Protein AF-A0A7S3RJS0-F1 (afdb_monomer_lite)

Structure (mmCIF, N/CA/C/O backbone):
data_AF-A0A7S3RJS0-F1
#
_entry.id   AF-A0A7S3RJS0-F1
#
loop_
_atom_site.group_PDB
_atom_site.id
_atom_site.type_symbol
_atom_site.label_atom_id
_atom_site.label_alt_id
_atom_site.label_comp_id
_atom_site.label_asym_id
_atom_site.label_entity_id
_atom_site.label_seq_id
_atom_site.pdbx_PDB_ins_code
_atom_site.Cartn_x
_atom_site.Cartn_y
_atom_site.Cartn_z
_atom_site.occupancy
_atom_site.B_iso_or_equiv
_atom_site.auth_seq_id
_atom_site.auth_comp_id
_atom_site.auth_asym_id
_atom_site.auth_atom_id
_atom_site.pdbx_PDB_model_num
ATOM 1 N N . THR A 1 1 ? -15.006 -53.477 -14.156 1.00 39.78 1 THR A N 1
ATOM 2 C CA . THR A 1 1 ? -13.656 -53.862 -14.624 1.00 39.78 1 THR A CA 1
ATOM 3 C C . THR A 1 1 ? -13.003 -52.656 -15.272 1.00 39.78 1 THR A C 1
ATOM 5 O O . THR A 1 1 ? -13.344 -52.278 -16.381 1.00 39.78 1 THR A O 1
ATOM 8 N N . GLN A 1 2 ? -12.154 -51.979 -14.501 1.00 33.88 2 GLN A N 1
ATOM 9 C CA . GLN A 1 2 ? -11.344 -50.826 -14.899 1.00 33.88 2 GLN A CA 1
ATOM 10 C C . GLN A 1 2 ? -10.187 -51.274 -15.801 1.00 33.88 2 GLN A C 1
ATOM 12 O O . GLN A 1 2 ? -9.472 -52.206 -15.444 1.00 33.88 2 GLN A O 1
ATOM 17 N N . LYS A 1 3 ? -9.918 -50.540 -16.884 1.00 31.48 3 LYS A N 1
ATOM 18 C CA . LYS A 1 3 ? -8.564 -50.396 -17.439 1.00 31.48 3 LYS A CA 1
ATOM 19 C C . LYS A 1 3 ? -8.353 -48.934 -17.834 1.00 31.48 3 LYS A C 1
ATOM 21 O O . LYS A 1 3 ? -8.757 -48.491 -18.900 1.00 31.48 3 LYS A O 1
ATOM 26 N N . ARG A 1 4 ? -7.755 -48.182 -16.906 1.00 33.25 4 ARG A N 1
ATOM 27 C CA . ARG A 1 4 ? -7.141 -46.867 -17.134 1.00 33.25 4 ARG A CA 1
ATOM 28 C C . ARG A 1 4 ? -5.821 -47.091 -17.878 1.00 33.25 4 ARG A C 1
ATOM 30 O O . ARG A 1 4 ? -4.963 -47.785 -17.338 1.00 33.25 4 ARG A O 1
ATOM 37 N N . SER A 1 5 ? -5.625 -46.484 -19.049 1.00 30.59 5 SER A N 1
ATOM 38 C CA . SER A 1 5 ? -4.276 -46.222 -19.561 1.00 30.59 5 SER A CA 1
ATOM 39 C C . SER A 1 5 ? -3.837 -44.841 -19.061 1.00 30.59 5 SER A C 1
ATOM 41 O O . SER A 1 5 ? -4.515 -43.833 -19.245 1.00 30.59 5 SER A O 1
ATOM 43 N N . ARG A 1 6 ? -2.729 -44.816 -18.318 1.00 34.09 6 ARG A N 1
ATOM 44 C CA . ARG A 1 6 ? -2.015 -43.602 -17.915 1.00 34.09 6 ARG A CA 1
ATOM 45 C C . ARG A 1 6 ? -0.968 -43.341 -18.996 1.00 34.09 6 ARG A C 1
ATOM 47 O O . ARG A 1 6 ? 0.011 -44.075 -19.059 1.00 34.09 6 ARG A O 1
ATOM 54 N N . ALA A 1 7 ? -1.162 -42.314 -19.815 1.00 30.73 7 ALA A N 1
ATOM 55 C CA . ALA A 1 7 ? -0.067 -41.699 -20.555 1.00 30.73 7 ALA A CA 1
ATOM 56 C C . ALA A 1 7 ? 0.510 -40.584 -19.671 1.00 30.73 7 ALA A C 1
ATOM 58 O O . ALA A 1 7 ? -0.155 -39.588 -19.393 1.00 30.73 7 ALA A O 1
ATOM 59 N N . HIS A 1 8 ? 1.710 -40.809 -19.138 1.00 30.83 8 HIS A N 1
ATOM 60 C CA . HIS A 1 8 ? 2.540 -39.768 -18.538 1.00 30.83 8 HIS A CA 1
ATOM 61 C C . HIS A 1 8 ? 3.245 -39.041 -19.685 1.00 30.83 8 HIS A C 1
ATOM 63 O O . HIS A 1 8 ? 4.202 -39.567 -20.246 1.00 30.83 8 HIS A O 1
ATOM 69 N N . THR A 1 9 ? 2.760 -37.857 -20.049 1.00 31.58 9 THR A N 1
ATOM 70 C CA . THR A 1 9 ? 3.491 -36.956 -20.942 1.00 31.58 9 THR A CA 1
ATOM 71 C C . THR A 1 9 ? 4.435 -36.133 -20.077 1.00 31.58 9 THR A C 1
ATOM 73 O O . THR A 1 9 ? 4.002 -35.267 -19.317 1.00 31.58 9 THR A O 1
ATOM 76 N N . TYR A 1 10 ? 5.720 -36.469 -20.143 1.00 28.11 10 TYR A N 1
ATOM 77 C CA . TYR A 1 10 ? 6.812 -35.664 -19.609 1.00 28.11 10 TYR A CA 1
ATOM 78 C C . TYR A 1 10 ? 6.752 -34.298 -20.315 1.00 28.11 10 TYR A C 1
ATOM 80 O O . TYR A 1 10 ? 6.810 -34.235 -21.541 1.00 28.11 10 TYR A O 1
ATOM 88 N N . MET A 1 11 ? 6.532 -33.219 -19.564 1.00 30.88 11 MET A N 1
ATOM 89 C CA . MET A 1 11 ? 6.647 -31.857 -20.085 1.00 30.88 11 MET A CA 1
ATOM 90 C C . MET A 1 11 ? 8.137 -31.572 -20.262 1.00 30.88 11 MET A C 1
ATOM 92 O O . MET A 1 11 ? 8.842 -31.361 -19.276 1.00 30.88 11 MET A O 1
ATOM 96 N N . ASP A 1 12 ? 8.611 -31.616 -21.506 1.00 39.84 12 ASP A N 1
ATOM 97 C CA . ASP A 1 12 ? 9.942 -31.137 -21.867 1.00 39.84 12 ASP A CA 1
ATOM 98 C C . ASP A 1 12 ? 10.048 -29.654 -21.499 1.00 39.84 12 ASP A C 1
ATOM 100 O O . ASP A 1 12 ? 9.345 -28.798 -22.041 1.00 39.84 12 ASP A O 1
ATOM 104 N N . VAL A 1 13 ? 10.927 -29.353 -20.546 1.00 41.81 13 VAL A N 1
ATOM 105 C CA . VAL A 1 13 ? 11.363 -27.990 -20.251 1.00 41.81 13 VAL A CA 1
ATOM 106 C C . VAL A 1 13 ? 12.147 -27.513 -21.477 1.00 41.81 13 VAL A C 1
ATOM 108 O O . VAL A 1 13 ? 13.172 -28.122 -21.792 1.00 41.81 13 VAL A O 1
ATOM 111 N N . PRO A 1 14 ? 11.711 -26.465 -22.200 1.00 51.69 14 PRO A N 1
ATOM 112 C CA . PRO A 1 14 ? 12.440 -26.024 -23.375 1.00 51.69 14 PRO A CA 1
ATOM 113 C C . PRO A 1 14 ? 13.805 -25.489 -22.944 1.00 51.69 14 PRO A C 1
ATOM 115 O O . PRO A 1 14 ? 13.918 -24.639 -22.058 1.00 51.69 14 PRO A O 1
ATOM 118 N N . ASP A 1 15 ? 14.845 -26.020 -23.582 1.00 55.50 15 ASP A N 1
ATOM 119 C CA . ASP A 1 15 ? 16.235 -25.665 -23.344 1.00 55.50 15 ASP A CA 1
ATOM 120 C C . ASP A 1 15 ? 16.409 -24.138 -23.431 1.00 55.50 15 ASP A C 1
ATOM 122 O O . ASP A 1 15 ? 16.215 -23.512 -24.479 1.00 55.50 15 ASP A O 1
ATOM 126 N N . THR A 1 16 ? 16.751 -23.517 -22.301 1.00 54.09 16 THR A N 1
ATOM 127 C CA . THR A 1 16 ? 16.920 -22.060 -22.181 1.00 54.09 16 THR A CA 1
ATOM 128 C C . THR A 1 16 ? 17.936 -21.503 -23.182 1.00 54.09 16 THR A C 1
ATOM 130 O O . THR A 1 16 ? 17.849 -20.331 -23.560 1.00 54.09 16 THR A O 1
ATOM 133 N N . ALA A 1 17 ? 18.872 -22.331 -23.658 1.00 54.78 17 ALA A N 1
ATOM 134 C CA . ALA A 1 17 ? 19.804 -21.969 -24.718 1.00 54.78 17 ALA A CA 1
ATOM 135 C C . ALA A 1 17 ? 19.102 -21.818 -26.078 1.00 54.78 17 ALA A C 1
ATOM 137 O O . ALA A 1 17 ? 19.420 -20.898 -26.837 1.00 54.78 17 ALA A O 1
ATOM 138 N N . LEU A 1 18 ? 18.112 -22.665 -26.365 1.00 55.72 18 LEU A N 1
ATOM 139 C CA . LEU A 1 18 ? 17.318 -22.629 -27.592 1.00 55.72 18 LEU A CA 1
ATOM 140 C C . LEU A 1 18 ? 16.399 -21.401 -27.619 1.00 55.72 18 LEU A C 1
ATOM 142 O O . LEU A 1 18 ? 16.331 -20.707 -28.633 1.00 55.72 18 LEU A O 1
ATOM 146 N N . VAL A 1 19 ? 15.782 -21.071 -26.479 1.00 58.03 19 VAL A N 1
ATOM 147 C CA . VAL A 1 19 ? 14.963 -19.856 -26.315 1.00 58.03 19 VAL A CA 1
ATOM 148 C C . VAL A 1 19 ? 15.822 -18.601 -26.487 1.00 58.03 19 VAL A C 1
ATOM 150 O O . VAL A 1 19 ? 15.480 -17.723 -27.276 1.00 58.03 19 VAL A O 1
ATOM 153 N N . LYS A 1 20 ? 17.001 -18.539 -25.850 1.00 58.88 20 LYS A N 1
ATOM 154 C CA . LYS A 1 20 ? 17.959 -17.434 -26.041 1.00 58.88 20 LYS A CA 1
ATOM 155 C C . LYS A 1 20 ? 18.423 -17.312 -27.495 1.00 58.88 20 LYS A C 1
ATOM 157 O O . LYS A 1 20 ? 18.582 -16.197 -27.986 1.00 58.88 20 LYS A O 1
ATOM 162 N N . LYS A 1 21 ? 18.626 -18.433 -28.195 1.00 64.88 21 LYS A N 1
ATOM 163 C CA . LYS A 1 21 ? 19.051 -18.455 -29.603 1.00 64.88 21 LYS A CA 1
ATOM 164 C C . LYS A 1 21 ? 17.946 -17.981 -30.550 1.00 64.88 21 LYS A C 1
ATOM 166 O O . LYS A 1 21 ? 18.238 -17.207 -31.454 1.00 64.88 21 LYS A O 1
ATOM 171 N N . LEU A 1 22 ? 16.697 -18.382 -30.319 1.00 62.44 22 LEU A N 1
ATOM 172 C CA . LEU A 1 22 ? 15.538 -17.936 -31.102 1.00 62.44 22 LEU A CA 1
ATOM 173 C C . LEU A 1 22 ? 15.249 -16.446 -30.892 1.00 62.44 22 LEU A C 1
ATOM 175 O O . LEU A 1 22 ? 15.027 -15.725 -31.860 1.00 62.44 22 LEU A O 1
ATOM 179 N N . VAL A 1 23 ? 15.355 -15.966 -29.650 1.00 57.97 23 VAL A N 1
ATOM 180 C CA . VAL A 1 23 ? 15.270 -14.537 -29.311 1.00 57.97 23 VAL A CA 1
ATOM 181 C C . VAL A 1 23 ? 16.392 -13.752 -29.998 1.00 57.97 23 VAL A C 1
ATOM 183 O O . VAL A 1 23 ? 16.140 -12.715 -30.605 1.00 57.97 23 VAL A O 1
ATOM 186 N N . LYS A 1 24 ? 17.626 -14.274 -29.984 1.00 60.81 24 LYS A N 1
ATOM 187 C CA . LYS A 1 24 ? 18.772 -13.655 -30.665 1.00 60.81 24 LYS A CA 1
ATOM 188 C C . LYS A 1 24 ? 18.562 -13.576 -32.182 1.00 60.81 24 LYS A C 1
ATOM 190 O O . LYS A 1 24 ? 18.817 -12.536 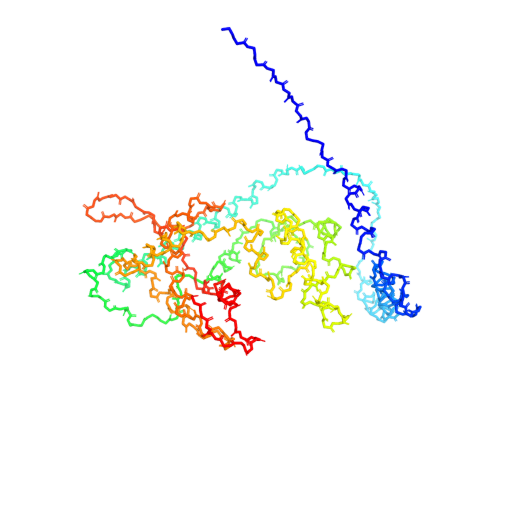-32.782 1.00 60.81 24 LYS A O 1
ATOM 195 N N . ASP A 1 25 ? 18.077 -14.650 -32.798 1.00 59.12 25 ASP A N 1
ATOM 196 C CA . ASP A 1 25 ? 17.892 -14.729 -34.249 1.00 59.12 25 ASP A CA 1
ATOM 197 C C . ASP A 1 25 ? 16.695 -13.910 -34.755 1.00 59.12 25 ASP A C 1
ATOM 199 O O . ASP A 1 25 ? 16.778 -13.354 -35.850 1.00 59.12 25 ASP A O 1
ATOM 203 N N . ALA A 1 26 ? 15.626 -13.783 -33.965 1.00 55.97 26 ALA A N 1
ATOM 204 C CA . ALA A 1 26 ? 14.448 -12.991 -34.320 1.00 55.97 26 ALA A CA 1
ATOM 205 C C . ALA A 1 26 ? 14.626 -11.482 -34.061 1.00 55.97 26 ALA A C 1
ATOM 207 O O . ALA A 1 26 ? 14.090 -10.675 -34.818 1.00 55.97 26 ALA A O 1
ATOM 208 N N . LEU A 1 27 ? 15.381 -11.093 -33.023 1.00 54.94 27 LEU A N 1
ATOM 209 C CA . LEU A 1 27 ? 15.520 -9.687 -32.614 1.00 54.94 27 LEU A CA 1
ATOM 210 C C . LEU A 1 27 ? 16.739 -8.976 -33.217 1.00 54.94 27 LEU A C 1
ATOM 212 O O . LEU A 1 27 ? 16.642 -7.798 -33.549 1.00 54.94 27 LEU A O 1
ATOM 216 N N . LEU A 1 28 ? 17.882 -9.656 -33.378 1.00 54.78 28 LEU A N 1
ATOM 217 C CA . LEU A 1 28 ? 19.138 -8.984 -33.760 1.00 54.78 28 LEU A CA 1
ATOM 218 C C . LEU A 1 28 ? 19.423 -9.034 -35.267 1.00 54.78 28 LEU A C 1
ATOM 220 O O . LEU A 1 28 ? 19.967 -8.086 -35.822 1.00 54.78 28 LEU A O 1
ATOM 224 N N . LYS A 1 29 ? 19.045 -10.108 -35.971 1.00 56.28 29 LYS A N 1
ATOM 225 C CA . LYS A 1 29 ? 19.376 -10.276 -37.403 1.00 56.28 29 LYS A CA 1
ATOM 226 C C . LYS A 1 29 ? 18.702 -9.278 -38.368 1.00 56.28 29 LYS A C 1
ATOM 228 O O . LYS A 1 29 ? 19.330 -8.976 -39.383 1.00 56.28 29 LYS A O 1
ATOM 233 N N . PRO A 1 30 ? 17.491 -8.742 -38.115 1.00 55.22 30 PRO A N 1
ATOM 234 C CA . PRO A 1 30 ? 16.897 -7.730 -38.994 1.00 55.22 30 PRO A CA 1
ATOM 235 C C . PRO A 1 30 ? 17.629 -6.375 -38.980 1.00 55.22 30 PRO A C 1
ATOM 237 O O . PRO A 1 30 ? 17.605 -5.684 -39.993 1.00 55.22 30 PRO A O 1
ATOM 240 N N . ARG A 1 31 ? 18.314 -6.016 -37.879 1.00 50.16 31 ARG A N 1
ATOM 241 C CA . ARG A 1 31 ? 19.010 -4.721 -37.702 1.00 50.16 31 ARG A CA 1
ATOM 242 C C . ARG A 1 31 ? 20.235 -4.531 -38.596 1.00 50.16 31 ARG A C 1
ATOM 244 O O . ARG A 1 31 ? 20.554 -3.414 -38.970 1.00 50.16 31 ARG A O 1
ATOM 251 N N . TYR A 1 32 ? 20.919 -5.612 -38.959 1.00 54.66 32 TYR A N 1
ATOM 252 C CA . TYR A 1 32 ? 22.192 -5.540 -39.692 1.00 54.66 32 TYR A CA 1
ATOM 253 C C . TYR A 1 32 ? 22.037 -5.673 -41.207 1.00 54.66 32 TYR A C 1
ATOM 255 O O . TYR A 1 32 ? 23.031 -5.829 -41.913 1.00 54.66 32 TYR A O 1
ATOM 263 N N . ARG A 1 33 ? 20.797 -5.709 -41.713 1.00 54.59 33 ARG A N 1
ATOM 264 C CA . ARG A 1 33 ? 20.548 -6.159 -43.083 1.00 54.59 33 ARG A CA 1
ATOM 265 C C . ARG A 1 33 ? 20.482 -5.044 -44.123 1.00 54.59 33 ARG A C 1
ATOM 267 O O . ARG A 1 33 ? 20.644 -5.404 -45.277 1.00 54.59 33 ARG A O 1
ATOM 274 N N . ASN A 1 34 ? 20.262 -3.769 -43.764 1.00 50.97 34 ASN A N 1
ATOM 275 C CA . ASN A 1 34 ? 20.024 -2.698 -44.755 1.00 50.97 34 ASN A CA 1
ATOM 276 C C . ASN A 1 34 ? 20.280 -1.236 -44.307 1.00 50.97 34 ASN A C 1
ATOM 278 O O . ASN A 1 34 ? 19.848 -0.327 -45.010 1.00 50.97 34 ASN A O 1
ATOM 282 N N . GLU A 1 35 ? 20.963 -0.963 -43.194 1.00 52.91 35 GLU A N 1
ATOM 283 C CA . GLU A 1 35 ? 21.233 0.428 -42.776 1.00 52.91 35 GLU A CA 1
ATOM 284 C C . GLU A 1 35 ? 22.714 0.793 -42.906 1.00 52.91 35 GLU A C 1
ATOM 286 O O . GLU A 1 35 ? 23.586 -0.072 -42.809 1.00 52.91 35 GLU A O 1
ATOM 291 N N . ASP A 1 36 ? 22.954 2.081 -43.182 1.00 61.09 36 ASP A N 1
ATOM 292 C CA . ASP A 1 36 ? 24.253 2.745 -43.329 1.00 61.09 36 ASP A CA 1
ATOM 293 C C . ASP A 1 36 ? 25.323 2.114 -42.410 1.00 61.09 36 ASP A C 1
ATOM 295 O O . ASP A 1 36 ? 25.079 1.974 -41.205 1.00 61.09 36 ASP A O 1
ATOM 299 N N . PRO A 1 37 ? 26.500 1.705 -42.929 1.00 60.28 37 PRO A N 1
ATOM 300 C CA . PRO A 1 37 ? 27.537 1.040 -42.140 1.00 60.28 37 PRO A CA 1
ATOM 301 C C . PRO A 1 37 ? 27.910 1.790 -40.854 1.00 60.28 37 PRO A C 1
ATOM 303 O O . PRO A 1 37 ? 28.270 1.141 -39.871 1.00 60.28 37 PRO A O 1
ATOM 306 N N . ALA A 1 38 ? 27.785 3.120 -40.810 1.00 58.44 38 ALA A N 1
ATOM 307 C CA . ALA A 1 38 ? 27.996 3.892 -39.585 1.00 58.44 38 ALA A CA 1
ATOM 308 C C . ALA A 1 38 ? 26.932 3.601 -38.505 1.00 58.44 38 ALA A C 1
ATOM 310 O O . ALA A 1 38 ? 27.284 3.294 -37.364 1.00 58.44 38 ALA A O 1
ATOM 311 N N . ALA A 1 39 ? 25.649 3.601 -38.877 1.00 56.28 39 ALA A N 1
ATOM 312 C CA . ALA A 1 39 ? 24.528 3.296 -37.984 1.00 56.28 39 ALA A CA 1
ATOM 313 C C . ALA A 1 39 ? 24.539 1.825 -37.534 1.00 56.28 39 ALA A C 1
ATOM 315 O O . ALA A 1 39 ? 24.304 1.520 -36.364 1.00 56.28 39 ALA A O 1
ATOM 316 N N . ALA A 1 40 ? 24.910 0.909 -38.434 1.00 59.62 40 ALA A N 1
ATOM 317 C CA . ALA A 1 40 ? 25.091 -0.499 -38.095 1.00 59.62 40 ALA A CA 1
ATOM 318 C C . ALA A 1 40 ? 26.242 -0.700 -37.092 1.00 59.62 40 ALA A C 1
ATOM 320 O O . ALA A 1 40 ? 26.108 -1.472 -36.144 1.00 59.62 40 ALA A O 1
ATOM 321 N N . THR A 1 41 ? 27.358 0.020 -37.257 1.00 62.09 41 THR A N 1
ATOM 322 C CA . THR A 1 41 ? 28.504 -0.042 -36.332 1.00 62.09 41 THR A CA 1
ATOM 323 C C . THR A 1 41 ? 28.132 0.503 -34.955 1.00 62.09 41 THR A C 1
ATOM 325 O O . THR A 1 41 ? 28.468 -0.105 -33.937 1.00 62.09 41 THR A O 1
ATOM 328 N N . GLU A 1 42 ? 27.388 1.608 -34.908 1.00 60.38 42 GLU A N 1
ATOM 329 C CA . GLU A 1 42 ? 26.864 2.160 -33.662 1.00 60.38 42 GLU A CA 1
ATOM 330 C C . GLU A 1 42 ? 25.908 1.178 -32.967 1.00 60.38 42 GLU A C 1
ATOM 332 O O . GLU A 1 42 ? 26.091 0.891 -31.782 1.00 60.38 42 GLU A O 1
ATOM 337 N N . ALA A 1 43 ? 24.974 0.567 -33.699 1.00 59.03 43 ALA A N 1
ATOM 338 C CA . ALA A 1 43 ? 24.070 -0.454 -33.169 1.00 59.03 43 ALA A CA 1
ATOM 339 C C . ALA A 1 43 ? 24.822 -1.688 -32.631 1.00 59.03 43 ALA A C 1
ATOM 341 O O . ALA A 1 43 ? 24.497 -2.187 -31.554 1.00 59.03 43 ALA A O 1
ATOM 342 N N . VAL A 1 44 ? 25.877 -2.154 -33.314 1.00 66.31 44 VAL A N 1
ATOM 343 C CA . VAL A 1 44 ? 26.747 -3.251 -32.835 1.00 66.31 44 VAL A CA 1
ATOM 344 C C . VAL A 1 44 ? 27.465 -2.865 -31.538 1.00 66.31 44 VAL A C 1
ATOM 346 O O . VAL A 1 44 ? 27.493 -3.646 -30.580 1.00 66.31 44 VAL A O 1
ATOM 349 N N . LEU A 1 45 ? 28.044 -1.662 -31.478 1.00 63.28 45 LEU A N 1
ATOM 350 C CA . LEU A 1 45 ? 28.744 -1.170 -30.287 1.00 63.28 45 LEU A CA 1
ATOM 351 C C . LEU A 1 45 ? 27.796 -1.020 -29.091 1.00 63.28 45 LEU A C 1
ATOM 353 O O . LEU A 1 45 ? 28.184 -1.276 -27.945 1.00 63.28 45 LEU A O 1
ATOM 357 N N . GLN A 1 46 ? 26.559 -0.625 -29.367 1.00 60.09 46 GLN A N 1
ATOM 358 C CA . GLN A 1 46 ? 25.495 -0.441 -28.398 1.00 60.09 46 GLN A CA 1
ATOM 359 C C . GLN A 1 46 ? 24.918 -1.772 -27.883 1.00 60.09 46 GLN A C 1
ATOM 361 O O . GLN A 1 46 ? 24.799 -1.936 -26.667 1.00 60.09 46 GLN A O 1
ATOM 366 N N . ASP A 1 47 ? 24.632 -2.733 -28.764 1.00 57.84 47 ASP A N 1
ATOM 367 C CA . ASP A 1 47 ? 24.021 -4.028 -28.415 1.00 57.84 47 ASP A CA 1
ATOM 368 C C . ASP A 1 47 ? 24.995 -4.963 -27.677 1.00 57.84 47 ASP A C 1
ATOM 370 O O . ASP A 1 47 ? 24.590 -5.762 -26.830 1.00 57.84 47 ASP A O 1
ATOM 374 N N . HIS A 1 48 ? 26.300 -4.836 -27.931 1.00 63.97 48 HIS A N 1
ATOM 375 C CA . HIS A 1 48 ? 27.330 -5.585 -27.203 1.00 63.97 48 HIS A CA 1
ATOM 376 C C . HIS A 1 48 ? 27.836 -4.878 -25.936 1.00 63.97 48 HIS A C 1
ATOM 378 O O . HIS A 1 48 ? 28.773 -5.361 -25.290 1.00 63.97 48 HIS A O 1
ATOM 384 N N . GLY A 1 49 ? 27.250 -3.730 -25.573 1.00 56.44 49 GLY A N 1
ATOM 385 C CA . GLY A 1 49 ? 27.681 -2.924 -24.427 1.00 56.44 49 GLY A CA 1
ATOM 386 C C . GLY A 1 49 ? 29.122 -2.407 -24.545 1.00 56.44 49 GLY A C 1
ATOM 387 O O . GLY A 1 49 ? 29.709 -1.979 -23.548 1.00 56.44 49 GLY A O 1
ATOM 388 N N . LEU A 1 50 ? 29.710 -2.455 -25.745 1.00 69.50 50 LEU A N 1
ATOM 389 C CA . LEU A 1 50 ? 31.077 -2.015 -26.025 1.00 69.50 50 LEU A CA 1
ATOM 390 C C . LEU A 1 50 ? 31.193 -0.496 -25.912 1.00 69.50 50 LEU A C 1
ATOM 392 O O . LEU A 1 50 ? 32.197 -0.013 -25.398 1.00 69.50 50 LEU A O 1
ATOM 396 N N . ALA A 1 51 ? 30.143 0.239 -26.286 1.00 63.72 51 ALA A N 1
ATOM 397 C CA . ALA A 1 51 ? 30.050 1.681 -26.069 1.00 63.72 51 ALA A CA 1
ATOM 398 C C . ALA A 1 51 ? 30.152 2.038 -24.572 1.00 63.72 51 ALA A C 1
ATOM 400 O O . ALA A 1 51 ? 30.954 2.888 -24.187 1.00 63.72 51 ALA A O 1
ATOM 401 N N . SER A 1 52 ? 29.425 1.324 -23.703 1.00 61.44 52 SER A N 1
ATOM 402 C CA . SER A 1 52 ? 29.515 1.508 -22.246 1.00 61.44 52 SER A CA 1
ATOM 403 C C . SER A 1 52 ? 30.884 1.101 -21.699 1.00 61.44 52 SER A C 1
ATOM 405 O O . SER A 1 52 ? 31.426 1.788 -20.838 1.00 61.44 52 SER A O 1
ATOM 407 N N . ARG A 1 53 ? 31.486 0.016 -22.207 1.00 64.75 53 ARG A N 1
ATOM 408 C CA . ARG A 1 53 ? 32.846 -0.392 -21.809 1.00 64.75 53 ARG A CA 1
ATOM 409 C C . ARG A 1 53 ? 33.895 0.641 -22.211 1.00 64.75 53 ARG A C 1
ATOM 411 O O . ARG A 1 53 ? 34.755 0.939 -21.393 1.00 64.75 53 ARG A O 1
ATOM 418 N N . LEU A 1 54 ? 33.808 1.209 -23.413 1.00 68.00 54 LEU A N 1
ATOM 419 C CA . LEU A 1 54 ? 34.692 2.281 -23.879 1.00 68.00 54 LEU A CA 1
ATOM 420 C C . LEU A 1 54 ? 34.508 3.553 -23.053 1.00 68.00 54 LEU A C 1
ATOM 422 O O . LEU A 1 54 ? 35.494 4.118 -22.595 1.00 68.00 54 LEU A O 1
ATOM 426 N N . SER A 1 55 ? 33.268 3.959 -22.779 1.00 65.62 55 SER A N 1
ATOM 427 C CA . SER A 1 55 ? 32.990 5.122 -21.929 1.00 65.62 55 SER A CA 1
ATOM 428 C C . SER A 1 55 ? 33.521 4.927 -20.505 1.00 65.62 55 SER A C 1
ATOM 430 O O . SER A 1 55 ? 34.150 5.826 -19.954 1.00 65.62 55 SER A O 1
ATOM 432 N N . ASN A 1 56 ? 33.331 3.741 -19.921 1.00 67.62 56 ASN A N 1
ATOM 433 C CA . ASN A 1 56 ? 33.862 3.410 -18.596 1.00 67.62 56 ASN A CA 1
ATOM 434 C C . ASN A 1 56 ? 35.394 3.334 -18.597 1.00 67.62 56 ASN A C 1
ATOM 436 O O . ASN A 1 56 ? 36.020 3.736 -17.623 1.00 67.62 56 ASN A O 1
ATOM 440 N N . MET A 1 57 ? 36.001 2.857 -19.686 1.00 73.75 57 MET A N 1
ATOM 441 C CA . MET A 1 57 ? 37.454 2.807 -19.856 1.00 73.75 57 MET A CA 1
ATOM 442 C C . MET A 1 57 ? 38.052 4.212 -19.982 1.00 73.75 57 MET A C 1
ATOM 444 O O . MET A 1 57 ? 39.052 4.496 -19.332 1.00 73.75 57 MET A O 1
ATOM 448 N N . LEU A 1 58 ? 37.405 5.107 -20.734 1.00 70.62 58 LEU A N 1
ATOM 449 C CA . LEU A 1 58 ? 37.790 6.517 -20.853 1.00 70.62 58 LEU A CA 1
ATOM 450 C C . LEU A 1 58 ? 37.596 7.279 -19.536 1.00 70.62 58 LEU A C 1
ATOM 452 O O . LEU A 1 58 ? 38.421 8.110 -19.159 1.00 70.62 58 LEU A O 1
ATOM 456 N N . TYR A 1 59 ? 36.525 6.976 -18.802 1.00 63.12 59 TYR A N 1
ATOM 457 C CA . TYR A 1 59 ? 36.299 7.536 -17.474 1.00 63.12 59 TYR A CA 1
ATOM 458 C C . TYR A 1 59 ? 37.352 7.039 -16.472 1.00 63.12 59 TYR A C 1
ATOM 460 O O . TYR A 1 59 ? 37.917 7.835 -15.726 1.00 63.12 59 TYR A O 1
ATOM 468 N N . ALA A 1 60 ? 37.686 5.745 -16.497 1.00 69.31 60 ALA A N 1
ATOM 469 C CA . ALA A 1 60 ? 38.746 5.170 -15.674 1.00 69.31 60 ALA A CA 1
ATOM 470 C C . ALA A 1 60 ? 40.133 5.731 -16.034 1.00 69.31 60 ALA A C 1
ATOM 472 O O . ALA A 1 60 ? 40.902 6.046 -15.130 1.00 69.31 60 ALA A O 1
ATOM 473 N N . SER A 1 61 ? 40.445 5.927 -17.321 1.00 71.38 61 SER A N 1
ATOM 474 C CA . SER A 1 61 ? 41.720 6.520 -17.753 1.00 71.38 61 SER A CA 1
ATOM 475 C C . SER A 1 61 ? 41.833 7.995 -17.366 1.00 71.38 61 SER A C 1
ATOM 477 O O . SER A 1 61 ? 42.910 8.461 -16.988 1.00 71.38 61 SER A O 1
ATOM 479 N N . ARG A 1 62 ? 40.716 8.731 -17.418 1.00 64.50 62 ARG A N 1
ATOM 480 C CA . ARG A 1 62 ? 40.637 10.118 -16.951 1.00 64.50 62 ARG A CA 1
ATOM 481 C C . ARG A 1 62 ? 40.808 10.202 -15.434 1.00 64.50 62 ARG A C 1
ATOM 483 O O . ARG A 1 62 ? 41.637 10.973 -14.966 1.00 64.50 62 ARG A O 1
ATOM 490 N N . ARG A 1 63 ? 40.131 9.334 -14.679 1.00 59.06 63 ARG A N 1
ATOM 491 C CA . ARG A 1 63 ? 40.275 9.233 -13.219 1.00 59.06 63 ARG A CA 1
ATOM 492 C C . ARG A 1 63 ? 41.699 8.850 -12.794 1.00 59.06 63 ARG A C 1
ATOM 494 O O . ARG A 1 63 ? 42.230 9.448 -11.866 1.00 59.06 63 ARG A O 1
ATOM 501 N N . ALA A 1 64 ? 42.343 7.924 -13.506 1.00 66.56 64 ALA A N 1
ATOM 502 C CA . ALA A 1 64 ? 43.739 7.546 -13.265 1.00 66.56 64 ALA A CA 1
ATOM 503 C C . ALA A 1 64 ? 44.727 8.694 -13.559 1.00 66.56 64 ALA A C 1
ATOM 505 O O . ALA A 1 64 ? 45.793 8.768 -12.954 1.00 66.56 64 ALA A O 1
ATOM 506 N N . SER A 1 65 ? 44.358 9.612 -14.459 1.00 63.28 65 SER A N 1
ATOM 507 C CA . SER A 1 65 ? 45.131 10.823 -14.765 1.00 63.28 65 SER A CA 1
ATOM 508 C C . SER A 1 65 ? 44.899 11.954 -13.744 1.00 63.28 65 SER A C 1
ATOM 510 O O . SER A 1 65 ? 45.759 12.817 -13.588 1.00 63.28 65 SER A O 1
ATOM 512 N N . GLU A 1 66 ? 43.777 11.934 -13.014 1.00 54.53 66 GLU A N 1
ATOM 513 C CA . GLU A 1 66 ? 43.423 12.874 -11.931 1.00 54.53 66 GLU A CA 1
ATOM 514 C C . GLU A 1 66 ? 43.906 12.397 -10.532 1.00 54.53 66 GLU A C 1
ATOM 516 O O . GLU A 1 66 ? 44.078 13.199 -9.610 1.00 54.53 66 GLU A O 1
ATOM 521 N N . GLU A 1 67 ? 44.219 11.103 -10.369 1.00 48.72 67 GLU A N 1
ATOM 522 C CA . GLU A 1 67 ? 44.738 10.494 -9.130 1.00 48.72 67 GLU A CA 1
ATOM 523 C C . GLU A 1 67 ? 46.138 10.934 -8.630 1.00 48.72 67 GLU A C 1
ATOM 525 O O . GLU A 1 67 ? 46.338 10.898 -7.409 1.00 48.72 67 GLU A O 1
ATOM 530 N N . PRO A 1 68 ? 47.128 11.378 -9.441 1.00 55.31 68 PRO A N 1
ATOM 531 C CA . PRO A 1 68 ? 48.460 11.668 -8.901 1.00 55.31 68 PRO A CA 1
ATOM 532 C C . PRO A 1 68 ? 48.490 12.875 -7.947 1.00 55.31 68 PRO A C 1
ATOM 534 O O . PRO A 1 68 ? 49.372 12.941 -7.092 1.00 55.31 68 PRO A O 1
ATOM 537 N N . GLN A 1 69 ? 47.521 13.797 -8.018 1.00 52.47 69 GLN A N 1
ATOM 538 C CA . GLN A 1 69 ? 47.464 14.971 -7.132 1.00 52.47 69 GLN A CA 1
ATOM 539 C C . GLN A 1 69 ? 46.743 14.688 -5.804 1.00 52.47 69 GLN A C 1
ATOM 541 O O . GLN A 1 69 ? 47.178 15.144 -4.745 1.00 52.47 69 GLN A O 1
ATOM 546 N N . THR A 1 70 ? 45.683 13.878 -5.824 1.00 51.56 70 THR A N 1
ATOM 547 C CA . THR A 1 70 ? 44.879 13.559 -4.630 1.00 51.56 70 THR A CA 1
ATOM 548 C C . THR A 1 70 ? 45.511 12.452 -3.784 1.00 51.56 70 THR A C 1
ATOM 550 O O . THR A 1 70 ? 45.503 12.526 -2.550 1.00 51.56 70 THR A O 1
ATOM 553 N N . VAL A 1 71 ? 46.152 11.464 -4.420 1.00 51.06 71 VAL A N 1
ATOM 554 C CA . VAL A 1 71 ? 46.849 10.372 -3.725 1.00 51.06 71 VAL A CA 1
ATOM 555 C C . VAL A 1 71 ? 48.150 10.855 -3.077 1.00 51.06 71 VAL A C 1
ATOM 557 O O . VAL A 1 71 ? 48.478 10.384 -1.990 1.00 51.06 71 VAL A O 1
ATOM 560 N N . ALA A 1 72 ? 48.859 11.829 -3.664 1.00 50.44 72 ALA A N 1
ATOM 561 C CA . ALA A 1 72 ? 50.048 12.436 -3.051 1.00 50.44 72 ALA A CA 1
ATOM 562 C C . ALA A 1 72 ? 49.705 13.210 -1.764 1.00 50.44 72 ALA A C 1
ATOM 564 O O . ALA A 1 72 ? 50.354 13.017 -0.732 1.00 50.44 72 ALA A O 1
ATOM 565 N N . MET A 1 73 ? 48.622 13.997 -1.787 1.00 47.94 73 MET A N 1
ATOM 566 C CA . MET A 1 73 ? 48.128 14.740 -0.622 1.00 47.94 73 MET A CA 1
ATOM 567 C C . MET A 1 73 ? 47.617 13.799 0.485 1.00 47.94 73 MET A C 1
ATOM 569 O O . MET A 1 73 ? 47.882 14.012 1.668 1.00 47.94 73 MET A O 1
ATOM 573 N N . ALA A 1 74 ? 46.973 12.687 0.110 1.00 46.66 74 ALA A N 1
ATOM 574 C CA . ALA A 1 74 ? 46.490 11.681 1.055 1.00 46.66 74 ALA A CA 1
ATOM 575 C C . ALA A 1 74 ? 47.576 10.705 1.566 1.00 46.66 74 ALA A C 1
ATOM 577 O O . ALA A 1 74 ? 47.361 10.049 2.590 1.00 46.66 74 ALA A O 1
ATOM 578 N N . ARG A 1 75 ? 48.729 10.585 0.883 1.00 47.00 75 ARG A N 1
ATOM 579 C CA . ARG A 1 75 ? 49.914 9.840 1.361 1.00 47.00 75 ARG A CA 1
ATOM 580 C C . ARG A 1 75 ? 50.709 10.639 2.389 1.00 47.00 75 ARG A C 1
ATOM 582 O O . ARG A 1 75 ? 51.154 10.049 3.369 1.00 47.00 75 ARG A O 1
ATOM 589 N N . ALA A 1 76 ? 50.822 11.957 2.209 1.00 48.06 76 ALA A N 1
ATOM 590 C CA . ALA A 1 76 ? 51.466 12.848 3.178 1.00 48.06 76 ALA A CA 1
ATOM 591 C C . ALA A 1 76 ? 50.775 12.802 4.557 1.00 48.06 76 ALA A C 1
ATOM 593 O O . ALA A 1 76 ? 51.446 12.818 5.583 1.00 48.06 76 ALA A O 1
ATOM 594 N N . LEU A 1 77 ? 49.447 12.637 4.581 1.00 48.00 77 LEU A N 1
ATOM 595 C CA . LEU A 1 77 ? 48.657 12.495 5.812 1.00 48.00 77 LEU A CA 1
ATOM 596 C C . LEU A 1 77 ? 48.682 11.079 6.425 1.00 48.00 77 LEU A C 1
ATOM 598 O O . LEU A 1 77 ? 48.382 10.923 7.605 1.00 48.00 77 LEU A O 1
ATOM 602 N N . ARG A 1 78 ? 49.047 10.039 5.658 1.00 44.38 78 ARG A N 1
ATOM 603 C CA . ARG A 1 78 ? 49.044 8.628 6.106 1.00 44.38 78 ARG A CA 1
ATOM 604 C C . ARG A 1 78 ? 50.419 8.067 6.493 1.00 44.38 78 ARG A C 1
ATOM 606 O O . ARG A 1 78 ? 50.486 6.986 7.067 1.00 44.38 78 ARG A O 1
ATOM 613 N N . GLY A 1 79 ? 51.509 8.795 6.244 1.00 38.09 79 GLY A N 1
ATOM 614 C CA . GLY A 1 79 ? 52.879 8.365 6.566 1.00 38.09 79 GLY A CA 1
ATOM 615 C C . GLY A 1 79 ? 53.236 8.284 8.060 1.00 38.09 79 GLY A C 1
ATOM 616 O O . GLY A 1 79 ? 54.310 7.792 8.387 1.00 38.09 79 GLY A O 1
ATOM 617 N N . ALA A 1 80 ? 52.364 8.724 8.973 1.00 41.56 80 ALA A N 1
ATOM 618 C CA . ALA A 1 80 ? 52.644 8.745 10.415 1.00 41.56 80 ALA A CA 1
ATOM 619 C C . ALA A 1 80 ? 52.165 7.495 11.191 1.00 41.56 80 ALA A C 1
ATOM 621 O O . ALA A 1 80 ? 52.298 7.452 12.412 1.00 41.56 80 ALA A O 1
ATOM 622 N N . GLY A 1 81 ? 51.618 6.465 10.532 1.00 37.88 81 GLY A N 1
ATOM 623 C CA . GLY A 1 81 ? 50.953 5.358 11.232 1.00 37.88 81 GLY A CA 1
ATOM 624 C C . GLY A 1 81 ? 51.129 3.976 10.603 1.00 37.88 81 GLY A C 1
ATOM 625 O O . GLY A 1 81 ? 50.243 3.512 9.903 1.00 37.88 81 GLY A O 1
ATOM 626 N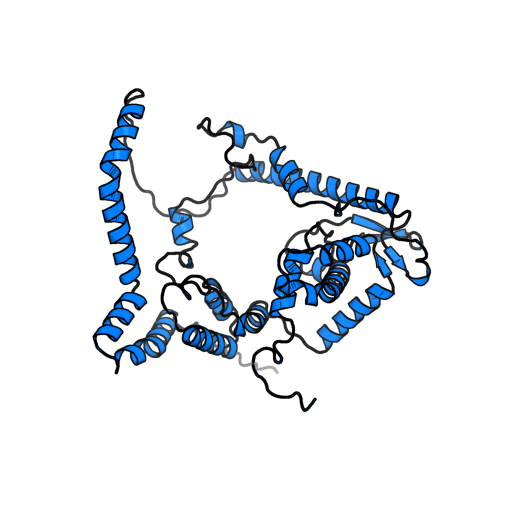 N . ARG A 1 82 ? 52.234 3.313 10.969 1.00 35.38 82 ARG A N 1
ATOM 627 C CA . ARG A 1 82 ? 52.446 1.849 11.100 1.00 35.38 82 ARG A CA 1
ATOM 628 C C . ARG A 1 82 ? 52.341 0.926 9.864 1.00 35.38 82 ARG A C 1
ATOM 630 O O . ARG A 1 82 ? 51.289 0.661 9.303 1.00 35.38 82 ARG A O 1
ATOM 637 N N . THR A 1 83 ? 53.507 0.344 9.566 1.00 31.11 83 THR A N 1
ATOM 638 C CA . THR A 1 83 ? 53.836 -1.083 9.340 1.00 31.11 83 THR A CA 1
ATOM 639 C C . THR A 1 83 ? 52.713 -2.105 9.082 1.00 31.11 83 THR A C 1
ATOM 641 O O . THR A 1 83 ? 52.001 -2.507 9.997 1.00 31.11 83 THR A O 1
ATOM 644 N N . ALA A 1 84 ? 52.709 -2.589 7.836 1.00 31.33 84 ALA A N 1
ATOM 645 C CA . ALA A 1 84 ? 52.657 -3.977 7.355 1.00 31.33 84 ALA A CA 1
ATOM 646 C C . ALA A 1 84 ? 51.961 -5.078 8.184 1.00 31.33 84 ALA A C 1
ATOM 648 O O . ALA A 1 84 ? 52.445 -5.480 9.239 1.00 31.33 84 ALA A O 1
ATOM 649 N N . ALA A 1 85 ? 50.974 -5.723 7.554 1.00 29.16 85 ALA A N 1
ATOM 650 C CA . ALA A 1 85 ? 50.810 -7.175 7.596 1.00 29.16 85 ALA A CA 1
ATOM 651 C C . ALA A 1 85 ? 50.168 -7.665 6.285 1.00 29.16 85 ALA A C 1
ATOM 653 O O . ALA A 1 85 ? 49.182 -7.120 5.795 1.00 29.16 85 ALA A O 1
ATOM 654 N N . THR A 1 86 ? 50.811 -8.665 5.701 1.00 27.92 86 THR A N 1
ATOM 655 C CA . THR A 1 86 ? 50.581 -9.295 4.400 1.00 27.92 86 THR A CA 1
ATOM 656 C C . THR A 1 86 ? 49.775 -10.591 4.528 1.00 27.92 86 THR A C 1
ATOM 658 O O . THR A 1 86 ? 50.081 -11.387 5.409 1.00 27.92 86 THR A O 1
ATOM 661 N N . GLY A 1 87 ? 48.917 -10.888 3.542 1.00 28.59 87 GLY A N 1
ATOM 662 C CA . GLY A 1 87 ? 48.893 -12.225 2.924 1.00 28.59 87 GLY A CA 1
ATOM 663 C C . GLY A 1 87 ? 47.599 -13.059 2.953 1.00 28.59 87 GLY A C 1
ATOM 664 O O . GLY A 1 87 ? 46.986 -13.228 3.997 1.00 28.59 87 GLY A O 1
ATOM 665 N N . ALA A 1 88 ? 47.349 -13.686 1.786 1.00 27.81 88 ALA A N 1
ATOM 666 C CA . ALA A 1 88 ? 46.486 -14.842 1.455 1.00 27.81 88 ALA A CA 1
ATOM 667 C C . ALA A 1 88 ? 44.963 -14.592 1.404 1.00 27.81 88 ALA A C 1
ATOM 669 O O . ALA A 1 88 ? 44.408 -13.966 2.289 1.00 27.81 88 ALA A O 1
ATOM 670 N N . GLY A 1 89 ? 44.175 -15.037 0.418 1.00 28.45 89 GLY A N 1
ATOM 671 C CA . GLY A 1 89 ? 44.285 -16.064 -0.634 1.00 28.45 89 GLY A CA 1
ATOM 672 C C . GLY A 1 89 ? 42.869 -16.679 -0.803 1.00 28.45 89 GLY A C 1
ATOM 673 O O . GLY A 1 89 ? 42.146 -16.729 0.189 1.00 28.45 89 GLY A O 1
ATOM 674 N N . PRO A 1 90 ? 42.400 -17.071 -2.005 1.00 35.69 90 PRO A N 1
ATOM 675 C CA . PRO A 1 90 ? 40.963 -17.193 -2.291 1.00 35.69 90 PRO A CA 1
ATOM 676 C C . PRO A 1 90 ? 40.375 -18.555 -1.885 1.00 35.69 90 PRO A C 1
ATOM 678 O O . PRO A 1 90 ? 41.005 -19.590 -2.095 1.00 35.69 90 PRO A O 1
ATOM 681 N N . ALA A 1 91 ? 39.140 -18.563 -1.370 1.00 28.72 91 ALA A N 1
ATOM 682 C CA . ALA A 1 91 ? 38.372 -19.777 -1.085 1.00 28.72 91 ALA A CA 1
ATOM 683 C C . ALA A 1 91 ? 37.069 -19.823 -1.903 1.00 28.72 91 ALA A C 1
ATOM 685 O O . ALA A 1 91 ? 36.423 -18.807 -2.144 1.00 28.72 91 ALA A O 1
ATOM 686 N N . ALA A 1 92 ? 36.748 -21.036 -2.350 1.00 31.41 92 ALA A N 1
ATOM 687 C CA . ALA A 1 92 ? 35.666 -21.426 -3.247 1.00 31.41 92 ALA A CA 1
ATOM 688 C C . ALA A 1 92 ? 34.268 -21.404 -2.559 1.00 31.41 92 ALA A C 1
ATOM 690 O O . ALA A 1 92 ? 34.171 -21.088 -1.370 1.00 31.41 92 ALA A O 1
ATOM 691 N N . PRO A 1 93 ? 33.167 -21.693 -3.288 1.00 41.31 93 PRO A N 1
ATOM 692 C CA . PRO A 1 93 ? 31.828 -21.226 -2.950 1.00 41.31 93 PRO A CA 1
ATOM 693 C C . PRO A 1 93 ? 31.260 -21.999 -1.763 1.00 41.31 93 PRO A C 1
ATOM 695 O O . PRO A 1 93 ? 31.320 -23.227 -1.729 1.00 41.31 93 PRO A O 1
ATOM 698 N N . THR A 1 94 ? 30.681 -21.288 -0.797 1.00 33.44 94 THR A N 1
ATOM 699 C CA . THR A 1 94 ? 30.052 -21.921 0.364 1.00 33.44 94 THR A CA 1
ATOM 700 C C . THR A 1 94 ? 28.627 -21.413 0.540 1.00 33.44 94 THR A C 1
ATOM 702 O O . THR A 1 94 ? 28.378 -20.224 0.702 1.00 33.44 94 THR A O 1
ATOM 705 N N . THR A 1 95 ? 27.714 -22.379 0.471 1.00 34.56 95 THR A N 1
ATOM 706 C CA . THR A 1 95 ? 26.419 -22.480 1.152 1.00 34.56 95 THR A CA 1
ATOM 707 C C . THR A 1 95 ? 26.175 -21.476 2.280 1.00 34.56 95 THR A C 1
ATOM 709 O O . THR A 1 95 ? 27.024 -21.304 3.153 1.00 34.56 95 THR A O 1
ATOM 712 N N . ILE A 1 96 ? 24.959 -20.916 2.300 1.00 36.38 96 ILE A N 1
ATOM 713 C CA . ILE A 1 96 ? 24.400 -20.081 3.373 1.00 36.38 96 ILE A CA 1
ATOM 714 C C . ILE A 1 96 ? 24.498 -20.854 4.697 1.00 36.38 96 ILE A C 1
ATOM 716 O O . ILE A 1 96 ? 23.681 -21.723 4.996 1.00 36.38 96 ILE A O 1
ATOM 720 N N . SER A 1 97 ? 25.553 -20.570 5.455 1.00 33.34 97 SER A N 1
ATOM 721 C CA . SER A 1 97 ? 25.773 -21.063 6.808 1.00 33.34 97 SER A CA 1
ATOM 722 C C . SER A 1 97 ? 25.108 -20.078 7.759 1.00 33.34 97 SER A C 1
ATOM 724 O O . SER A 1 97 ? 25.547 -18.934 7.858 1.00 33.34 97 SER A O 1
ATOM 726 N N . THR A 1 98 ? 24.026 -20.502 8.411 1.00 39.62 98 THR A N 1
ATOM 727 C CA . THR A 1 98 ? 23.374 -19.743 9.485 1.00 39.62 98 THR A CA 1
ATOM 728 C C . THR A 1 98 ? 24.341 -19.678 10.659 1.00 39.62 98 THR A C 1
ATOM 730 O O . THR A 1 98 ? 24.678 -20.700 11.266 1.00 39.62 98 THR A O 1
ATOM 733 N N . ARG A 1 99 ? 24.858 -18.483 10.947 1.00 45.44 99 ARG A N 1
ATOM 734 C CA . ARG A 1 99 ? 25.798 -18.280 12.053 1.00 45.44 99 ARG A CA 1
ATOM 735 C C . ARG A 1 99 ? 24.990 -18.165 13.341 1.00 45.44 99 ARG A C 1
ATOM 737 O O . ARG A 1 99 ? 23.933 -17.552 13.367 1.00 45.44 99 ARG A O 1
ATOM 744 N N . ALA A 1 100 ? 25.507 -18.701 14.445 1.00 42.75 100 ALA A N 1
ATOM 745 C CA . ALA A 1 100 ? 24.861 -18.621 15.761 1.00 42.75 100 ALA A CA 1
ATOM 746 C C . ALA A 1 100 ? 24.598 -17.174 16.256 1.00 42.75 100 ALA A C 1
ATOM 748 O O . ALA A 1 100 ? 23.821 -16.990 17.186 1.00 42.75 100 ALA A O 1
ATOM 749 N N . GLY A 1 101 ? 25.206 -16.158 15.624 1.00 52.72 101 GLY A N 1
ATOM 750 C CA . GLY A 1 101 ? 24.922 -14.735 15.854 1.00 52.72 101 GLY A CA 1
ATOM 751 C C . GLY A 1 101 ? 23.606 -14.231 15.240 1.00 52.72 101 GLY A C 1
ATOM 752 O O . GLY A 1 101 ? 23.018 -13.302 15.787 1.00 52.72 101 GLY A O 1
ATOM 753 N N . ASP A 1 102 ? 23.083 -14.887 14.196 1.00 53.28 102 ASP A N 1
ATOM 754 C CA . ASP A 1 102 ? 21.866 -14.455 13.484 1.00 53.28 102 ASP A CA 1
ATOM 755 C C . ASP A 1 102 ? 20.620 -14.505 14.392 1.00 53.28 102 ASP A C 1
ATOM 757 O O . ASP A 1 102 ? 19.660 -13.760 14.208 1.00 53.28 102 ASP A O 1
ATOM 761 N N . VAL A 1 103 ? 20.620 -15.386 15.400 1.00 56.94 103 VAL A N 1
ATOM 762 C CA . VAL A 1 103 ? 19.481 -15.568 16.313 1.00 56.94 103 VAL A CA 1
ATOM 763 C C . VAL A 1 103 ? 19.350 -14.389 17.284 1.00 56.94 103 VAL A C 1
ATOM 765 O O . VAL A 1 103 ? 18.242 -13.895 17.478 1.00 56.94 103 VAL A O 1
ATOM 768 N N . ALA A 1 104 ? 20.467 -13.897 17.833 1.00 59.78 104 ALA A N 1
ATOM 769 C CA . ALA A 1 104 ? 20.477 -12.770 18.771 1.00 59.78 104 ALA A CA 1
ATOM 770 C C . ALA A 1 104 ? 20.194 -11.424 18.073 1.00 59.78 104 ALA A C 1
ATOM 772 O O . ALA A 1 104 ? 19.498 -10.571 18.624 1.00 59.78 104 ALA A O 1
ATOM 773 N N . GLU A 1 105 ? 20.670 -11.254 16.835 1.00 63.66 105 GLU A N 1
ATOM 774 C CA . GLU A 1 105 ? 20.427 -10.065 16.000 1.00 63.66 105 GLU A CA 1
ATOM 775 C C . GLU A 1 105 ? 18.931 -9.899 15.664 1.00 63.66 105 GLU A C 1
ATOM 777 O O . GLU A 1 105 ? 18.371 -8.798 15.720 1.00 63.66 105 GLU A O 1
ATOM 782 N N . LEU A 1 106 ? 18.233 -11.011 15.407 1.00 73.06 106 LEU A N 1
ATOM 783 C CA . LEU A 1 106 ? 16.794 -11.009 15.130 1.00 73.06 106 LEU A CA 1
ATOM 784 C C . LEU A 1 106 ? 15.924 -10.794 16.380 1.00 73.06 106 LEU A C 1
ATOM 786 O O . LEU A 1 106 ? 14.789 -10.325 16.253 1.00 73.06 106 LEU A O 1
ATOM 790 N N . ASP A 1 107 ? 16.420 -11.091 17.582 1.00 80.25 107 ASP A N 1
ATOM 791 C CA . ASP A 1 107 ? 15.665 -10.879 18.825 1.00 80.25 107 ASP A CA 1
ATOM 792 C C . ASP A 1 107 ? 15.463 -9.391 19.133 1.00 80.25 107 ASP A C 1
ATOM 794 O O . ASP A 1 107 ? 14.386 -8.986 19.584 1.00 80.25 107 ASP A O 1
ATOM 798 N N . ILE A 1 108 ? 16.437 -8.548 18.790 1.00 79.69 108 ILE A N 1
ATOM 799 C CA . ILE A 1 108 ? 16.312 -7.094 18.940 1.00 79.69 108 ILE A CA 1
ATOM 800 C C . ILE A 1 108 ? 15.290 -6.533 17.949 1.00 79.69 108 ILE A C 1
ATOM 802 O O . ILE A 1 108 ? 14.460 -5.701 18.323 1.00 79.69 108 ILE A O 1
ATOM 806 N N . MET A 1 109 ? 15.265 -7.044 16.714 1.00 83.38 109 MET A N 1
ATOM 807 C CA . MET A 1 109 ? 14.230 -6.685 15.738 1.00 83.38 109 MET A CA 1
ATOM 808 C C . MET A 1 109 ? 12.828 -7.060 16.232 1.00 83.38 109 MET A C 1
ATOM 810 O O . MET A 1 109 ? 11.897 -6.260 16.114 1.00 83.38 109 MET A O 1
ATOM 814 N N . ARG A 1 110 ? 12.671 -8.232 16.862 1.00 85.12 110 ARG A N 1
ATOM 815 C CA . ARG A 1 110 ? 11.400 -8.642 17.488 1.00 85.12 110 ARG A CA 1
ATOM 816 C C . ARG A 1 110 ? 11.013 -7.731 18.654 1.00 85.12 110 ARG A C 1
ATOM 818 O O . ARG A 1 110 ? 9.850 -7.341 18.761 1.00 85.12 110 ARG A O 1
ATOM 825 N N . ALA A 1 111 ? 11.967 -7.350 19.504 1.00 86.31 111 ALA A N 1
ATOM 826 C CA . ALA A 1 111 ? 11.721 -6.430 20.613 1.00 86.31 111 ALA A CA 1
ATOM 827 C C . ALA A 1 111 ? 11.296 -5.035 20.120 1.00 86.31 111 ALA A C 1
ATOM 829 O O . ALA A 1 111 ? 10.343 -4.451 20.644 1.00 86.31 111 ALA A O 1
ATOM 830 N N . LEU A 1 112 ? 11.945 -4.516 19.073 1.00 87.88 112 LEU A N 1
ATOM 831 C CA . LEU A 1 112 ? 11.552 -3.259 18.432 1.00 87.88 112 LEU A CA 1
ATOM 832 C C . LEU A 1 112 ? 10.170 -3.346 17.799 1.00 87.88 112 LEU A C 1
ATOM 834 O O . LEU A 1 112 ? 9.372 -2.427 17.970 1.00 87.88 112 LEU A O 1
ATOM 838 N N . GLN A 1 113 ? 9.853 -4.458 17.137 1.00 87.94 113 GLN A N 1
ATOM 839 C CA . GLN A 1 113 ? 8.522 -4.692 16.589 1.00 87.94 113 GLN A CA 1
ATOM 840 C C . GLN A 1 113 ? 7.446 -4.666 17.688 1.00 87.94 113 GLN A C 1
ATOM 842 O O . GLN A 1 113 ? 6.407 -4.032 17.506 1.00 87.94 113 GLN A O 1
ATOM 847 N N . ALA A 1 114 ? 7.701 -5.282 18.848 1.00 88.56 114 ALA A N 1
ATOM 848 C CA . ALA A 1 114 ? 6.775 -5.265 19.984 1.00 88.56 114 ALA A CA 1
ATOM 849 C C . ALA A 1 114 ? 6.604 -3.856 20.592 1.00 88.56 114 ALA A C 1
ATOM 851 O O . ALA A 1 114 ? 5.483 -3.438 20.912 1.00 88.56 114 ALA A O 1
ATOM 852 N N . ARG A 1 115 ? 7.701 -3.091 20.711 1.00 90.56 115 ARG A N 1
ATOM 853 C CA . ARG A 1 115 ? 7.669 -1.680 21.145 1.00 90.56 115 ARG A CA 1
ATOM 854 C C . ARG A 1 115 ? 6.875 -0.818 20.166 1.00 90.56 115 ARG A C 1
ATOM 856 O O . ARG A 1 115 ? 6.022 -0.042 20.591 1.00 90.56 115 ARG A O 1
ATOM 863 N N . TRP A 1 116 ? 7.111 -0.995 18.867 1.00 90.62 116 TRP A N 1
ATOM 864 C CA . TRP A 1 116 ? 6.388 -0.300 17.808 1.00 90.62 116 TRP A CA 1
ATOM 865 C C . TRP A 1 116 ? 4.893 -0.616 17.843 1.00 90.62 116 TRP A C 1
ATOM 867 O O . TRP A 1 116 ? 4.065 0.292 17.821 1.00 90.62 116 TRP A O 1
ATOM 877 N N . GLN A 1 117 ? 4.534 -1.891 17.986 1.00 88.94 117 GLN A N 1
ATOM 878 C CA . GLN A 1 117 ? 3.140 -2.300 18.116 1.00 88.94 117 GLN A CA 1
ATOM 879 C C . GLN A 1 117 ? 2.468 -1.628 19.323 1.00 88.94 117 GLN A C 1
ATOM 881 O O . GLN A 1 117 ? 1.385 -1.062 19.182 1.00 88.94 117 GLN A O 1
ATOM 886 N N . SER A 1 118 ? 3.134 -1.606 20.480 1.00 90.25 118 SER A N 1
ATOM 887 C CA . SER A 1 118 ? 2.619 -0.944 21.689 1.00 90.25 118 SER A CA 1
ATOM 888 C C . SER A 1 118 ? 2.410 0.564 21.490 1.00 90.25 118 SER A C 1
ATOM 890 O O . SER A 1 118 ? 1.399 1.114 21.934 1.00 90.25 118 SER A O 1
ATOM 892 N N . HIS A 1 119 ? 3.337 1.230 20.791 1.00 90.44 119 HIS A N 1
ATOM 893 C CA . HIS A 1 119 ? 3.243 2.654 20.444 1.00 90.44 119 HIS A CA 1
ATOM 894 C C . HIS A 1 119 ? 2.034 2.945 19.548 1.00 90.44 119 HIS A C 1
ATOM 896 O O . HIS A 1 119 ? 1.230 3.832 19.844 1.00 90.44 119 HIS A O 1
ATOM 902 N N . VAL A 1 120 ? 1.853 2.151 18.492 1.00 89.50 120 VAL A N 1
ATOM 903 C CA . VAL A 1 120 ? 0.734 2.308 17.556 1.00 89.50 120 VAL A CA 1
ATOM 904 C C . VAL A 1 120 ? -0.608 2.009 18.241 1.00 89.50 120 VAL A C 1
ATOM 906 O O . VAL A 1 120 ? -1.576 2.751 18.056 1.00 89.50 120 VAL A O 1
ATOM 909 N N . GLU A 1 121 ? -0.682 0.986 19.097 1.00 88.69 121 GLU A N 1
ATOM 910 C CA . GLU A 1 121 ? -1.881 0.710 19.900 1.00 88.69 121 GLU A CA 1
ATOM 911 C C . GLU A 1 121 ? -2.236 1.878 20.830 1.00 88.69 121 GLU A C 1
ATOM 913 O O . GLU A 1 121 ? -3.407 2.257 20.943 1.00 88.69 121 GLU A O 1
ATOM 918 N N . ALA A 1 122 ? -1.238 2.476 21.488 1.00 89.50 122 ALA A N 1
ATOM 919 C CA . ALA A 1 122 ? -1.438 3.651 22.330 1.00 89.50 122 ALA A CA 1
ATOM 920 C C . ALA A 1 122 ? -1.948 4.854 21.518 1.00 89.50 122 ALA A C 1
ATOM 922 O O . ALA A 1 122 ? -2.849 5.563 21.976 1.00 89.50 122 ALA A O 1
ATOM 923 N N . ALA A 1 123 ? -1.446 5.049 20.295 1.00 89.94 123 ALA A N 1
ATOM 924 C CA . ALA A 1 123 ? -1.918 6.099 19.396 1.00 89.94 123 ALA A CA 1
ATOM 925 C C . ALA A 1 123 ? -3.394 5.915 19.001 1.00 89.94 123 ALA A C 1
ATOM 927 O O . ALA A 1 123 ? -4.159 6.882 19.018 1.00 89.94 123 ALA A O 1
ATOM 928 N N . VAL A 1 124 ? -3.830 4.679 18.730 1.00 88.75 124 VAL A N 1
ATOM 929 C CA . VAL A 1 124 ? -5.246 4.377 18.453 1.00 88.75 124 VAL A CA 1
ATOM 930 C C . VAL A 1 124 ? -6.122 4.640 19.677 1.00 88.75 124 VAL A C 1
ATOM 932 O O . VAL A 1 124 ? -7.186 5.250 19.548 1.00 88.75 124 VAL A O 1
ATOM 935 N N . ARG A 1 125 ? -5.684 4.226 20.876 1.00 87.56 125 ARG A N 1
ATOM 936 C CA . ARG A 1 125 ? -6.418 4.496 22.127 1.00 87.56 125 ARG A CA 1
ATOM 937 C C . ARG A 1 125 ? -6.573 6.000 22.367 1.00 87.56 125 ARG A C 1
ATOM 939 O O . ARG A 1 125 ? -7.674 6.445 22.690 1.00 87.56 125 ARG A O 1
ATOM 946 N N . ARG A 1 126 ? -5.511 6.783 22.138 1.00 88.12 126 ARG A N 1
ATOM 947 C CA . ARG A 1 126 ? -5.542 8.254 22.209 1.00 88.12 126 ARG A CA 1
ATOM 948 C C . ARG A 1 126 ? -6.554 8.837 21.223 1.00 88.12 126 ARG A C 1
ATOM 950 O O . ARG A 1 126 ? -7.406 9.620 21.628 1.00 88.12 126 ARG A O 1
ATOM 957 N N . LEU A 1 127 ? -6.516 8.403 19.964 1.00 86.50 127 LEU A N 1
ATOM 958 C CA . LEU A 1 127 ? -7.448 8.864 18.934 1.00 86.50 127 LEU A CA 1
ATOM 959 C C . LEU A 1 127 ? -8.912 8.556 19.295 1.00 86.50 127 LEU A C 1
ATOM 961 O O . LEU A 1 127 ? -9.794 9.386 19.069 1.00 86.50 127 LEU A O 1
ATOM 965 N N . CYS A 1 128 ? -9.183 7.390 19.888 1.00 84.25 128 CYS A N 1
ATOM 966 C CA . CYS A 1 128 ? -10.523 7.037 20.364 1.00 84.25 128 CYS A CA 1
ATOM 967 C C . CYS A 1 128 ? -10.989 7.937 21.513 1.00 84.25 128 CYS A C 1
ATOM 969 O O . CYS A 1 128 ? -12.151 8.346 21.527 1.00 84.25 128 CYS A O 1
ATOM 971 N N . ALA A 1 129 ? -10.089 8.256 22.451 1.00 84.88 129 ALA A N 1
ATOM 972 C CA . ALA A 1 129 ? -10.371 9.165 23.558 1.00 84.88 129 ALA A CA 1
ATOM 973 C C . ALA A 1 129 ? -10.667 10.590 23.056 1.00 84.88 129 ALA A C 1
ATOM 975 O O . ALA A 1 129 ? -11.661 11.183 23.468 1.00 84.88 129 ALA A O 1
ATOM 976 N N . GLU A 1 130 ? -9.873 11.101 22.108 1.00 84.12 130 GLU A N 1
ATOM 977 C CA . GLU A 1 130 ? -10.084 12.413 21.472 1.00 84.12 130 GLU A CA 1
ATOM 978 C C . GLU A 1 130 ? -11.386 12.468 20.655 1.00 84.12 130 GLU A C 1
ATOM 980 O O . GLU A 1 130 ? -12.089 13.476 20.655 1.00 84.12 130 GLU A O 1
ATOM 985 N N . SER A 1 131 ? -11.735 11.370 19.978 1.00 78.75 131 SER A N 1
ATOM 986 C CA . SER A 1 131 ? -12.946 11.270 19.149 1.00 78.75 131 SER A CA 1
ATOM 987 C C . SER A 1 131 ? -14.214 10.935 19.950 1.00 78.75 131 SER A C 1
ATOM 989 O O . SER A 1 131 ? -15.297 10.812 19.365 1.00 78.75 131 SER A O 1
ATOM 991 N N . GLY A 1 132 ? -14.097 10.721 21.266 1.00 72.44 132 GLY A N 1
ATOM 992 C CA . GLY A 1 132 ? -15.221 10.500 22.180 1.00 72.44 132 GLY A CA 1
ATOM 993 C C . GLY A 1 132 ? -16.095 9.278 21.872 1.00 72.44 132 GLY A C 1
ATOM 994 O O . GLY A 1 132 ? -17.303 9.328 22.092 1.00 72.44 132 GLY A O 1
ATOM 995 N N . GLY A 1 133 ? -15.548 8.188 21.319 1.00 74.06 133 GLY A N 1
ATOM 996 C CA . GLY A 1 133 ? -16.356 6.985 21.061 1.00 74.06 133 GLY A CA 1
ATOM 997 C C . GLY A 1 133 ? -15.618 5.837 20.364 1.00 74.06 133 GLY A C 1
ATOM 998 O O . GLY A 1 133 ? -14.402 5.905 20.201 1.00 74.06 133 GLY A O 1
ATOM 999 N N . PRO A 1 134 ? -16.330 4.765 19.966 1.00 83.25 134 PRO A N 1
ATOM 1000 C CA . PRO A 1 134 ? -15.712 3.488 19.603 1.00 83.25 134 PRO A CA 1
ATOM 1001 C C . PRO A 1 134 ? -14.963 3.530 18.263 1.00 83.25 134 PRO A C 1
ATOM 1003 O O . PRO A 1 134 ? -15.209 4.409 17.434 1.00 83.25 134 PRO A O 1
ATOM 1006 N N . LEU A 1 135 ? -14.104 2.521 18.049 1.00 85.50 135 LEU A N 1
ATOM 1007 C CA . LEU A 1 135 ? -13.295 2.315 16.835 1.00 85.50 135 LEU A CA 1
ATOM 1008 C C . LEU A 1 135 ? -14.130 2.274 15.544 1.00 85.50 135 LEU A C 1
ATOM 1010 O O . LEU A 1 135 ? -13.667 2.716 14.494 1.00 85.50 135 LEU A O 1
ATOM 1014 N N . MET A 1 136 ? -15.351 1.736 15.631 1.00 85.44 136 MET A N 1
ATOM 1015 C CA . MET A 1 136 ? -16.315 1.631 14.535 1.00 85.44 136 MET A CA 1
ATOM 1016 C C . MET A 1 136 ? -17.692 2.105 15.004 1.00 85.44 136 MET A C 1
ATOM 1018 O O . MET A 1 136 ? -18.135 1.735 16.096 1.00 85.44 136 MET A O 1
ATOM 1022 N N . ARG A 1 137 ? -18.386 2.889 14.175 1.00 82.81 137 ARG A N 1
ATOM 1023 C CA . ARG A 1 137 ? -19.750 3.381 14.429 1.00 82.81 137 ARG A CA 1
ATOM 1024 C C . ARG A 1 137 ? -20.609 3.168 13.193 1.00 82.81 137 ARG A C 1
ATOM 1026 O O . ARG A 1 137 ? -20.183 3.476 12.087 1.00 82.81 137 ARG A O 1
ATOM 1033 N N . THR A 1 138 ? -21.835 2.687 13.364 1.00 80.69 138 THR A N 1
ATOM 1034 C CA . THR A 1 138 ? -22.827 2.737 12.283 1.00 80.69 138 THR A CA 1
ATOM 1035 C C . THR A 1 138 ? -23.252 4.185 12.066 1.00 80.69 138 THR A C 1
ATOM 1037 O O . THR A 1 138 ? -23.562 4.875 13.038 1.00 80.69 138 THR A O 1
ATOM 1040 N N . THR A 1 139 ? -23.294 4.650 10.821 1.00 66.31 139 THR A N 1
ATOM 1041 C CA . THR A 1 139 ? -23.571 6.058 10.481 1.00 66.31 139 THR A CA 1
ATOM 1042 C C . THR A 1 139 ? -24.958 6.538 10.905 1.00 66.31 139 THR A C 1
ATOM 1044 O O . THR A 1 139 ? -25.117 7.710 11.223 1.00 66.31 139 THR A O 1
ATOM 1047 N N . ALA A 1 140 ? -25.924 5.631 11.085 1.00 55.00 140 ALA A N 1
ATOM 1048 C CA . ALA A 1 140 ? -27.211 5.931 11.726 1.00 55.00 140 ALA A CA 1
ATOM 1049 C C . ALA A 1 140 ? -27.088 6.493 13.165 1.00 55.00 140 ALA A C 1
ATOM 1051 O O . ALA A 1 140 ? -28.019 7.117 13.662 1.00 55.00 140 ALA A O 1
ATOM 1052 N N . ALA A 1 141 ? -25.945 6.288 13.832 1.00 50.03 141 ALA A N 1
ATOM 1053 C CA . ALA A 1 141 ? -25.622 6.822 15.158 1.00 50.03 141 ALA A CA 1
ATOM 1054 C C . ALA A 1 141 ? -24.544 7.930 15.116 1.00 50.03 141 ALA A C 1
ATOM 1056 O O . ALA A 1 141 ? -24.087 8.396 16.161 1.00 50.03 141 ALA A O 1
ATOM 1057 N N . ALA A 1 142 ? -24.091 8.337 13.925 1.00 50.44 142 ALA A N 1
ATOM 1058 C CA . ALA A 1 142 ? -22.975 9.258 13.733 1.00 50.44 142 ALA A CA 1
ATOM 1059 C C . ALA A 1 142 ? -23.451 10.715 13.626 1.00 50.44 142 ALA A C 1
ATOM 1061 O O . ALA A 1 142 ? -23.405 11.330 12.568 1.00 50.44 142 ALA A O 1
ATOM 1062 N N . VAL A 1 143 ? -23.864 11.289 14.755 1.00 45.81 143 VAL A N 1
ATOM 1063 C CA . VAL A 1 143 ? -23.911 12.749 14.932 1.00 45.81 143 VAL A CA 1
ATOM 1064 C C . VAL A 1 143 ? -22.824 13.118 15.936 1.00 45.81 143 VAL A C 1
ATOM 1066 O O . VAL A 1 143 ? -23.093 13.417 17.093 1.00 45.81 143 VAL A O 1
ATOM 1069 N N . ALA A 1 144 ? -21.562 13.021 15.525 1.00 43.78 144 ALA A N 1
ATOM 1070 C CA . ALA A 1 144 ? -20.460 13.595 16.288 1.00 43.78 144 ALA A CA 1
ATOM 1071 C C . ALA A 1 144 ? -19.533 14.325 15.310 1.00 43.78 144 ALA A C 1
ATOM 1073 O O . ALA A 1 144 ? -19.010 13.688 14.394 1.00 43.78 144 ALA A O 1
ATOM 1074 N N . PRO A 1 145 ? -19.358 15.650 15.453 1.00 47.44 145 PRO A N 1
ATOM 1075 C CA . PRO A 1 145 ? -18.477 16.405 14.579 1.00 47.44 145 PRO A CA 1
ATOM 1076 C C . PRO A 1 145 ? -17.040 15.912 14.752 1.00 47.44 145 PRO A C 1
ATOM 1078 O O . PRO A 1 145 ? -16.608 15.606 15.865 1.00 47.44 145 PRO A O 1
ATOM 1081 N N . ALA A 1 146 ? -16.296 15.863 13.646 1.00 47.78 146 ALA A N 1
ATOM 1082 C CA . ALA A 1 146 ? -14.861 15.620 13.675 1.00 47.78 146 ALA A CA 1
ATOM 1083 C C . ALA A 1 146 ? -14.198 16.562 14.701 1.00 47.78 146 ALA A C 1
ATOM 1085 O O . ALA A 1 146 ? -14.557 17.747 14.743 1.00 47.78 146 ALA A O 1
ATOM 1086 N N . PRO A 1 147 ? -13.247 16.079 15.523 1.00 48.53 147 PRO A N 1
ATOM 1087 C CA . PRO A 1 147 ? -12.575 16.925 16.494 1.00 48.53 147 PRO A CA 1
ATOM 1088 C C . PRO A 1 147 ? -11.925 18.106 15.766 1.00 48.53 147 PRO A C 1
ATOM 1090 O O . PRO A 1 147 ? -11.040 17.950 14.915 1.00 48.53 147 PRO A O 1
ATOM 1093 N N . LYS A 1 148 ? -12.422 19.305 16.080 1.00 48.97 148 LYS A N 1
ATOM 1094 C CA . LYS A 1 148 ? -11.785 20.571 15.729 1.00 48.97 148 LYS A CA 1
ATOM 1095 C C . LYS A 1 148 ? -10.563 20.669 16.640 1.00 48.97 148 LYS A C 1
ATOM 1097 O O . LYS A 1 148 ? -10.736 20.649 17.846 1.00 48.97 148 LYS A O 1
ATOM 1102 N N . SER A 1 149 ? -9.367 20.777 16.061 1.00 48.28 149 SER A N 1
ATOM 1103 C CA . SER A 1 149 ? -8.079 21.009 16.747 1.00 48.28 149 SER A CA 1
ATOM 1104 C C . SER A 1 149 ? -7.229 19.804 17.200 1.00 48.28 149 SER A C 1
ATOM 1106 O O . SER A 1 149 ? -6.716 19.793 18.316 1.00 48.28 149 SER A O 1
ATOM 1108 N N . SER A 1 150 ? -6.891 18.878 16.304 1.00 45.75 150 SER A N 1
ATOM 1109 C CA . SER A 1 150 ? -5.546 18.283 16.372 1.00 45.75 150 SER A CA 1
ATOM 1110 C C . SER A 1 150 ? -4.773 18.680 15.118 1.00 45.75 150 SER A C 1
ATOM 1112 O O . SER A 1 150 ? -5.150 18.370 13.988 1.00 45.75 150 SER A O 1
ATOM 1114 N N . ARG A 1 151 ? -3.736 19.500 15.318 1.00 54.34 151 ARG A N 1
ATOM 1115 C CA . ARG A 1 151 ? -2.782 19.894 14.276 1.00 54.34 151 ARG A CA 1
ATOM 1116 C C . ARG A 1 151 ? -2.281 18.628 13.585 1.00 54.34 151 ARG A C 1
ATOM 1118 O O . ARG A 1 151 ? -1.712 17.809 14.289 1.00 54.34 151 ARG A O 1
ATOM 1125 N N . GLN A 1 152 ? -2.501 18.503 12.271 1.00 55.50 152 GLN A N 1
ATOM 1126 C CA . GLN A 1 152 ? -1.727 17.767 11.243 1.00 55.50 152 GLN A CA 1
ATOM 1127 C C . GLN A 1 152 ? -1.127 16.371 11.528 1.00 55.50 152 GLN A C 1
ATOM 1129 O O . GLN A 1 152 ? -0.469 15.827 10.647 1.00 55.50 152 GLN A O 1
ATOM 1134 N N . ARG A 1 153 ? -1.314 15.772 12.700 1.00 67.75 153 ARG A N 1
ATOM 1135 C CA . ARG A 1 153 ? -0.636 14.541 13.088 1.00 67.75 153 ARG A CA 1
ATOM 1136 C C . ARG A 1 153 ? -1.459 13.368 12.579 1.00 67.75 153 ARG A C 1
ATOM 1138 O O . ARG A 1 153 ? -2.649 13.280 12.894 1.00 67.75 153 ARG A O 1
ATOM 1145 N N . GLY A 1 154 ? -0.845 12.498 11.779 1.00 77.56 154 GLY A N 1
ATOM 1146 C CA . GLY A 1 154 ? -1.467 11.223 11.442 1.00 77.56 154 GLY A CA 1
ATOM 1147 C C . GLY A 1 154 ? -1.610 10.336 12.677 1.00 77.56 154 GLY A C 1
ATOM 1148 O O . GLY A 1 154 ? -1.304 10.738 13.803 1.00 77.56 154 GLY A O 1
ATOM 1149 N N . LEU A 1 155 ? -2.066 9.099 12.474 1.00 86.38 155 LEU A N 1
ATOM 1150 C CA . LEU A 1 155 ? -2.120 8.126 13.567 1.00 86.38 155 LEU A CA 1
ATOM 1151 C C . LEU A 1 155 ? -0.720 7.914 14.166 1.00 86.38 155 LEU A C 1
ATOM 1153 O O . LEU A 1 155 ? -0.543 7.957 15.382 1.00 86.38 155 LEU A O 1
ATOM 1157 N N . TYR A 1 156 ? 0.256 7.744 13.281 1.00 89.75 156 TYR A N 1
ATOM 1158 C CA . TYR A 1 156 ? 1.683 7.751 13.554 1.00 89.75 156 TYR A CA 1
ATOM 1159 C C . TYR A 1 156 ? 2.417 8.242 12.299 1.00 89.75 156 TYR A C 1
ATOM 1161 O O . TYR A 1 156 ? 1.889 8.159 11.182 1.00 89.75 156 TYR A O 1
ATOM 1169 N N . GLU A 1 157 ? 3.638 8.733 12.481 1.00 88.69 157 GLU A N 1
ATOM 1170 C CA . GLU A 1 157 ? 4.514 9.152 11.384 1.00 88.69 157 GLU A CA 1
ATOM 1171 C C . GLU A 1 157 ? 5.598 8.094 11.133 1.00 88.69 157 GLU A C 1
ATOM 1173 O O . GLU A 1 157 ? 6.108 7.512 12.095 1.00 88.69 157 GLU A O 1
ATOM 1178 N N . PRO A 1 158 ? 6.039 7.878 9.881 1.00 86.12 158 PRO A N 1
ATOM 1179 C CA . PRO A 1 158 ? 7.202 7.032 9.601 1.00 86.12 158 PRO A CA 1
ATOM 1180 C C . PRO A 1 158 ? 8.476 7.472 10.344 1.00 86.12 158 PRO A C 1
ATOM 1182 O O . PRO A 1 158 ? 9.304 6.639 10.703 1.00 86.12 158 PRO A O 1
ATOM 1185 N N . SER A 1 159 ? 8.621 8.769 10.637 1.00 88.25 159 SER A N 1
ATOM 1186 C CA . SER A 1 159 ? 9.741 9.300 11.423 1.00 88.25 159 SER A CA 1
ATOM 1187 C C . SER A 1 159 ? 9.754 8.807 12.872 1.00 88.25 159 SER A C 1
ATOM 1189 O O . SER A 1 159 ? 10.831 8.641 13.433 1.00 88.25 159 SER A O 1
ATOM 1191 N N . GLU A 1 160 ? 8.597 8.511 13.473 1.00 89.69 160 GLU A N 1
ATOM 1192 C CA . GLU A 1 160 ? 8.524 7.942 14.827 1.00 89.69 160 GLU A CA 1
ATOM 1193 C C . GLU A 1 160 ? 9.085 6.513 14.855 1.00 89.69 160 GLU A C 1
ATOM 1195 O O . GLU A 1 160 ? 9.756 6.132 15.813 1.00 89.69 160 GLU A O 1
ATOM 1200 N N . MET A 1 161 ? 8.866 5.737 13.785 1.00 87.25 161 MET A N 1
ATOM 1201 C CA . MET A 1 161 ? 9.475 4.413 13.629 1.00 87.25 161 MET A CA 1
ATOM 1202 C C . MET A 1 161 ? 10.995 4.529 13.484 1.00 87.25 161 MET A C 1
ATOM 1204 O O . MET A 1 161 ? 11.728 3.795 14.141 1.00 87.25 161 MET A O 1
ATOM 1208 N N . LEU A 1 162 ? 11.473 5.463 12.655 1.00 87.31 162 LEU A N 1
ATOM 1209 C CA . LEU A 1 162 ? 12.909 5.699 12.485 1.00 87.31 162 LEU A CA 1
ATOM 1210 C C . LEU A 1 162 ? 13.566 6.157 13.789 1.00 87.31 162 LEU A C 1
ATOM 1212 O O . LEU A 1 162 ? 14.652 5.686 14.104 1.00 87.31 162 LEU A O 1
ATOM 1216 N N . GLN A 1 163 ? 12.898 7.007 14.573 1.00 87.19 163 GLN A N 1
ATOM 1217 C CA . GLN A 1 163 ? 13.394 7.433 15.880 1.00 87.19 163 GLN A CA 1
ATOM 1218 C C . GLN A 1 163 ? 13.463 6.262 16.866 1.00 87.19 163 GLN A C 1
ATOM 1220 O O . GLN A 1 163 ? 14.469 6.094 17.543 1.00 87.19 163 GLN A O 1
ATOM 1225 N N . LEU A 1 164 ? 12.440 5.399 16.902 1.00 88.19 164 LEU A N 1
ATOM 1226 C CA . LEU A 1 164 ? 12.446 4.201 17.749 1.00 88.19 164 LEU A CA 1
ATOM 1227 C C . LEU A 1 164 ? 13.625 3.269 17.424 1.00 88.19 164 LEU A C 1
ATOM 1229 O O . LEU A 1 164 ? 14.205 2.668 18.327 1.00 88.19 164 LEU A O 1
ATOM 1233 N N . VAL A 1 165 ? 13.947 3.142 16.135 1.00 85.12 165 VAL A N 1
ATOM 1234 C CA . VAL A 1 165 ? 15.101 2.385 15.630 1.00 85.12 165 VAL A CA 1
ATOM 1235 C C . VAL A 1 165 ? 16.409 3.098 15.994 1.00 85.12 165 VAL A C 1
ATOM 1237 O O . VAL A 1 165 ? 17.351 2.436 16.415 1.00 85.12 165 VAL A O 1
ATOM 1240 N N . ALA A 1 166 ? 16.468 4.426 15.884 1.00 81.31 166 ALA A N 1
ATOM 1241 C CA . ALA A 1 166 ? 17.639 5.228 16.238 1.00 81.31 166 ALA A CA 1
ATOM 1242 C C . ALA A 1 166 ? 17.981 5.175 17.738 1.00 81.31 166 ALA A C 1
ATOM 1244 O O . ALA A 1 166 ? 19.153 5.117 18.101 1.00 81.31 166 ALA A O 1
ATOM 1245 N N . ASP A 1 167 ? 16.962 5.147 18.598 1.00 81.75 167 ASP A N 1
ATOM 1246 C CA . ASP A 1 167 ? 17.097 5.111 20.061 1.00 81.75 167 ASP A CA 1
ATOM 1247 C C . ASP A 1 167 ? 17.388 3.702 20.609 1.00 81.75 167 ASP A C 1
ATOM 1249 O O . ASP A 1 167 ? 17.484 3.496 21.820 1.00 81.75 167 ASP A O 1
ATOM 1253 N N . ALA A 1 168 ? 17.447 2.693 19.743 1.00 80.44 168 ALA A N 1
ATOM 1254 C CA . ALA A 1 168 ? 17.674 1.321 20.149 1.00 80.44 168 ALA A CA 1
ATOM 1255 C C . ALA A 1 168 ? 19.164 1.066 20.414 1.00 80.44 168 ALA A C 1
ATOM 1257 O O . ALA A 1 168 ? 19.999 1.179 19.519 1.00 80.44 168 ALA A O 1
ATOM 1258 N N . GLU A 1 169 ? 19.496 0.670 21.639 1.00 71.88 169 GLU A N 1
ATOM 1259 C CA . GLU A 1 169 ? 20.844 0.217 21.981 1.00 71.88 169 GLU A CA 1
ATOM 1260 C C . GLU A 1 169 ? 21.072 -1.219 21.479 1.00 71.88 169 GLU A C 1
ATOM 1262 O O . GLU A 1 169 ? 20.205 -2.082 21.631 1.00 71.88 169 GLU A O 1
ATOM 1267 N N . HIS A 1 170 ? 22.239 -1.485 20.879 1.00 68.94 170 HIS A N 1
ATOM 1268 C CA . HIS A 1 170 ? 22.630 -2.826 20.442 1.00 68.94 170 HIS A CA 1
ATOM 1269 C C . HIS A 1 170 ? 24.145 -3.044 20.554 1.00 68.94 170 HIS A C 1
ATOM 1271 O O . HIS A 1 170 ? 24.950 -2.227 20.107 1.00 68.94 170 HIS A O 1
ATOM 1277 N N . ASP A 1 171 ? 24.519 -4.214 21.069 1.00 60.88 171 ASP A N 1
ATOM 1278 C CA . ASP A 1 171 ? 25.888 -4.737 21.146 1.00 60.88 171 ASP A CA 1
ATOM 1279 C C . ASP A 1 171 ? 26.673 -4.738 19.816 1.00 60.88 171 ASP A C 1
ATOM 1281 O O . ASP A 1 171 ? 27.877 -4.483 19.828 1.00 60.88 171 ASP A O 1
ATOM 1285 N N . ASN A 1 172 ? 26.028 -4.930 18.655 1.00 57.91 172 ASN A N 1
ATOM 1286 C CA . ASN A 1 172 ? 26.705 -4.907 17.351 1.00 57.91 172 ASN A CA 1
ATOM 1287 C C . ASN A 1 172 ? 27.346 -3.532 17.077 1.00 57.91 172 ASN A C 1
ATOM 1289 O O . ASN A 1 172 ? 28.456 -3.469 16.549 1.00 57.91 172 ASN A O 1
ATOM 1293 N N . ALA A 1 173 ? 26.731 -2.442 17.560 1.00 53.84 173 ALA A N 1
ATOM 1294 C CA . ALA A 1 173 ? 27.246 -1.072 17.450 1.00 53.84 173 ALA A CA 1
ATOM 1295 C C . ALA A 1 173 ? 28.509 -0.809 18.298 1.00 53.84 173 ALA A C 1
ATOM 1297 O O . ALA A 1 173 ? 29.138 0.250 18.188 1.00 53.84 173 ALA A O 1
ATOM 1298 N N . MET A 1 174 ? 28.869 -1.726 19.201 1.00 49.81 174 MET A N 1
ATOM 1299 C CA . MET A 1 174 ? 30.054 -1.622 20.063 1.00 49.81 174 MET A CA 1
ATOM 1300 C C . MET A 1 174 ? 31.283 -2.317 19.463 1.00 49.81 174 MET A C 1
ATOM 1302 O O . MET A 1 174 ? 32.394 -2.090 19.937 1.00 49.81 174 MET A O 1
ATOM 1306 N N . SER A 1 175 ? 31.097 -3.148 18.432 1.00 50.91 175 SER A N 1
ATOM 1307 C CA . SER A 1 175 ? 32.154 -4.007 17.879 1.00 50.91 175 SER A CA 1
ATOM 1308 C C . SER A 1 175 ? 32.810 -3.483 16.593 1.00 50.91 175 SER A C 1
ATOM 1310 O O . SER A 1 175 ? 33.826 -4.024 16.156 1.00 50.91 175 SER A O 1
ATOM 1312 N N . SER A 1 176 ? 32.293 -2.399 16.004 1.00 48.25 176 SER A N 1
ATOM 1313 C CA . SER A 1 176 ? 32.863 -1.812 14.789 1.00 48.25 176 SER A CA 1
ATOM 1314 C C . SER A 1 176 ? 34.052 -0.898 15.095 1.00 48.25 176 SER A C 1
ATOM 1316 O O . SER A 1 176 ? 33.977 0.138 15.756 1.00 48.25 176 SER A O 1
ATOM 1318 N N . HIS A 1 177 ? 35.212 -1.353 14.621 1.00 49.16 177 HIS A N 1
ATOM 1319 C CA . HIS A 1 177 ? 36.557 -0.840 14.883 1.00 49.16 177 HIS A CA 1
ATOM 1320 C C . HIS A 1 177 ? 36.919 0.454 14.134 1.00 49.16 177 HIS A C 1
ATOM 1322 O O . HIS A 1 177 ? 38.098 0.768 13.960 1.00 49.16 177 HIS A O 1
ATOM 1328 N N . THR A 1 178 ? 35.940 1.247 13.707 1.00 48.66 178 THR A N 1
ATOM 1329 C CA . THR A 1 178 ? 36.207 2.579 13.159 1.00 48.66 178 THR A CA 1
ATOM 1330 C C . THR A 1 178 ? 35.418 3.587 13.968 1.00 48.66 178 THR A C 1
ATOM 1332 O O . THR A 1 178 ? 34.210 3.453 14.089 1.00 48.66 178 THR A O 1
ATOM 1335 N N . GLY A 1 179 ? 36.073 4.619 14.507 1.00 50.00 179 GLY A N 1
ATOM 1336 C CA . GLY A 1 179 ? 35.430 5.721 15.243 1.00 50.00 179 GLY A CA 1
ATOM 1337 C C . GLY A 1 179 ? 34.419 6.547 14.427 1.00 50.00 179 GLY A C 1
ATOM 1338 O O . GLY A 1 179 ? 34.084 7.658 14.816 1.00 50.00 179 GLY A O 1
ATOM 1339 N N . LEU A 1 180 ? 33.940 6.018 13.301 1.00 52.09 180 LEU A N 1
ATOM 1340 C CA . LEU A 1 180 ? 32.839 6.500 12.488 1.00 52.09 180 LEU A CA 1
ATOM 1341 C C . LEU A 1 180 ? 31.521 5.891 12.987 1.00 52.09 180 LEU A C 1
ATOM 1343 O O . LEU A 1 180 ? 30.743 5.344 12.209 1.00 52.09 180 LEU A O 1
ATOM 1347 N N . ARG A 1 181 ? 31.224 6.023 14.285 1.00 51.03 181 ARG A N 1
ATOM 1348 C CA . ARG A 1 181 ? 29.811 6.031 14.672 1.00 51.03 181 ARG A CA 1
ATOM 1349 C C . ARG A 1 181 ? 29.168 7.216 13.951 1.00 51.03 181 ARG A C 1
ATOM 1351 O O . ARG A 1 181 ? 29.623 8.343 14.120 1.00 51.03 181 ARG A O 1
ATOM 1358 N N . GLY A 1 182 ? 28.111 6.982 13.180 1.00 53.56 182 GLY A N 1
ATOM 1359 C CA . GLY A 1 182 ? 27.140 8.050 12.924 1.00 53.56 182 GLY A CA 1
ATOM 1360 C C . GLY A 1 182 ? 27.150 8.737 11.560 1.00 53.56 182 GLY A C 1
ATOM 1361 O O . GLY A 1 182 ? 26.912 9.937 11.504 1.00 53.56 182 GLY A O 1
ATOM 1362 N N . TRP A 1 183 ? 27.332 8.007 10.456 1.00 59.03 183 TRP A N 1
ATOM 1363 C CA . TRP A 1 183 ? 26.837 8.500 9.154 1.00 59.03 183 TRP A CA 1
ATOM 1364 C C . TRP A 1 183 ? 25.399 8.039 8.849 1.00 59.03 183 TRP A C 1
ATOM 1366 O O . TRP A 1 183 ? 24.754 8.595 7.965 1.00 59.03 183 TRP A O 1
ATOM 1376 N N . GLY A 1 184 ? 24.881 7.041 9.577 1.00 62.97 184 GLY A N 1
ATOM 1377 C CA . GLY A 1 184 ? 23.530 6.500 9.409 1.00 62.97 184 GLY A CA 1
ATOM 1378 C C . GLY A 1 184 ? 22.606 6.822 10.586 1.00 62.97 184 GLY A C 1
ATOM 1379 O O . GLY A 1 184 ? 23.043 6.853 11.731 1.00 62.97 184 GLY A O 1
ATOM 1380 N N . LEU A 1 185 ? 21.314 7.016 10.295 1.00 66.69 185 LEU A N 1
ATOM 1381 C CA . LEU A 1 185 ? 20.240 7.184 11.293 1.00 66.69 185 LEU A CA 1
ATOM 1382 C C . LEU A 1 185 ? 19.908 5.886 12.053 1.00 66.69 185 LEU A C 1
ATOM 1384 O O . LEU A 1 185 ? 19.171 5.908 13.030 1.00 66.69 185 LEU A O 1
ATOM 1388 N N . VAL A 1 186 ? 20.414 4.753 11.570 1.00 71.81 186 VAL A N 1
ATOM 1389 C CA . VAL A 1 186 ? 20.081 3.406 12.030 1.00 71.81 186 VAL A CA 1
ATOM 1390 C C . VAL A 1 186 ? 21.338 2.823 12.691 1.00 71.81 186 VAL A C 1
ATOM 1392 O O . VAL A 1 186 ? 22.316 2.595 11.982 1.00 71.81 186 VAL A O 1
ATOM 1395 N N . PRO A 1 187 ? 21.354 2.591 14.018 1.00 68.19 187 PRO A N 1
ATOM 1396 C CA . PRO A 1 187 ? 22.545 2.164 14.765 1.00 68.19 187 PRO A CA 1
ATOM 1397 C C . PRO A 1 187 ? 22.870 0.668 14.600 1.00 68.19 187 PRO A C 1
ATOM 1399 O O . PRO A 1 187 ? 23.748 0.144 15.280 1.00 68.19 187 PRO A O 1
ATOM 1402 N N . PHE A 1 188 ? 22.158 -0.031 13.714 1.00 68.75 188 PHE A N 1
ATOM 1403 C CA . PHE A 1 188 ? 22.301 -1.459 13.469 1.00 68.75 188 PHE A CA 1
ATOM 1404 C C . PHE A 1 188 ? 23.353 -1.723 12.397 1.00 68.75 188 PHE A C 1
ATOM 1406 O O . PHE A 1 188 ? 23.183 -1.338 11.241 1.00 68.75 188 PHE A O 1
ATOM 1413 N N . GLU A 1 189 ? 24.407 -2.442 12.763 1.00 70.44 189 GLU A N 1
ATOM 1414 C CA . GLU A 1 189 ? 25.323 -3.045 11.800 1.00 70.44 189 GLU A CA 1
ATOM 1415 C C . GLU A 1 189 ? 24.880 -4.487 11.561 1.00 70.44 189 GLU A C 1
ATOM 1417 O O . GLU A 1 189 ? 25.221 -5.392 12.323 1.00 70.44 189 GLU A O 1
ATOM 1422 N N . LEU A 1 190 ? 24.050 -4.672 10.532 1.00 71.81 190 LEU A N 1
ATOM 1423 C CA . LEU A 1 190 ? 23.658 -5.998 10.060 1.00 71.81 190 LEU A CA 1
ATOM 1424 C C . LEU A 1 190 ? 24.730 -6.522 9.101 1.00 71.81 190 LEU A C 1
ATOM 1426 O O . LEU A 1 190 ? 25.351 -5.745 8.364 1.00 71.81 190 LEU A O 1
ATOM 1430 N N . ALA A 1 191 ? 24.926 -7.839 9.061 1.00 73.19 191 ALA A N 1
ATOM 1431 C CA . ALA A 1 191 ? 25.795 -8.444 8.058 1.00 73.19 191 ALA A CA 1
ATOM 1432 C C . ALA A 1 191 ? 25.276 -8.105 6.648 1.00 73.19 191 ALA A C 1
ATOM 1434 O O . ALA A 1 191 ? 24.172 -8.489 6.262 1.00 73.19 191 ALA A O 1
ATOM 1435 N N . THR A 1 192 ? 26.071 -7.369 5.870 1.00 74.81 192 THR A N 1
ATOM 1436 C CA . THR A 1 192 ? 25.724 -6.996 4.494 1.00 74.81 192 THR A CA 1
ATOM 1437 C C . THR A 1 192 ? 26.488 -7.866 3.498 1.00 74.81 192 THR A C 1
ATOM 1439 O O . THR A 1 192 ? 27.653 -8.193 3.746 1.00 74.81 192 THR A O 1
ATOM 1442 N N . PRO A 1 193 ? 25.868 -8.256 2.367 1.00 85.00 193 PRO A N 1
ATOM 1443 C CA . PRO A 1 193 ? 26.594 -8.919 1.293 1.00 85.00 193 PRO A CA 1
ATOM 1444 C C . PRO A 1 193 ? 27.740 -8.036 0.794 1.00 85.00 193 PRO A C 1
ATOM 1446 O O . PRO A 1 193 ? 27.628 -6.808 0.736 1.00 85.00 193 PRO A O 1
ATOM 1449 N N . SER A 1 194 ? 28.842 -8.663 0.402 1.00 88.44 194 SER A N 1
ATOM 1450 C CA . SER A 1 194 ? 29.973 -7.981 -0.218 1.00 88.44 194 SER A CA 1
ATOM 1451 C C . SER A 1 194 ? 29.570 -7.311 -1.536 1.00 88.44 194 SER A C 1
ATOM 1453 O O . SER A 1 194 ? 28.611 -7.705 -2.200 1.00 88.44 194 SER A O 1
ATOM 1455 N N . LEU A 1 195 ? 30.351 -6.320 -1.979 1.00 87.25 195 LEU A N 1
ATOM 1456 C CA . LEU A 1 195 ? 30.103 -5.651 -3.260 1.00 87.25 195 LEU A CA 1
ATOM 1457 C C . LEU A 1 195 ? 30.081 -6.635 -4.444 1.00 87.25 195 LEU A C 1
ATOM 1459 O O . LEU A 1 195 ? 29.311 -6.432 -5.377 1.00 87.25 195 LEU A O 1
ATOM 1463 N N . GLY A 1 196 ? 30.901 -7.692 -4.407 1.00 90.75 196 GLY A N 1
ATOM 1464 C CA . GLY A 1 196 ? 30.898 -8.739 -5.432 1.00 90.75 196 GLY A CA 1
ATOM 1465 C C . GLY A 1 196 ? 29.578 -9.509 -5.459 1.00 90.75 196 GLY A C 1
ATOM 1466 O O . GLY A 1 196 ? 28.963 -9.631 -6.513 1.00 90.75 196 GLY A O 1
ATOM 1467 N N . GLU A 1 197 ? 29.091 -9.928 -4.289 1.00 90.81 197 GLU A N 1
ATOM 1468 C CA . GLU A 1 197 ? 27.800 -10.615 -4.154 1.00 90.81 197 GLU A CA 1
ATOM 1469 C C . GLU A 1 197 ? 26.629 -9.721 -4.581 1.00 90.81 197 GLU A C 1
ATOM 1471 O O . GLU A 1 197 ? 25.723 -10.184 -5.273 1.00 90.81 197 GLU A O 1
ATOM 1476 N N . LEU A 1 198 ? 26.665 -8.425 -4.248 1.00 88.94 198 LEU A N 1
ATOM 1477 C CA . LEU A 1 198 ? 25.677 -7.455 -4.728 1.00 88.94 198 LEU A CA 1
ATOM 1478 C C . LEU A 1 198 ? 25.762 -7.265 -6.250 1.00 88.94 198 LEU A C 1
ATOM 1480 O O . LEU A 1 198 ? 24.735 -7.225 -6.920 1.00 88.94 198 LEU A O 1
ATOM 1484 N N . ALA A 1 199 ? 26.963 -7.173 -6.822 1.00 87.62 199 ALA A N 1
ATOM 1485 C CA . ALA A 1 199 ? 27.152 -6.993 -8.264 1.00 87.62 199 ALA A CA 1
ATOM 1486 C C . ALA A 1 199 ? 26.723 -8.217 -9.092 1.00 87.62 199 ALA A C 1
ATOM 1488 O O . ALA A 1 199 ? 26.380 -8.071 -10.274 1.00 87.62 199 ALA A O 1
ATOM 1489 N N . ASP A 1 200 ? 26.764 -9.408 -8.497 1.00 88.56 200 ASP A N 1
ATOM 1490 C CA . ASP A 1 200 ? 26.257 -10.641 -9.094 1.00 88.56 200 ASP A CA 1
ATOM 1491 C C . ASP A 1 200 ? 24.743 -10.786 -8.888 1.00 88.56 200 ASP A C 1
ATOM 1493 O O . ASP A 1 200 ? 24.033 -11.136 -9.832 1.00 88.56 200 ASP A O 1
ATOM 1497 N N . GLY A 1 201 ? 24.231 -10.437 -7.703 1.00 88.38 201 GLY A N 1
ATOM 1498 C CA . GLY A 1 201 ? 22.799 -10.463 -7.390 1.00 88.38 201 GLY A CA 1
ATOM 1499 C C . GLY A 1 201 ? 21.972 -9.414 -8.143 1.00 88.38 201 GLY A C 1
ATOM 1500 O O . GLY A 1 201 ? 20.837 -9.691 -8.519 1.00 88.38 201 GLY A O 1
ATOM 1501 N N . PHE A 1 202 ? 22.547 -8.237 -8.408 1.00 87.06 202 PHE A N 1
ATOM 1502 C CA . PHE A 1 202 ? 21.916 -7.117 -9.121 1.00 87.06 202 PHE A CA 1
ATOM 1503 C C . PHE A 1 202 ? 22.538 -6.895 -10.505 1.00 87.06 202 PHE A C 1
ATOM 1505 O O . PHE A 1 202 ? 22.783 -5.761 -10.932 1.00 87.06 202 PHE A O 1
ATOM 1512 N N . GLY A 1 203 ? 22.810 -7.985 -11.227 1.00 86.69 203 GLY A N 1
ATOM 1513 C CA . GLY A 1 203 ? 23.395 -7.936 -12.567 1.00 86.69 203 GLY A CA 1
ATOM 1514 C C . GLY A 1 203 ? 22.600 -7.080 -13.564 1.00 86.69 203 GLY A C 1
ATOM 1515 O O . GLY A 1 203 ? 23.194 -6.505 -14.480 1.00 86.69 203 GLY A O 1
ATOM 1516 N N . GLU A 1 204 ? 21.284 -6.937 -13.374 1.00 84.25 204 GLU A N 1
ATOM 1517 C CA . GLU A 1 204 ? 20.420 -6.091 -14.207 1.00 84.25 204 GLU A CA 1
ATOM 1518 C C . GLU A 1 204 ? 20.632 -4.589 -13.999 1.00 84.25 204 GLU A C 1
ATOM 1520 O O . GLU A 1 204 ? 20.302 -3.813 -14.889 1.00 84.25 204 GLU A O 1
ATOM 1525 N N . LEU A 1 205 ? 21.199 -4.165 -12.867 1.00 85.06 205 LEU A N 1
ATOM 1526 C CA . LEU A 1 205 ? 21.491 -2.753 -12.586 1.00 85.06 205 LEU A CA 1
ATOM 1527 C C . LEU A 1 205 ? 22.871 -2.320 -13.102 1.00 85.06 205 LEU A C 1
ATOM 1529 O O . LEU A 1 205 ? 23.292 -1.182 -12.892 1.00 85.06 205 LEU A O 1
ATOM 1533 N N . ARG A 1 206 ? 23.612 -3.219 -13.763 1.00 83.75 206 ARG A N 1
ATOM 1534 C CA . ARG A 1 206 ? 24.931 -2.891 -14.313 1.00 83.75 206 ARG A CA 1
ATOM 1535 C C . ARG A 1 206 ? 24.804 -1.772 -15.355 1.00 83.75 206 ARG A C 1
ATOM 1537 O O . ARG A 1 206 ? 23.904 -1.842 -16.183 1.00 83.75 206 ARG A O 1
ATOM 1544 N N . PRO A 1 207 ? 25.773 -0.842 -15.459 1.00 80.81 207 PRO A N 1
ATOM 1545 C CA . PRO A 1 207 ? 25.753 0.228 -16.472 1.00 80.81 207 PRO A CA 1
ATOM 1546 C C . PRO A 1 207 ? 25.745 -0.251 -17.938 1.00 80.81 207 PRO A C 1
ATOM 1548 O O . PRO A 1 207 ? 25.571 0.538 -18.867 1.00 80.81 207 PRO A O 1
ATOM 1551 N N . SER A 1 208 ? 26.014 -1.539 -18.170 1.00 80.62 208 SER A N 1
ATOM 1552 C CA . SER A 1 208 ? 25.888 -2.184 -19.480 1.00 80.62 208 SER A CA 1
ATOM 1553 C C . SER A 1 208 ? 24.451 -2.575 -19.837 1.00 80.62 208 SER A C 1
ATOM 1555 O O . SER A 1 208 ? 24.191 -2.883 -20.996 1.00 80.62 208 SER A O 1
ATOM 1557 N N . VAL A 1 209 ? 23.546 -2.620 -18.860 1.00 81.44 209 VAL A N 1
ATOM 1558 C CA . VAL A 1 209 ? 22.128 -2.945 -19.033 1.00 81.44 209 VAL A CA 1
ATOM 1559 C C . VAL A 1 209 ? 21.348 -1.638 -19.072 1.00 81.44 209 VAL A C 1
ATOM 1561 O O . VAL A 1 209 ? 21.517 -0.784 -18.208 1.00 81.44 209 VAL A O 1
ATOM 1564 N N . ARG A 1 210 ? 20.512 -1.476 -20.096 1.00 79.06 210 ARG A N 1
ATOM 1565 C CA . ARG A 1 210 ? 19.726 -0.256 -20.299 1.00 79.06 210 ARG A CA 1
ATOM 1566 C C . ARG A 1 210 ? 18.472 -0.241 -19.431 1.00 79.06 210 ARG A C 1
ATOM 1568 O O . ARG A 1 210 ? 17.828 -1.278 -19.271 1.00 79.06 210 ARG A O 1
ATOM 1575 N N . GLN A 1 211 ? 18.105 0.939 -18.945 1.00 84.56 211 GLN A N 1
ATOM 1576 C CA . GLN A 1 211 ? 16.978 1.180 -18.047 1.00 84.56 211 GLN A CA 1
ATOM 1577 C C . GLN A 1 211 ? 15.981 2.164 -18.670 1.00 84.56 211 GLN A C 1
ATOM 1579 O O . GLN A 1 211 ? 16.341 3.273 -19.071 1.00 84.56 211 GLN A O 1
ATOM 1584 N N . SER A 1 212 ? 14.708 1.767 -18.737 1.00 81.75 212 SER A N 1
ATOM 1585 C CA . SER A 1 212 ? 13.628 2.635 -19.229 1.00 81.75 212 SER A CA 1
ATOM 1586 C C . SER A 1 212 ? 13.346 3.745 -18.216 1.00 81.75 212 SER A C 1
ATOM 1588 O O . SER A 1 212 ? 13.260 3.479 -17.017 1.00 81.75 212 SER A O 1
ATOM 1590 N N . GLY A 1 213 ? 13.213 4.979 -18.698 1.00 75.81 213 GLY A N 1
ATOM 1591 C CA . GLY A 1 213 ? 13.091 6.200 -17.899 1.00 75.81 213 GLY A CA 1
ATOM 1592 C C . GLY A 1 213 ? 14.421 6.860 -17.519 1.00 75.81 213 GLY A C 1
ATOM 1593 O O . GLY A 1 213 ? 14.395 7.958 -16.981 1.00 75.81 213 GLY A O 1
ATOM 1594 N N . VAL A 1 214 ? 15.569 6.222 -17.794 1.00 78.44 214 VAL A N 1
ATOM 1595 C CA . VAL A 1 214 ? 16.908 6.785 -17.517 1.00 78.44 214 VAL A CA 1
ATOM 1596 C C . VAL A 1 214 ? 17.713 6.930 -18.805 1.00 78.44 214 VAL A C 1
ATOM 1598 O O . VAL A 1 214 ? 18.185 8.014 -19.131 1.00 78.44 214 VAL A O 1
ATOM 1601 N N . ASP A 1 215 ? 17.850 5.844 -19.572 1.00 77.19 215 ASP A N 1
ATOM 1602 C CA . ASP A 1 215 ? 18.608 5.855 -20.830 1.00 77.19 215 ASP A CA 1
ATOM 1603 C C . ASP A 1 215 ? 17.812 6.446 -22.010 1.00 77.19 215 ASP A C 1
ATOM 1605 O O . ASP A 1 215 ? 18.391 6.687 -23.073 1.00 77.19 215 ASP A O 1
ATOM 1609 N N . ASP A 1 216 ? 16.506 6.676 -21.831 1.00 73.19 216 ASP A N 1
ATOM 1610 C CA . ASP A 1 216 ? 15.596 7.175 -22.871 1.00 73.19 216 ASP A CA 1
ATOM 1611 C C . ASP A 1 216 ? 16.056 8.547 -23.399 1.00 73.19 216 ASP A C 1
ATOM 1613 O O . ASP A 1 216 ? 16.144 8.747 -24.611 1.00 73.19 216 ASP A O 1
ATOM 1617 N N . GLU A 1 217 ? 16.427 9.460 -22.494 1.00 66.44 217 GLU A N 1
ATOM 1618 C CA . GLU A 1 217 ? 16.861 10.827 -22.822 1.00 66.44 217 GLU A CA 1
ATOM 1619 C C . GLU A 1 217 ? 18.322 10.894 -23.289 1.00 66.44 217 GLU A C 1
ATOM 1621 O O . GLU A 1 217 ? 18.674 11.684 -24.162 1.00 66.44 217 GLU A O 1
ATOM 1626 N N . LEU A 1 218 ? 19.188 10.051 -22.718 1.00 65.12 218 LEU A N 1
ATOM 1627 C CA . LEU A 1 218 ? 20.639 10.118 -22.916 1.00 65.12 218 LEU A CA 1
ATOM 1628 C C . LEU A 1 218 ? 21.118 9.459 -24.212 1.00 65.12 218 LEU A C 1
ATOM 1630 O O . LEU A 1 218 ? 22.195 9.796 -24.705 1.00 65.12 218 LEU A O 1
ATOM 1634 N N . ARG A 1 219 ? 20.387 8.464 -24.727 1.00 61.91 219 ARG A N 1
ATOM 1635 C CA . ARG A 1 219 ? 20.891 7.579 -25.794 1.00 61.91 219 ARG A CA 1
ATOM 1636 C C . ARG A 1 219 ? 19.938 7.408 -26.973 1.00 61.91 219 ARG A C 1
ATOM 1638 O O . ARG A 1 219 ? 20.135 6.487 -27.763 1.00 61.91 219 ARG A O 1
ATOM 1645 N N . GLY A 1 220 ? 18.919 8.266 -27.089 1.00 56.97 220 GLY A N 1
ATOM 1646 C CA . GLY A 1 220 ? 17.975 8.249 -28.212 1.00 56.97 220 GLY A CA 1
ATOM 1647 C C . GLY A 1 220 ? 17.295 6.893 -28.385 1.00 56.97 220 GLY A C 1
ATOM 1648 O O . GLY A 1 220 ? 17.077 6.442 -29.509 1.00 56.97 220 GLY A O 1
ATOM 1649 N N . TRP A 1 221 ? 17.025 6.192 -27.278 1.00 62.09 221 TRP A N 1
ATOM 1650 C CA . TRP A 1 221 ? 16.367 4.897 -27.347 1.00 62.09 221 TRP A CA 1
ATOM 1651 C C . TRP A 1 221 ? 15.036 5.071 -28.077 1.00 62.09 221 TRP A C 1
ATOM 1653 O O . TRP A 1 221 ? 14.223 5.914 -27.702 1.00 62.09 221 TRP A O 1
ATOM 1663 N N . SER A 1 222 ? 14.793 4.262 -29.114 1.00 62.28 222 SER A N 1
ATOM 1664 C CA . SER A 1 222 ? 13.445 4.138 -29.655 1.00 62.28 222 SER A CA 1
ATOM 1665 C C . SER A 1 222 ? 12.547 3.553 -28.558 1.00 62.28 222 SER A C 1
ATOM 1667 O O . SER A 1 222 ? 12.420 2.338 -28.398 1.00 62.28 222 SER A O 1
ATOM 1669 N N . GLY A 1 223 ? 11.909 4.422 -27.769 1.00 71.81 223 GLY A N 1
ATOM 1670 C CA . GLY A 1 223 ? 10.843 4.030 -26.845 1.00 71.81 223 GLY A CA 1
ATOM 1671 C C . GLY A 1 223 ? 9.797 3.161 -27.554 1.00 71.81 223 GLY A C 1
ATOM 1672 O O . GLY A 1 223 ? 9.200 2.281 -26.943 1.00 71.81 223 GLY A O 1
ATOM 1673 N N . GLU A 1 224 ? 9.675 3.311 -28.875 1.00 77.06 224 GLU A N 1
ATOM 1674 C CA . GLU A 1 224 ? 8.936 2.445 -29.793 1.00 77.06 224 GLU A CA 1
ATOM 1675 C C . GLU A 1 224 ? 9.362 0.968 -29.779 1.00 77.06 224 GLU A C 1
ATOM 1677 O O . GLU A 1 224 ? 8.507 0.085 -29.821 1.00 77.06 224 GLU A O 1
ATOM 1682 N N . GLU A 1 225 ? 10.655 0.641 -29.726 1.00 80.00 225 GLU A N 1
ATOM 1683 C CA . GLU A 1 225 ? 11.108 -0.748 -29.606 1.00 80.00 225 GLU A CA 1
ATOM 1684 C C . GLU A 1 225 ? 10.729 -1.331 -28.248 1.00 80.00 225 GLU A C 1
ATOM 1686 O O . GLU A 1 225 ? 10.164 -2.426 -28.183 1.00 80.00 225 GLU A O 1
ATOM 1691 N N . ARG A 1 226 ? 10.960 -0.587 -27.163 1.00 85.19 226 ARG A N 1
ATOM 1692 C CA . ARG A 1 226 ? 10.565 -1.036 -25.823 1.00 85.19 226 ARG A CA 1
ATOM 1693 C C . ARG A 1 226 ? 9.052 -1.201 -25.715 1.00 85.19 226 ARG A C 1
ATOM 1695 O O . ARG A 1 226 ? 8.586 -2.154 -25.093 1.00 85.19 226 ARG A O 1
ATOM 1702 N N . GLN A 1 227 ? 8.298 -0.325 -26.372 1.00 86.50 227 GLN A N 1
ATOM 1703 C CA . GLN A 1 227 ? 6.848 -0.400 -26.502 1.00 86.50 227 GLN A CA 1
ATOM 1704 C C . GLN A 1 227 ? 6.409 -1.646 -27.291 1.00 86.50 227 GLN A C 1
ATOM 1706 O O . GLN A 1 227 ? 5.491 -2.348 -26.862 1.00 86.50 227 GLN A O 1
ATOM 1711 N N . ARG A 1 228 ? 7.080 -1.977 -28.404 1.00 87.50 228 ARG A N 1
ATOM 1712 C CA . ARG A 1 228 ? 6.824 -3.213 -29.171 1.00 87.50 228 ARG A CA 1
ATOM 1713 C C . ARG A 1 228 ? 7.122 -4.465 -28.347 1.00 87.50 228 ARG A C 1
ATOM 1715 O O . ARG A 1 228 ? 6.318 -5.395 -28.338 1.00 87.50 228 ARG A O 1
ATOM 1722 N N . MET A 1 229 ? 8.233 -4.477 -27.613 1.00 88.75 229 MET A N 1
ATOM 1723 C CA . MET A 1 229 ? 8.566 -5.576 -26.703 1.00 88.75 229 MET A CA 1
ATOM 1724 C C . MET A 1 229 ? 7.523 -5.720 -25.589 1.00 88.75 229 MET A C 1
ATOM 1726 O O . MET A 1 229 ? 7.087 -6.834 -25.315 1.00 88.75 229 MET A O 1
ATOM 1730 N N . ALA A 1 230 ? 7.078 -4.610 -24.991 1.00 91.25 230 ALA A N 1
ATOM 1731 C CA . ALA A 1 230 ? 6.020 -4.618 -23.982 1.00 91.25 230 ALA A CA 1
ATOM 1732 C C . ALA A 1 230 ? 4.730 -5.253 -24.522 1.00 91.25 230 ALA A C 1
ATOM 1734 O O . ALA A 1 230 ? 4.142 -6.100 -23.853 1.00 91.25 230 ALA A O 1
ATOM 1735 N N . ALA A 1 231 ? 4.322 -4.898 -25.745 1.00 91.62 231 ALA A N 1
ATOM 1736 C CA . ALA A 1 231 ? 3.156 -5.494 -26.394 1.00 91.62 231 ALA A CA 1
ATOM 1737 C C . ALA A 1 231 ? 3.328 -7.005 -26.631 1.00 91.62 231 ALA A C 1
ATOM 1739 O O . ALA A 1 231 ? 2.403 -7.771 -26.373 1.00 91.62 231 ALA A O 1
ATOM 1740 N N . SER A 1 232 ? 4.516 -7.443 -27.061 1.00 92.81 232 SER A N 1
ATOM 1741 C CA . SER A 1 232 ? 4.809 -8.866 -27.273 1.00 92.81 232 SER A CA 1
ATOM 1742 C C . SER A 1 232 ? 4.760 -9.672 -25.974 1.00 92.81 232 SER A C 1
ATOM 1744 O O . SER A 1 232 ? 4.175 -10.750 -25.955 1.00 92.81 232 SER A O 1
ATOM 1746 N N . VAL A 1 233 ? 5.357 -9.165 -24.891 1.00 93.88 233 VAL A N 1
ATOM 1747 C CA . VAL A 1 233 ? 5.373 -9.864 -23.595 1.00 93.88 233 VAL A CA 1
ATOM 1748 C C . VAL A 1 233 ? 3.975 -9.883 -22.964 1.00 93.88 233 VAL A C 1
ATOM 1750 O O . VAL A 1 233 ? 3.584 -10.874 -22.354 1.00 93.88 233 VAL A O 1
ATOM 1753 N N . LEU A 1 234 ? 3.187 -8.819 -23.150 1.00 92.69 234 LEU A N 1
ATOM 1754 C CA . LEU A 1 234 ? 1.778 -8.799 -22.748 1.00 92.69 234 LEU A CA 1
ATOM 1755 C C . LEU A 1 234 ? 0.935 -9.832 -23.501 1.00 92.69 234 LEU A C 1
ATOM 1757 O O . LEU A 1 234 ? 0.079 -10.460 -22.887 1.00 92.69 234 LEU A O 1
ATOM 1761 N N . ALA A 1 235 ? 1.158 -9.993 -24.809 1.00 93.31 235 ALA A N 1
ATOM 1762 C CA . ALA A 1 235 ? 0.425 -10.956 -25.629 1.00 93.31 235 ALA A CA 1
ATOM 1763 C C . ALA A 1 235 ? 0.745 -12.412 -25.256 1.00 93.31 235 ALA A C 1
ATOM 1765 O O . ALA A 1 235 ? -0.136 -13.265 -25.313 1.00 93.31 235 ALA A O 1
ATOM 1766 N N . ASP A 1 236 ? 1.990 -12.679 -24.863 1.00 92.81 236 ASP A N 1
ATOM 1767 C CA . ASP A 1 236 ? 2.443 -13.987 -24.388 1.00 92.81 236 ASP A CA 1
ATOM 1768 C C . ASP A 1 236 ? 1.820 -14.356 -23.028 1.00 92.81 236 ASP A C 1
ATOM 1770 O O . ASP A 1 236 ? 1.420 -15.496 -22.798 1.00 92.81 236 ASP A O 1
ATOM 1774 N N . GLY A 1 237 ? 1.670 -13.375 -22.130 1.00 87.00 237 GLY A N 1
ATOM 1775 C CA . GLY A 1 237 ? 0.954 -13.546 -20.862 1.00 87.00 237 GLY A CA 1
ATOM 1776 C C . GLY A 1 237 ? 1.682 -14.407 -19.821 1.00 87.00 237 GLY A C 1
ATOM 1777 O O . GLY A 1 237 ? 1.141 -14.641 -18.737 1.00 87.00 237 GLY A O 1
ATOM 1778 N N . HIS A 1 238 ? 2.910 -14.867 -20.086 1.00 92.62 238 HIS A N 1
ATOM 1779 C CA . HIS A 1 238 ? 3.695 -15.613 -19.108 1.00 92.62 238 HIS A CA 1
ATOM 1780 C C . HIS A 1 238 ? 4.288 -14.685 -18.035 1.00 92.62 238 HIS A C 1
ATOM 1782 O O . HIS A 1 238 ? 5.214 -13.908 -18.276 1.00 92.62 238 HIS A O 1
ATOM 1788 N N . VAL A 1 239 ? 3.785 -14.808 -16.801 1.00 92.75 239 VAL A N 1
ATOM 1789 C CA . VAL A 1 239 ? 4.178 -13.979 -15.642 1.00 92.75 239 VAL A CA 1
ATOM 1790 C C . VAL A 1 239 ? 5.698 -13.905 -15.414 1.00 92.75 239 VAL A C 1
ATOM 1792 O O . VAL A 1 239 ? 6.197 -12.796 -15.219 1.00 92.75 239 VAL A O 1
ATOM 1795 N N . PRO A 1 240 ? 6.487 -14.997 -15.490 1.00 93.12 240 PRO A N 1
ATOM 1796 C CA . PRO A 1 240 ? 7.940 -14.896 -15.322 1.00 93.12 240 PRO A CA 1
ATOM 1797 C C . PRO A 1 240 ? 8.611 -14.006 -16.376 1.00 93.12 240 PRO A C 1
ATOM 1799 O O . PRO A 1 240 ? 9.551 -13.278 -16.058 1.00 93.12 240 PRO A O 1
ATOM 1802 N N . LEU A 1 241 ? 8.108 -14.024 -17.615 1.00 92.31 241 LEU A N 1
ATOM 1803 C CA . LEU A 1 241 ? 8.615 -13.183 -18.697 1.00 92.31 241 LEU A CA 1
ATOM 1804 C C . LEU A 1 241 ? 8.253 -11.710 -18.465 1.00 92.31 241 LEU A C 1
ATOM 1806 O O . LEU A 1 241 ? 9.103 -10.836 -18.638 1.00 92.31 241 LEU A O 1
ATOM 1810 N N . LEU A 1 242 ? 7.027 -11.441 -18.001 1.00 93.44 242 LEU A N 1
ATOM 1811 C CA . LEU A 1 242 ? 6.578 -10.106 -17.589 1.00 93.44 242 LEU A CA 1
ATOM 1812 C C . LEU A 1 242 ? 7.458 -9.536 -16.468 1.00 93.44 242 LEU A C 1
ATOM 1814 O O . LEU A 1 242 ? 7.943 -8.410 -16.576 1.00 93.44 242 LEU A O 1
ATOM 1818 N N . LEU A 1 243 ? 7.715 -10.321 -15.419 1.00 92.31 243 LEU A N 1
ATOM 1819 C CA . LEU A 1 243 ? 8.569 -9.909 -14.302 1.00 92.31 243 LEU A CA 1
ATOM 1820 C C . LEU A 1 243 ? 10.009 -9.656 -14.754 1.00 92.31 243 LEU A C 1
ATOM 1822 O O . LEU A 1 243 ? 10.596 -8.648 -14.365 1.00 92.31 243 LEU A O 1
ATOM 1826 N N . GLN A 1 244 ? 10.562 -10.518 -15.614 1.00 90.19 244 GLN A N 1
ATOM 1827 C CA . GLN A 1 244 ? 11.899 -10.319 -16.175 1.00 90.19 244 GLN A CA 1
ATOM 1828 C C . GLN A 1 244 ? 11.977 -9.034 -17.006 1.00 90.19 244 GLN A C 1
ATOM 1830 O O . GLN A 1 244 ? 12.955 -8.295 -16.908 1.00 90.19 244 GLN A O 1
ATOM 1835 N N . PHE A 1 245 ? 10.945 -8.742 -17.801 1.00 90.88 245 PHE A N 1
ATOM 1836 C CA . PHE A 1 245 ? 10.867 -7.509 -18.577 1.00 90.88 245 PHE A CA 1
ATOM 1837 C C . PHE A 1 245 ? 10.843 -6.272 -17.668 1.00 90.88 245 PHE A C 1
ATOM 1839 O O . PHE A 1 245 ? 11.592 -5.323 -17.915 1.00 90.88 245 PHE A O 1
ATOM 1846 N N . LEU A 1 246 ? 10.040 -6.299 -16.599 1.00 91.25 246 LEU A N 1
ATOM 1847 C CA . LEU A 1 246 ? 9.861 -5.183 -15.662 1.00 91.25 246 LEU A CA 1
ATOM 1848 C C . LEU A 1 246 ? 11.123 -4.816 -14.865 1.00 91.25 246 LEU A C 1
ATOM 1850 O O . LEU A 1 246 ? 11.218 -3.680 -14.403 1.00 91.25 246 LEU A O 1
ATOM 1854 N N . ARG A 1 247 ? 12.114 -5.716 -14.753 1.00 89.69 247 ARG A N 1
ATOM 1855 C CA . ARG A 1 247 ? 13.397 -5.437 -14.071 1.00 89.69 247 ARG A CA 1
ATOM 1856 C C . ARG A 1 247 ? 14.172 -4.258 -14.662 1.00 89.69 247 ARG A C 1
ATOM 1858 O O . ARG A 1 247 ? 14.954 -3.649 -13.948 1.00 89.69 247 ARG A O 1
ATOM 1865 N N . CYS A 1 248 ? 13.966 -3.948 -15.943 1.00 86.31 248 CYS A N 1
ATOM 1866 C CA . CYS A 1 248 ? 14.641 -2.842 -16.639 1.00 86.31 248 CYS A CA 1
ATOM 1867 C C . CYS A 1 248 ? 13.714 -1.631 -16.868 1.00 86.31 248 CYS A C 1
ATOM 1869 O O . CYS A 1 248 ? 13.880 -0.875 -17.829 1.00 86.31 248 CYS A O 1
ATOM 1871 N N . GLY A 1 249 ? 12.663 -1.501 -16.053 1.00 86.56 249 GLY A N 1
ATOM 1872 C CA . GLY A 1 249 ? 11.649 -0.458 -16.182 1.00 86.56 249 GLY A CA 1
ATOM 1873 C C . GLY A 1 249 ? 10.576 -0.754 -17.236 1.00 86.56 249 GLY A C 1
ATOM 1874 O O . GLY A 1 249 ? 10.645 -1.721 -18.006 1.00 86.56 249 GLY A O 1
ATOM 1875 N N . THR A 1 250 ? 9.551 0.100 -17.263 1.00 87.44 250 THR A N 1
ATOM 1876 C CA . THR A 1 250 ? 8.375 -0.032 -18.132 1.00 87.44 250 THR A CA 1
ATOM 1877 C C . THR A 1 250 ? 8.059 1.278 -18.851 1.00 87.44 250 THR A C 1
ATOM 1879 O O . THR A 1 250 ? 7.998 2.322 -18.189 1.00 87.44 250 THR A O 1
ATOM 1882 N N . PRO A 1 251 ? 7.726 1.224 -20.156 1.00 85.94 251 PRO A N 1
ATOM 1883 C CA . PRO A 1 251 ? 7.156 2.363 -20.863 1.00 85.94 251 PRO A CA 1
ATOM 1884 C C . PRO A 1 251 ? 5.923 2.906 -20.142 1.00 85.94 251 PRO A C 1
ATOM 1886 O O . PRO A 1 251 ? 5.130 2.137 -19.584 1.00 85.94 251 PRO A O 1
ATOM 1889 N N . ALA A 1 252 ? 5.740 4.227 -20.177 1.00 81.12 252 ALA A N 1
ATOM 1890 C CA . ALA A 1 252 ? 4.608 4.890 -19.530 1.00 81.12 252 ALA A CA 1
ATOM 1891 C C . ALA A 1 252 ? 3.254 4.410 -20.090 1.00 81.12 252 ALA A C 1
ATOM 1893 O O . ALA A 1 252 ? 2.322 4.161 -19.328 1.00 81.12 252 ALA A O 1
ATOM 1894 N N . GLY A 1 253 ? 3.163 4.203 -21.411 1.00 82.56 253 GLY A N 1
ATOM 1895 C CA . GLY A 1 253 ? 1.921 3.830 -22.095 1.00 82.56 253 GLY A CA 1
ATOM 1896 C C . GLY A 1 253 ? 1.374 2.444 -21.732 1.00 82.56 253 GLY A C 1
ATOM 1897 O O . GLY A 1 253 ? 0.161 2.269 -21.709 1.00 82.56 253 GLY A O 1
ATOM 1898 N N . THR A 1 254 ? 2.235 1.472 -21.415 1.00 88.12 254 THR A N 1
ATOM 1899 C CA . THR A 1 254 ? 1.847 0.079 -21.091 1.00 88.12 254 THR A CA 1
ATOM 1900 C C . THR A 1 254 ? 1.969 -0.270 -19.610 1.00 88.12 254 THR A C 1
ATOM 1902 O O . THR A 1 254 ? 1.704 -1.414 -19.237 1.00 88.12 254 THR A O 1
ATOM 1905 N N . ARG A 1 255 ? 2.372 0.681 -18.757 1.00 89.31 255 ARG A N 1
ATOM 1906 C CA . ARG A 1 255 ? 2.674 0.454 -17.333 1.00 89.31 255 ARG A CA 1
ATOM 1907 C C . ARG A 1 255 ? 1.532 -0.233 -16.587 1.00 89.31 255 ARG A C 1
ATOM 1909 O O . ARG A 1 255 ? 1.752 -1.246 -15.933 1.00 89.31 255 ARG A O 1
ATOM 1916 N N . SER A 1 256 ? 0.314 0.282 -16.734 1.00 89.62 256 SER A N 1
ATOM 1917 C CA . SER A 1 256 ? -0.886 -0.259 -16.084 1.00 89.62 256 SER A CA 1
ATOM 1918 C C . SER A 1 256 ? -1.192 -1.692 -16.525 1.00 89.62 256 SER A C 1
ATOM 1920 O O . SER A 1 256 ? -1.454 -2.555 -15.692 1.00 89.62 256 SER A O 1
ATOM 1922 N N . ALA A 1 257 ? -1.107 -1.973 -17.826 1.00 90.50 257 ALA A N 1
ATOM 1923 C CA . ALA A 1 257 ? -1.345 -3.305 -18.374 1.00 90.50 257 ALA A CA 1
ATOM 1924 C C . ALA A 1 257 ? -0.288 -4.318 -17.906 1.00 90.50 257 ALA A C 1
ATOM 1926 O O . ALA A 1 257 ? -0.645 -5.419 -17.490 1.00 90.50 257 ALA A O 1
ATOM 1927 N N . LEU A 1 258 ? 0.994 -3.937 -17.935 1.00 91.88 258 LEU A N 1
ATOM 1928 C CA . LEU A 1 258 ? 2.106 -4.796 -17.519 1.00 91.88 258 LEU A CA 1
ATOM 1929 C C . LEU A 1 258 ? 2.064 -5.110 -16.028 1.00 91.88 258 LEU A C 1
ATOM 1931 O O . LEU A 1 258 ? 2.203 -6.270 -15.656 1.00 91.88 258 LEU A O 1
ATOM 1935 N N . TRP A 1 259 ? 1.852 -4.106 -15.175 1.00 92.06 259 TRP A N 1
ATOM 1936 C CA . TRP A 1 259 ? 1.750 -4.321 -13.731 1.00 92.06 259 TRP A CA 1
ATOM 1937 C C . TRP A 1 259 ? 0.545 -5.184 -13.376 1.00 92.06 259 TRP A C 1
ATOM 1939 O O . TRP A 1 259 ? 0.681 -6.115 -12.588 1.00 92.06 259 TRP A O 1
ATOM 1949 N N . ARG A 1 260 ? -0.608 -4.943 -14.009 1.00 90.94 260 ARG A N 1
ATOM 1950 C CA . ARG A 1 260 ? -1.800 -5.776 -13.826 1.00 90.94 260 ARG A CA 1
ATOM 1951 C C . ARG A 1 260 ? -1.534 -7.240 -14.182 1.00 90.94 260 ARG A C 1
ATOM 1953 O O . ARG A 1 260 ? -1.838 -8.118 -13.379 1.00 90.94 260 ARG A O 1
ATOM 1960 N N . ALA A 1 261 ? -0.938 -7.487 -15.349 1.00 91.88 261 ALA A N 1
ATOM 1961 C CA . ALA A 1 261 ? -0.623 -8.836 -15.813 1.00 91.88 261 ALA A CA 1
ATOM 1962 C C . ALA A 1 261 ? 0.440 -9.517 -14.931 1.00 91.88 261 ALA A C 1
ATOM 1964 O O . ALA A 1 261 ? 0.290 -10.679 -14.567 1.00 91.88 261 ALA A O 1
ATOM 1965 N N . ALA A 1 262 ? 1.487 -8.788 -14.532 1.00 92.88 262 ALA A N 1
ATOM 1966 C CA . ALA A 1 262 ? 2.554 -9.312 -13.681 1.00 92.88 262 ALA A CA 1
ATOM 1967 C C . ALA A 1 262 ? 2.076 -9.653 -12.261 1.00 92.88 262 ALA A C 1
ATOM 1969 O O . ALA A 1 262 ? 2.547 -10.623 -11.673 1.00 92.88 262 ALA A O 1
ATOM 1970 N N . LEU A 1 263 ? 1.134 -8.874 -11.719 1.00 89.38 263 LEU A N 1
ATOM 1971 C CA . LEU A 1 263 ? 0.514 -9.130 -10.417 1.00 89.38 263 LEU A CA 1
ATOM 1972 C C . LEU A 1 263 ? -0.602 -10.187 -10.482 1.00 89.38 263 LEU A C 1
ATOM 1974 O O . LEU A 1 263 ? -1.139 -10.553 -9.440 1.00 89.38 263 LEU A O 1
ATOM 1978 N N . GLY A 1 264 ? -0.972 -10.663 -11.677 1.00 89.12 264 GLY A N 1
ATOM 1979 C CA . GLY A 1 264 ? -2.067 -11.619 -11.858 1.00 89.12 264 GLY A CA 1
ATOM 1980 C C . GLY A 1 264 ? -3.430 -11.065 -11.430 1.00 89.12 264 GLY A C 1
ATOM 1981 O O . GLY A 1 264 ? -4.282 -11.819 -10.963 1.00 89.12 264 GLY A O 1
ATOM 1982 N N . VAL A 1 265 ? -3.626 -9.746 -11.533 1.00 86.75 265 VAL A N 1
ATOM 1983 C CA . VAL A 1 265 ? -4.860 -9.081 -11.094 1.00 86.75 265 VAL A CA 1
ATOM 1984 C C . VAL A 1 265 ? -5.859 -9.040 -12.245 1.00 86.75 265 VAL A C 1
ATOM 1986 O O . VAL A 1 265 ? -5.742 -8.233 -13.171 1.00 86.75 265 VAL A O 1
ATOM 1989 N N . GLU A 1 266 ? -6.894 -9.869 -12.158 1.00 84.88 266 GLU A N 1
ATOM 1990 C CA . GLU A 1 266 ? -8.033 -9.800 -13.069 1.00 84.88 266 GLU A CA 1
ATOM 1991 C C . GLU A 1 266 ? -9.163 -8.955 -12.482 1.00 84.88 266 GLU A C 1
ATOM 1993 O O . GLU A 1 266 ? -9.533 -9.087 -11.316 1.00 84.88 266 GLU A O 1
ATOM 1998 N N . ILE A 1 267 ? -9.702 -8.056 -13.306 1.00 85.56 267 ILE A N 1
ATOM 1999 C CA . ILE A 1 267 ? -10.824 -7.189 -12.938 1.00 85.56 267 ILE A CA 1
ATOM 2000 C C . ILE A 1 267 ? -12.071 -7.762 -13.604 1.00 85.56 267 ILE A C 1
ATOM 2002 O O . ILE A 1 267 ? -12.420 -7.389 -14.725 1.00 85.56 267 ILE A O 1
ATOM 2006 N N . ASP A 1 268 ? -12.714 -8.702 -12.920 1.00 91.06 268 ASP A N 1
ATOM 2007 C CA . ASP A 1 268 ? -13.975 -9.300 -13.342 1.00 91.06 268 ASP A CA 1
ATOM 2008 C C . ASP A 1 268 ? -15.188 -8.625 -12.670 1.00 91.06 268 ASP A C 1
ATOM 2010 O O . ASP A 1 268 ? -15.076 -7.721 -11.834 1.00 91.06 268 ASP A O 1
ATOM 2014 N N . GLN A 1 269 ? -16.392 -9.063 -13.044 1.00 92.19 269 GLN A N 1
ATOM 2015 C CA . GLN A 1 269 ? -17.625 -8.512 -12.480 1.00 92.19 269 GLN A CA 1
ATO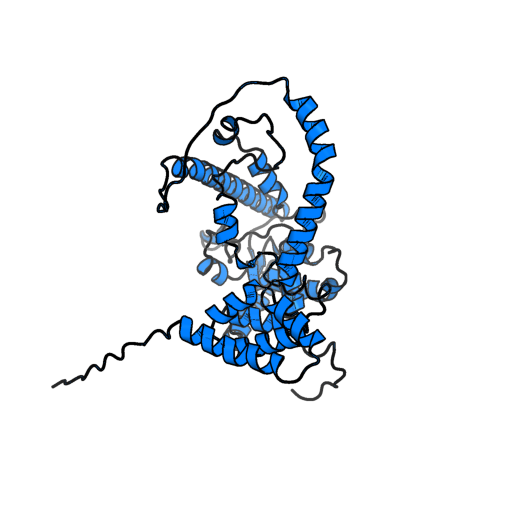M 2016 C C . GLN A 1 269 ? -17.750 -8.788 -10.973 1.00 92.19 269 GLN A C 1
ATOM 2018 O O . GLN A 1 269 ? -18.370 -8.002 -10.248 1.00 92.19 269 GLN A O 1
ATOM 2023 N N . ALA A 1 270 ? -17.163 -9.885 -10.487 1.00 92.44 270 ALA A N 1
ATOM 2024 C CA . ALA A 1 270 ? -17.168 -10.234 -9.075 1.00 92.44 270 ALA A CA 1
ATOM 2025 C C . ALA A 1 270 ? -16.300 -9.259 -8.267 1.00 92.44 270 ALA A C 1
ATOM 2027 O O . ALA A 1 270 ? -16.764 -8.754 -7.244 1.00 92.44 270 ALA A O 1
ATOM 2028 N N . ALA A 1 271 ? -15.106 -8.919 -8.758 1.00 89.56 271 ALA A N 1
ATOM 2029 C CA . ALA A 1 271 ? -14.212 -7.926 -8.174 1.00 89.56 271 ALA A CA 1
ATOM 2030 C C . ALA A 1 271 ? -14.851 -6.530 -8.153 1.00 89.56 271 ALA A C 1
ATOM 2032 O O . ALA A 1 271 ? -14.818 -5.854 -7.124 1.00 89.56 271 ALA A O 1
ATOM 2033 N N . LEU A 1 272 ? -15.512 -6.122 -9.243 1.00 91.12 272 LEU A N 1
ATOM 2034 C CA . LEU A 1 272 ? -16.238 -4.845 -9.295 1.00 91.12 272 LEU A CA 1
ATOM 2035 C C . LEU A 1 272 ? -17.392 -4.803 -8.287 1.00 91.12 272 LEU A C 1
ATOM 2037 O O . LEU A 1 272 ? -17.574 -3.808 -7.585 1.00 91.12 272 LEU A O 1
ATOM 2041 N N . SER A 1 273 ? -18.142 -5.899 -8.171 1.00 94.88 273 SER A N 1
ATOM 2042 C CA . SER A 1 273 ? -19.241 -6.020 -7.207 1.00 94.88 273 SER A CA 1
ATOM 2043 C C . SER A 1 273 ? -18.727 -6.056 -5.764 1.00 94.88 273 SER A C 1
ATOM 2045 O O . SER A 1 273 ? -19.344 -5.483 -4.867 1.00 94.88 273 SER A O 1
ATOM 2047 N N . TYR A 1 274 ? -17.584 -6.705 -5.522 1.00 94.94 274 TYR A N 1
ATOM 2048 C CA . TYR A 1 274 ? -16.908 -6.713 -4.226 1.00 94.94 274 TYR A CA 1
ATOM 2049 C C . TYR A 1 274 ? -16.473 -5.307 -3.815 1.00 94.94 274 TYR A C 1
ATOM 2051 O O . TYR A 1 274 ? -16.821 -4.858 -2.723 1.00 94.94 274 TYR A O 1
ATOM 2059 N N . TYR A 1 275 ? -15.802 -4.588 -4.716 1.00 94.00 275 TYR A N 1
ATOM 2060 C CA . TYR A 1 275 ? -15.405 -3.205 -4.487 1.00 94.00 275 TYR A CA 1
ATOM 2061 C C . TYR A 1 275 ? -16.618 -2.299 -4.236 1.00 94.00 275 TYR A C 1
ATOM 2063 O O . TYR A 1 275 ? -16.616 -1.532 -3.277 1.00 94.00 275 TYR A O 1
ATOM 2071 N N . GLY A 1 276 ? -17.697 -2.449 -5.012 1.00 95.00 276 GLY A N 1
ATOM 2072 C CA . GLY A 1 276 ? -18.945 -1.712 -4.788 1.00 95.00 276 GLY A CA 1
ATOM 2073 C C . GLY A 1 276 ? -19.541 -1.935 -3.392 1.00 95.00 276 GLY A C 1
ATOM 2074 O O . GLY A 1 276 ? -20.020 -0.988 -2.772 1.00 95.00 276 GLY A O 1
ATOM 2075 N N . ARG A 1 277 ? -19.449 -3.158 -2.845 1.00 95.94 277 ARG A N 1
ATOM 2076 C CA . ARG A 1 277 ? -19.861 -3.439 -1.457 1.00 95.94 277 ARG A CA 1
ATOM 2077 C C . ARG A 1 277 ? -18.970 -2.751 -0.425 1.00 95.94 277 ARG A C 1
ATOM 2079 O O . ARG A 1 277 ? -19.503 -2.240 0.555 1.00 95.94 277 ARG A O 1
ATOM 2086 N N . LEU A 1 278 ? -17.652 -2.729 -0.635 1.00 94.81 278 LEU A N 1
ATOM 2087 C CA . LEU A 1 278 ? -16.725 -2.007 0.247 1.00 94.81 278 LEU A CA 1
ATOM 2088 C C . LEU A 1 278 ? -17.017 -0.504 0.241 1.00 94.81 278 LEU A C 1
ATOM 2090 O O . LEU A 1 278 ? -17.033 0.114 1.301 1.00 94.81 278 LEU A O 1
ATOM 2094 N N . VAL A 1 279 ? -17.305 0.072 -0.930 1.0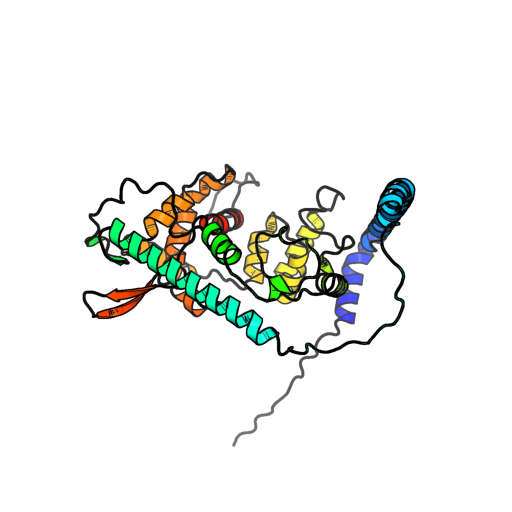0 94.88 279 VAL A N 1
ATOM 2095 C CA . VAL A 1 279 ? -17.674 1.490 -1.058 1.00 94.88 279 VAL A CA 1
ATOM 2096 C C . VAL A 1 279 ? -18.989 1.786 -0.335 1.00 94.88 279 VAL A C 1
ATOM 2098 O O . VAL A 1 279 ? -19.037 2.712 0.468 1.00 94.88 279 VAL A O 1
ATOM 2101 N N . ALA A 1 280 ? -20.025 0.962 -0.519 1.00 93.62 280 ALA A N 1
ATOM 2102 C CA . ALA A 1 280 ? -21.288 1.115 0.211 1.00 93.62 280 ALA A CA 1
ATOM 2103 C C . ALA A 1 280 ? -21.117 0.976 1.739 1.00 93.62 280 ALA A C 1
ATOM 2105 O O . ALA A 1 280 ? -21.869 1.556 2.522 1.00 93.62 280 ALA A O 1
ATOM 2106 N N . GLU A 1 281 ? -20.118 0.216 2.197 1.00 92.50 281 GLU A N 1
ATOM 2107 C CA . GLU A 1 281 ? -19.807 0.108 3.621 1.00 92.50 281 GLU A CA 1
ATOM 2108 C C . GLU A 1 281 ? -19.193 1.388 4.205 1.00 92.50 281 GLU A C 1
ATOM 2110 O O . GLU A 1 281 ? -19.411 1.655 5.388 1.00 92.50 281 GLU A O 1
ATOM 2115 N N . ILE A 1 282 ? -18.499 2.205 3.405 1.00 91.69 282 ILE A N 1
ATOM 2116 C CA . ILE A 1 282 ? -17.971 3.508 3.850 1.00 91.69 282 ILE A CA 1
ATOM 2117 C C . ILE A 1 282 ? -19.118 4.395 4.354 1.00 91.69 282 ILE A C 1
ATOM 2119 O O . ILE A 1 282 ? -19.013 4.989 5.424 1.00 91.69 282 ILE A O 1
ATOM 2123 N N . GLU A 1 283 ? -20.247 4.409 3.643 1.00 88.06 283 GLU A N 1
ATOM 2124 C CA . GLU A 1 283 ? -21.438 5.179 4.024 1.00 88.06 283 GLU A CA 1
ATOM 2125 C C . GLU A 1 283 ? -22.180 4.592 5.229 1.00 88.06 283 GLU A C 1
ATOM 2127 O O . GLU A 1 283 ? -22.906 5.303 5.921 1.00 88.06 283 GLU A O 1
ATOM 2132 N N . ARG A 1 284 ? -22.030 3.289 5.492 1.00 88.62 284 ARG A N 1
ATOM 2133 C CA . ARG A 1 284 ? -22.751 2.571 6.556 1.00 88.62 284 ARG A CA 1
ATOM 2134 C C . ARG A 1 284 ? -21.989 2.550 7.877 1.00 88.62 284 ARG A C 1
ATOM 2136 O O . ARG A 1 284 ? -22.605 2.544 8.947 1.00 88.62 284 ARG A O 1
ATOM 2143 N N . VAL A 1 285 ? -20.662 2.473 7.814 1.00 89.19 285 VAL A N 1
ATOM 2144 C CA . VAL A 1 285 ? -19.780 2.301 8.972 1.00 89.19 285 VAL A CA 1
ATOM 2145 C C . VAL A 1 285 ? -18.652 3.319 8.909 1.00 89.19 285 VAL A C 1
ATOM 2147 O O . VAL A 1 285 ? -17.754 3.215 8.075 1.00 89.19 285 VAL A O 1
ATOM 2150 N N . ALA A 1 286 ? -18.664 4.253 9.855 1.00 88.88 286 ALA A N 1
ATOM 2151 C CA . ALA A 1 286 ? -17.572 5.183 10.088 1.00 88.88 286 ALA A CA 1
ATOM 2152 C C . ALA A 1 286 ? -16.501 4.521 10.969 1.00 88.88 286 ALA A C 1
ATOM 2154 O O . ALA A 1 286 ? -16.798 4.012 12.059 1.00 88.88 286 ALA A O 1
ATOM 2155 N N . LEU A 1 287 ? -15.254 4.538 10.507 1.00 90.06 287 LEU A N 1
ATOM 2156 C CA . LEU A 1 287 ? -14.076 4.150 11.277 1.00 90.06 287 LEU A CA 1
ATOM 2157 C C . LEU A 1 287 ? -13.438 5.396 11.891 1.00 90.06 287 LEU A C 1
ATOM 2159 O O . LEU A 1 287 ? -13.409 6.463 11.279 1.00 90.06 287 LEU A O 1
ATOM 2163 N N . VAL A 1 288 ? -12.834 5.252 13.072 1.00 88.19 288 VAL A N 1
ATOM 2164 C CA . VAL A 1 288 ? -12.135 6.372 13.731 1.00 88.19 288 VAL A CA 1
ATOM 2165 C C . VAL A 1 288 ? -10.974 6.937 12.885 1.00 88.19 288 VAL A C 1
ATOM 2167 O O . VAL A 1 288 ? -10.579 8.087 13.050 1.00 88.19 288 VAL A O 1
ATOM 2170 N N . THR A 1 289 ? -10.449 6.152 11.939 1.00 90.44 289 THR A N 1
ATOM 2171 C CA . THR A 1 289 ? -9.362 6.539 11.027 1.00 90.44 289 THR A CA 1
ATOM 2172 C C . THR A 1 289 ? -9.826 7.243 9.750 1.00 90.44 289 THR A C 1
ATOM 2174 O O . THR A 1 289 ? -8.973 7.754 9.030 1.00 90.44 289 THR A O 1
ATOM 2177 N N . ASP A 1 290 ? -11.127 7.296 9.440 1.00 90.12 290 ASP A N 1
ATOM 2178 C CA . ASP A 1 290 ? -11.607 7.839 8.154 1.00 90.12 290 ASP A CA 1
ATOM 2179 C C . ASP A 1 290 ? -11.204 9.300 7.956 1.00 90.12 290 ASP A C 1
ATOM 2181 O O . ASP A 1 290 ? -10.638 9.656 6.926 1.00 90.12 290 ASP A O 1
ATOM 2185 N N . GLY A 1 291 ? -11.395 10.128 8.987 1.00 87.44 291 GLY A N 1
ATOM 2186 C CA . GLY A 1 291 ? -11.001 11.535 8.936 1.00 87.44 291 GLY A CA 1
ATOM 2187 C C . GLY A 1 291 ? -9.488 11.738 8.807 1.00 87.44 291 GLY A C 1
ATOM 2188 O O . GLY A 1 291 ? -9.060 12.784 8.331 1.00 87.44 291 GLY A O 1
ATOM 2189 N N . LEU A 1 292 ? -8.665 10.759 9.207 1.00 89.00 292 LEU A N 1
ATOM 2190 C CA . LEU A 1 292 ? -7.216 10.806 8.982 1.00 89.00 292 LEU A CA 1
ATOM 2191 C C . LEU A 1 292 ? -6.878 10.491 7.522 1.00 89.00 292 LEU A C 1
ATOM 2193 O O . LEU A 1 292 ? -6.075 11.204 6.930 1.00 89.00 292 LEU A O 1
ATOM 2197 N N . LEU A 1 293 ? -7.513 9.469 6.941 1.00 91.06 293 LEU A N 1
ATOM 2198 C CA . LEU A 1 293 ? -7.319 9.075 5.541 1.00 91.06 293 LEU A CA 1
ATOM 2199 C C . LEU A 1 293 ? -7.764 10.172 4.571 1.00 91.06 293 LEU A C 1
ATOM 2201 O O . LEU A 1 293 ? -7.063 10.461 3.604 1.00 91.06 293 LEU A O 1
ATOM 2205 N N . GLU A 1 294 ? -8.908 10.799 4.847 1.00 89.94 294 GLU A N 1
ATOM 2206 C CA . GLU A 1 294 ? -9.422 11.914 4.053 1.00 89.94 294 GLU A CA 1
ATOM 2207 C C . GLU A 1 294 ? -8.456 13.103 4.092 1.00 89.94 294 GLU A C 1
ATOM 2209 O O . GLU A 1 294 ? -8.064 13.621 3.050 1.00 89.94 294 GLU A O 1
ATOM 2214 N N . ARG A 1 295 ? -7.994 13.498 5.286 1.00 88.44 295 ARG A N 1
ATOM 2215 C CA . ARG A 1 295 ? -7.009 14.582 5.431 1.00 88.44 295 ARG A CA 1
ATOM 2216 C C . ARG A 1 295 ? -5.683 14.261 4.746 1.00 88.44 295 ARG A C 1
ATOM 2218 O O . ARG A 1 295 ? -5.096 15.162 4.158 1.00 88.44 295 ARG A O 1
ATOM 2225 N N . ASP A 1 296 ? -5.218 13.016 4.826 1.00 89.25 296 ASP A N 1
ATOM 2226 C CA . ASP A 1 296 ? -3.977 12.576 4.182 1.00 89.25 296 ASP A CA 1
ATOM 2227 C C . ASP A 1 296 ? -4.080 12.667 2.652 1.00 89.25 296 ASP A C 1
ATOM 2229 O O . ASP A 1 296 ? -3.209 13.241 2.003 1.00 89.25 296 ASP A O 1
ATOM 2233 N N . ALA A 1 297 ? -5.194 12.202 2.079 1.00 89.56 297 ALA A N 1
ATOM 2234 C CA . ALA A 1 297 ? -5.467 12.320 0.647 1.00 89.56 297 ALA A CA 1
ATOM 2235 C C . ALA A 1 297 ? -5.682 13.777 0.192 1.00 89.56 297 ALA A C 1
ATOM 2237 O O . ALA A 1 297 ? -5.375 14.121 -0.947 1.00 89.56 297 ALA A O 1
ATOM 2238 N N . MET A 1 298 ? -6.199 14.644 1.065 1.00 87.00 298 MET A N 1
ATOM 2239 C CA . MET A 1 298 ? -6.409 16.066 0.769 1.00 87.00 298 MET A CA 1
ATOM 2240 C C . MET A 1 298 ? -5.183 16.940 1.049 1.00 87.00 298 MET A C 1
ATOM 2242 O O . MET A 1 298 ? -5.221 18.141 0.761 1.00 87.00 298 MET A O 1
ATOM 2246 N N . ALA A 1 299 ? -4.106 16.366 1.592 1.00 82.44 299 ALA A N 1
ATOM 2247 C CA . ALA A 1 299 ? -2.870 17.090 1.828 1.00 82.44 299 ALA A CA 1
ATOM 2248 C C . ALA A 1 299 ? -2.339 17.686 0.509 1.00 82.44 299 ALA A C 1
ATOM 2250 O O . ALA A 1 299 ? -2.497 17.082 -0.556 1.00 82.44 299 ALA A O 1
ATOM 2251 N N . PRO A 1 300 ? -1.739 18.886 0.540 1.00 67.19 300 PRO A N 1
ATOM 2252 C CA . PRO A 1 300 ? -1.035 19.411 -0.617 1.00 67.19 300 PRO A CA 1
ATOM 2253 C C . PRO A 1 300 ? 0.185 18.522 -0.872 1.00 67.19 300 PRO A C 1
ATOM 2255 O O . PRO A 1 300 ? 1.140 18.530 -0.102 1.00 67.19 300 PRO A O 1
ATOM 2258 N N . TRP A 1 301 ? 0.099 17.709 -1.919 1.00 68.31 301 TRP A N 1
ATOM 2259 C CA . TRP A 1 301 ? 1.253 17.075 -2.544 1.00 68.31 301 TRP A CA 1
ATOM 2260 C C . TRP A 1 301 ? 1.873 18.087 -3.505 1.00 68.31 301 TRP A C 1
ATOM 2262 O O . TRP A 1 301 ? 1.136 18.871 -4.106 1.00 68.31 301 TRP A O 1
ATOM 2272 N N . ASP A 1 302 ? 3.197 18.070 -3.638 1.00 65.56 302 ASP A N 1
ATOM 2273 C CA . ASP A 1 302 ? 3.943 19.041 -4.453 1.00 65.56 302 ASP A CA 1
ATOM 2274 C C . ASP A 1 302 ? 3.631 18.937 -5.965 1.00 65.56 302 ASP A C 1
ATOM 2276 O O . ASP A 1 302 ? 3.968 19.836 -6.728 1.00 65.56 302 ASP A O 1
ATOM 2280 N N . GLU A 1 303 ? 2.952 17.868 -6.397 1.00 74.06 303 GLU A N 1
ATOM 2281 C CA . GLU A 1 303 ? 2.578 17.597 -7.791 1.00 74.06 303 GLU A CA 1
ATOM 2282 C C . GLU A 1 303 ? 1.111 17.994 -8.063 1.00 74.06 303 GLU A C 1
ATOM 2284 O O . GLU A 1 303 ? 0.165 17.392 -7.533 1.00 74.06 303 GLU A O 1
ATOM 2289 N N . GLU A 1 304 ? 0.905 19.009 -8.911 1.00 76.06 304 GLU A N 1
ATOM 2290 C CA . GLU A 1 304 ? -0.424 19.504 -9.311 1.00 76.06 304 GLU A CA 1
ATOM 2291 C C . GLU A 1 304 ? -1.258 18.419 -10.014 1.00 76.06 304 GLU A C 1
ATOM 2293 O O . GLU A 1 304 ? -2.485 18.368 -9.873 1.00 76.06 304 GLU A O 1
ATOM 2298 N N . GLU A 1 305 ? -0.601 17.491 -10.712 1.00 77.62 305 GLU A N 1
ATOM 2299 C CA . GLU A 1 305 ? -1.214 16.411 -11.487 1.00 77.62 305 GLU A CA 1
ATOM 2300 C C . GLU A 1 305 ? -2.039 15.450 -10.620 1.00 77.62 305 GLU A C 1
ATOM 2302 O O . GLU A 1 305 ? -2.980 14.812 -11.107 1.00 77.62 305 GLU A O 1
ATOM 2307 N N . TYR A 1 306 ? -1.728 15.352 -9.325 1.00 83.00 306 TYR A N 1
ATOM 2308 C CA . TYR A 1 306 ? -2.440 14.471 -8.402 1.00 83.00 306 TYR A CA 1
ATOM 2309 C C . TYR A 1 306 ? -3.703 15.076 -7.800 1.00 83.00 306 TYR A C 1
ATOM 2311 O O . TYR A 1 306 ? -4.527 14.338 -7.245 1.00 83.00 306 TYR A O 1
ATOM 2319 N N . PHE A 1 307 ? -3.915 16.386 -7.955 1.00 84.12 307 PHE A N 1
ATOM 2320 C CA . PHE A 1 307 ? -5.097 17.072 -7.434 1.00 84.12 307 PHE A CA 1
ATOM 2321 C C . PHE A 1 307 ? -6.409 16.413 -7.889 1.00 84.12 307 PHE A C 1
ATOM 2323 O O . PHE A 1 307 ? -7.310 16.193 -7.079 1.00 84.12 307 PHE A O 1
ATOM 2330 N N . LEU A 1 308 ? -6.483 16.003 -9.159 1.00 86.50 308 LEU A N 1
ATOM 2331 C CA . LEU A 1 308 ? -7.675 15.395 -9.765 1.00 86.50 308 LEU A CA 1
ATOM 2332 C C . LEU A 1 308 ? -8.062 14.039 -9.153 1.00 86.50 308 LEU A C 1
ATOM 2334 O O . LEU A 1 308 ? -9.167 13.547 -9.385 1.00 86.50 308 LEU A O 1
ATOM 2338 N N . PHE A 1 309 ? -7.164 13.402 -8.398 1.00 89.25 309 PHE A N 1
ATOM 2339 C CA . PHE A 1 309 ? -7.377 12.058 -7.866 1.00 89.25 309 PHE A CA 1
ATOM 2340 C C . PHE A 1 309 ? -7.673 12.022 -6.372 1.00 89.25 309 PHE A C 1
ATOM 2342 O O . PHE A 1 309 ? -7.947 10.934 -5.869 1.00 89.25 309 PHE A O 1
ATOM 2349 N N . ARG A 1 310 ? -7.643 13.158 -5.665 1.00 90.00 310 ARG A N 1
ATOM 2350 C CA . ARG A 1 310 ? -7.721 13.203 -4.194 1.00 90.00 310 ARG A CA 1
ATOM 2351 C C . ARG A 1 310 ? -8.958 12.499 -3.633 1.00 90.00 310 ARG A C 1
ATOM 2353 O O . ARG A 1 310 ? -8.820 11.614 -2.794 1.00 90.00 310 ARG A O 1
ATOM 2360 N N . GLU A 1 311 ? -10.144 12.793 -4.163 1.00 90.06 311 GLU A N 1
ATOM 2361 C CA . GLU A 1 311 ? -11.401 12.154 -3.731 1.00 90.06 311 GLU A CA 1
ATOM 2362 C C . GLU A 1 311 ? -11.406 10.641 -3.993 1.00 90.06 311 GLU A C 1
ATOM 2364 O O . GLU A 1 311 ? -11.821 9.829 -3.158 1.00 90.06 311 GLU A O 1
ATOM 2369 N N . ARG A 1 312 ? -10.884 10.237 -5.156 1.00 91.19 312 ARG A N 1
ATOM 2370 C CA . ARG A 1 312 ? -10.783 8.823 -5.519 1.00 91.19 312 ARG A CA 1
ATOM 2371 C C . ARG A 1 312 ? -9.778 8.091 -4.636 1.00 91.19 312 ARG A C 1
ATOM 2373 O O . ARG A 1 312 ? -10.041 6.956 -4.250 1.00 91.19 312 ARG A O 1
ATOM 2380 N N . VAL A 1 313 ? -8.651 8.721 -4.312 1.00 93.25 313 VAL A N 1
ATOM 2381 C CA . VAL A 1 313 ? -7.647 8.177 -3.392 1.00 93.25 313 VAL A CA 1
ATOM 2382 C C . VAL A 1 313 ? -8.229 8.057 -1.988 1.00 93.25 313 VAL A C 1
ATOM 2384 O O . VAL A 1 313 ? -8.112 6.987 -1.402 1.00 93.25 313 VAL A O 1
ATOM 2387 N N . ALA A 1 314 ? -8.939 9.069 -1.484 1.00 92.94 314 ALA A N 1
ATOM 2388 C CA . ALA A 1 314 ? -9.617 8.993 -0.188 1.00 92.94 314 ALA A CA 1
ATOM 2389 C C . ALA A 1 314 ? -10.581 7.793 -0.123 1.00 92.94 314 ALA A C 1
ATOM 2391 O O . ALA A 1 314 ? -10.508 6.980 0.800 1.00 92.94 314 ALA A O 1
ATOM 2392 N N . THR A 1 315 ? -11.413 7.620 -1.156 1.00 93.75 315 THR A N 1
ATOM 2393 C CA . THR A 1 315 ? -12.346 6.484 -1.265 1.00 93.75 315 THR A CA 1
ATOM 2394 C C . THR A 1 315 ? -11.610 5.143 -1.347 1.00 93.75 315 THR A C 1
ATOM 2396 O O . THR A 1 315 ? -11.990 4.176 -0.685 1.00 93.75 315 THR A O 1
ATOM 2399 N N . LEU A 1 316 ? -10.533 5.071 -2.136 1.00 94.62 316 LEU A N 1
ATOM 2400 C CA . LEU A 1 316 ? -9.714 3.868 -2.285 1.00 94.62 316 LEU A CA 1
ATOM 2401 C C . LEU A 1 316 ? -9.063 3.468 -0.960 1.00 94.62 316 LEU A C 1
ATOM 2403 O O . LEU A 1 316 ? -9.123 2.298 -0.591 1.00 94.62 316 LEU A O 1
ATOM 2407 N N . LEU A 1 317 ? -8.483 4.420 -0.227 1.00 94.75 317 LEU A N 1
ATOM 2408 C CA . LEU A 1 317 ? -7.873 4.163 1.076 1.00 94.75 317 LEU A CA 1
ATOM 2409 C C . LEU A 1 317 ? -8.917 3.729 2.110 1.00 94.75 317 LEU A C 1
ATOM 2411 O O . LEU A 1 317 ? -8.687 2.775 2.854 1.00 94.75 317 LEU A O 1
ATOM 2415 N N . ALA A 1 318 ? -10.084 4.378 2.129 1.00 93.69 318 ALA A N 1
ATOM 2416 C CA . ALA A 1 318 ? -11.184 4.007 3.014 1.00 93.69 318 ALA A CA 1
ATOM 2417 C C . ALA A 1 318 ? -11.695 2.582 2.735 1.00 93.69 318 ALA A C 1
ATOM 2419 O O . ALA A 1 318 ? -11.944 1.831 3.685 1.00 93.69 318 ALA A O 1
ATOM 2420 N N . ALA A 1 319 ? -11.800 2.188 1.461 1.00 95.19 319 ALA A N 1
ATOM 2421 C CA . ALA A 1 319 ? -12.146 0.825 1.056 1.00 95.19 319 ALA A CA 1
ATOM 2422 C C . ALA A 1 319 ? -11.036 -0.178 1.418 1.00 95.19 319 ALA A C 1
ATOM 2424 O O . ALA A 1 319 ? -11.324 -1.235 1.977 1.00 95.19 319 ALA A O 1
ATOM 2425 N N . PHE A 1 320 ? -9.770 0.168 1.169 1.00 94.81 320 PHE A N 1
ATOM 2426 C CA . PHE A 1 320 ? -8.610 -0.673 1.477 1.00 94.81 320 PHE A CA 1
ATOM 2427 C C . PHE A 1 320 ? -8.514 -1.005 2.969 1.00 94.81 320 PHE A C 1
ATOM 2429 O O . PHE A 1 320 ? -8.286 -2.156 3.333 1.00 94.81 320 PHE A O 1
ATOM 2436 N N . VAL A 1 321 ? -8.734 -0.020 3.843 1.00 94.00 321 VAL A N 1
ATOM 2437 C CA . VAL A 1 321 ? -8.703 -0.209 5.302 1.00 94.00 321 VAL A CA 1
ATOM 2438 C C . VAL A 1 321 ? -9.841 -1.114 5.797 1.00 94.00 321 VAL A C 1
ATOM 2440 O O . VAL A 1 321 ? -9.693 -1.829 6.792 1.00 94.00 321 VAL A O 1
ATOM 2443 N N . ARG A 1 322 ? -10.960 -1.149 5.069 1.00 93.44 322 ARG A N 1
ATOM 2444 C CA . ARG A 1 322 ? -12.129 -1.990 5.363 1.00 93.44 322 ARG A CA 1
ATOM 2445 C C . ARG A 1 322 ? -12.045 -3.398 4.794 1.00 93.44 322 ARG A C 1
ATOM 2447 O O . ARG A 1 322 ? -12.844 -4.232 5.202 1.00 93.44 322 ARG A O 1
ATOM 2454 N N . ASP A 1 323 ? -11.105 -3.683 3.900 1.00 94.62 323 ASP A N 1
ATOM 2455 C CA . ASP A 1 323 ? -11.055 -4.956 3.191 1.00 94.62 323 ASP A CA 1
ATOM 2456 C C . ASP A 1 323 ? -10.396 -6.077 4.029 1.00 94.62 323 ASP A C 1
ATOM 2458 O O . ASP A 1 323 ? -9.168 -6.128 4.146 1.00 94.62 323 ASP A O 1
ATOM 2462 N N . PRO A 1 324 ? -11.156 -7.051 4.574 1.00 92.69 324 PRO A N 1
ATOM 2463 C CA . PRO A 1 324 ? -10.577 -8.143 5.353 1.00 92.69 324 PRO A CA 1
ATOM 2464 C C . PRO A 1 324 ? -9.812 -9.150 4.483 1.00 92.69 324 PRO A C 1
ATOM 2466 O O . PRO A 1 324 ? -9.082 -9.987 5.025 1.00 92.69 324 PRO A O 1
ATOM 2469 N N . TRP A 1 325 ? -9.997 -9.115 3.157 1.00 92.12 325 TRP A N 1
ATOM 2470 C CA . TRP A 1 325 ? -9.265 -9.961 2.218 1.00 92.12 325 TRP A CA 1
ATOM 2471 C C . TRP A 1 325 ? -7.768 -9.658 2.284 1.00 92.12 325 TRP A C 1
ATOM 2473 O O . TRP A 1 325 ? -6.979 -10.599 2.369 1.00 92.12 325 TRP A O 1
ATOM 2483 N N . VAL A 1 326 ? -7.390 -8.378 2.372 1.00 91.19 326 VAL A N 1
ATOM 2484 C CA . VAL A 1 326 ? -5.990 -7.927 2.468 1.00 91.19 326 VAL A CA 1
ATOM 2485 C C . VAL A 1 326 ? -5.273 -8.608 3.631 1.00 91.19 326 VAL A C 1
ATOM 2487 O O . VAL A 1 326 ? -4.198 -9.171 3.450 1.00 91.19 326 VAL A O 1
ATOM 2490 N N . ARG A 1 327 ? -5.901 -8.661 4.812 1.00 89.56 327 ARG A N 1
ATOM 2491 C CA . ARG A 1 327 ? -5.313 -9.312 5.993 1.00 89.56 327 ARG A CA 1
ATOM 2492 C C . ARG A 1 327 ? -5.020 -10.791 5.766 1.00 89.56 327 ARG A C 1
ATOM 2494 O O . ARG A 1 327 ? -4.003 -11.300 6.219 1.00 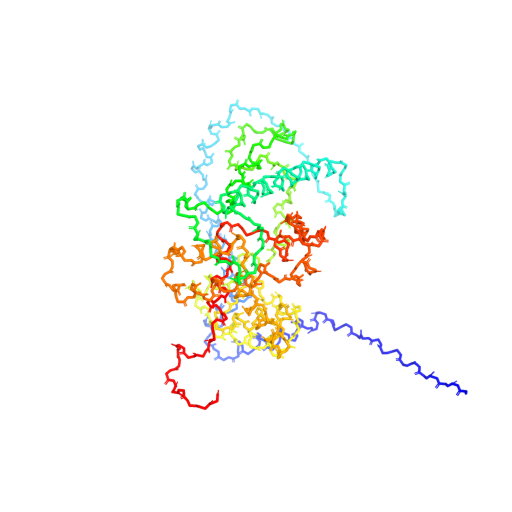89.56 327 ARG A O 1
ATOM 2501 N N . ARG A 1 328 ? -5.943 -11.494 5.104 1.00 89.56 328 ARG A N 1
ATOM 2502 C CA . ARG A 1 328 ? -5.859 -12.946 4.872 1.00 89.56 328 ARG A CA 1
ATOM 2503 C C . ARG A 1 328 ? -4.808 -13.317 3.827 1.00 89.56 328 ARG A C 1
ATOM 2505 O O . ARG A 1 328 ? -4.387 -14.467 3.806 1.00 89.56 328 ARG A O 1
ATOM 2512 N N . HIS A 1 329 ? -4.410 -12.362 2.989 1.00 88.69 329 HIS A N 1
ATOM 2513 C CA . HIS A 1 329 ? -3.475 -12.563 1.881 1.00 88.69 329 HIS A CA 1
ATOM 2514 C C . HIS A 1 329 ? -2.188 -11.738 2.036 1.00 88.69 329 HIS A C 1
ATOM 2516 O O . HIS A 1 329 ? -1.373 -11.689 1.119 1.00 88.69 329 HIS A O 1
ATOM 2522 N N . SER A 1 330 ? -1.982 -11.100 3.191 1.00 85.25 330 SER A N 1
ATOM 2523 C CA . SER A 1 330 ? -0.728 -10.422 3.512 1.00 85.25 330 SER A CA 1
ATOM 2524 C C . SER A 1 330 ? 0.341 -11.447 3.884 1.00 85.25 330 SER A C 1
ATOM 2526 O O . SER A 1 330 ? 0.124 -12.291 4.751 1.00 85.25 330 SER A O 1
ATOM 2528 N N . ALA A 1 331 ? 1.519 -11.342 3.266 1.00 82.81 331 ALA A N 1
ATOM 2529 C CA . ALA A 1 331 ? 2.687 -12.147 3.629 1.00 82.81 331 ALA A CA 1
ATOM 2530 C C . ALA A 1 331 ? 3.318 -11.709 4.965 1.00 82.81 331 ALA A C 1
ATOM 2532 O O . ALA A 1 331 ? 4.048 -12.475 5.588 1.00 82.81 331 ALA A O 1
ATOM 2533 N N . VAL A 1 332 ? 3.041 -10.475 5.401 1.00 78.81 332 VAL A N 1
ATOM 2534 C CA . VAL A 1 332 ? 3.606 -9.880 6.617 1.00 78.81 332 VAL A CA 1
ATOM 2535 C C . VAL A 1 332 ? 2.539 -9.840 7.717 1.00 78.81 332 VAL A C 1
ATOM 2537 O O . VAL A 1 332 ? 1.401 -9.443 7.431 1.00 78.81 332 VAL A O 1
ATOM 2540 N N . PRO A 1 333 ? 2.880 -10.210 8.969 1.00 72.38 333 PRO A N 1
ATOM 2541 C CA . PRO A 1 333 ? 1.985 -10.059 10.111 1.00 72.38 333 PRO A CA 1
ATOM 2542 C C . PRO A 1 333 ? 1.493 -8.617 10.257 1.00 72.38 333 PRO A C 1
ATOM 2544 O O . PRO A 1 333 ? 2.272 -7.666 10.230 1.00 72.38 333 PRO A O 1
ATOM 2547 N N . SER A 1 334 ? 0.182 -8.457 10.407 1.00 72.44 334 SER A N 1
ATOM 2548 C CA . SER A 1 334 ? -0.471 -7.155 10.360 1.00 72.44 334 SER A CA 1
ATOM 2549 C C . SER A 1 334 ? -0.523 -6.507 11.754 1.00 72.44 334 SER A C 1
ATOM 2551 O O . SER A 1 334 ? -1.031 -7.122 12.697 1.00 72.44 334 SER A O 1
ATOM 2553 N N . VAL A 1 335 ? -0.032 -5.270 11.897 1.00 75.69 335 VAL A N 1
ATOM 2554 C CA . VAL A 1 335 ? -0.139 -4.498 13.150 1.00 75.69 335 VAL A CA 1
ATOM 2555 C C . VAL A 1 335 ? -1.566 -3.972 13.289 1.00 75.69 335 VAL A C 1
ATOM 2557 O O . VAL A 1 335 ? -1.977 -3.056 12.574 1.00 75.69 335 VAL A O 1
ATOM 2560 N N . HIS A 1 336 ? -2.315 -4.557 14.220 1.00 81.81 336 HIS A N 1
ATOM 2561 C CA . HIS A 1 336 ? -3.730 -4.277 14.420 1.00 81.81 336 HIS A CA 1
ATOM 2562 C C . HIS A 1 336 ? -4.076 -4.100 15.895 1.00 81.81 336 HIS A C 1
ATOM 2564 O O . HIS A 1 336 ? -3.388 -4.607 16.777 1.00 81.81 336 HIS A O 1
ATOM 2570 N N . VAL A 1 337 ? -5.194 -3.425 16.153 1.00 84.50 337 VAL A N 1
ATOM 2571 C CA . VAL A 1 337 ? -5.802 -3.359 17.484 1.00 84.50 337 VAL A CA 1
ATOM 2572 C C . VAL A 1 337 ? -6.943 -4.361 17.550 1.00 84.50 337 VAL A C 1
ATOM 2574 O O . VAL A 1 337 ? -7.708 -4.504 16.598 1.00 84.50 337 VAL A O 1
ATOM 2577 N N . THR A 1 338 ? -7.098 -5.036 18.684 1.00 84.00 338 THR A N 1
ATOM 2578 C CA . THR A 1 338 ? -8.307 -5.822 18.943 1.00 84.00 338 THR A CA 1
ATOM 2579 C C . THR A 1 338 ? -9.326 -4.953 19.673 1.00 84.00 338 THR A C 1
ATOM 2581 O O . THR A 1 338 ? -9.071 -4.477 20.778 1.00 84.00 338 THR A O 1
ATOM 2584 N N . GLY A 1 339 ? -10.474 -4.720 19.043 1.00 78.75 339 GLY A N 1
ATOM 2585 C CA . GLY A 1 339 ? -11.637 -4.098 19.668 1.00 78.75 339 GLY A CA 1
ATOM 2586 C C . GLY A 1 339 ? -12.600 -5.149 20.213 1.00 78.75 339 GLY A C 1
ATOM 2587 O O . GLY A 1 339 ? -12.564 -6.306 19.801 1.00 78.75 339 GLY A O 1
ATOM 2588 N N . ALA A 1 340 ? -13.497 -4.744 21.110 1.00 77.44 340 ALA A N 1
ATOM 2589 C CA . ALA A 1 340 ? -14.626 -5.558 21.550 1.00 77.44 340 ALA A CA 1
ATOM 2590 C C . ALA A 1 340 ? -15.934 -4.846 21.198 1.00 77.44 340 ALA A C 1
ATOM 2592 O O . ALA A 1 340 ? -16.068 -3.636 21.392 1.00 77.44 340 ALA A O 1
ATOM 2593 N N . SER A 1 341 ? -16.893 -5.579 20.633 1.00 73.88 341 SER A N 1
ATOM 2594 C CA . SER A 1 341 ? -18.226 -5.043 20.353 1.00 73.88 341 SER A CA 1
ATOM 2595 C C . SER A 1 341 ? -18.977 -4.842 21.675 1.00 73.88 341 SER A C 1
ATOM 2597 O O . SER A 1 341 ? -19.192 -5.830 22.378 1.00 73.88 341 SER A O 1
ATOM 2599 N N . PRO A 1 342 ? -19.446 -3.623 22.003 1.00 68.38 342 PRO A N 1
ATOM 2600 C CA . PRO A 1 342 ? -20.188 -3.387 23.245 1.00 68.38 342 PRO A CA 1
ATOM 2601 C C . PRO A 1 342 ? -21.488 -4.198 23.330 1.00 68.38 342 PRO A C 1
ATOM 2603 O O . PRO A 1 342 ? -21.925 -4.559 24.413 1.00 68.38 342 PRO A O 1
ATOM 2606 N N . GLN A 1 343 ? -22.100 -4.490 22.178 1.00 70.12 343 GLN A N 1
ATOM 2607 C CA . GLN A 1 343 ? -23.399 -5.161 22.081 1.00 70.12 343 GLN A CA 1
ATOM 2608 C C . GLN A 1 343 ? -23.288 -6.688 22.138 1.00 70.12 343 GLN A C 1
ATOM 2610 O O . GLN A 1 343 ? -24.201 -7.350 22.615 1.00 70.12 343 GLN A O 1
ATOM 2615 N N . THR A 1 344 ? -22.195 -7.258 21.620 1.00 73.38 344 THR A N 1
ATOM 2616 C CA . THR A 1 344 ? -22.057 -8.720 21.466 1.00 73.38 344 THR A CA 1
ATOM 2617 C C . THR A 1 344 ? -20.910 -9.318 22.275 1.00 73.38 344 THR A C 1
ATOM 2619 O O . THR A 1 344 ? -20.770 -10.538 22.305 1.00 73.38 344 THR A O 1
ATOM 2622 N N . GLY A 1 345 ? -20.045 -8.491 22.872 1.00 76.25 345 GLY A N 1
ATOM 2623 C CA . GLY A 1 345 ? -18.827 -8.921 23.567 1.00 76.25 345 GLY A CA 1
ATOM 2624 C C . GLY A 1 345 ? -17.774 -9.568 22.659 1.00 76.25 345 GLY A C 1
ATOM 2625 O O . GLY A 1 345 ? -16.702 -9.938 23.129 1.00 76.25 345 GLY A O 1
ATOM 2626 N N . ARG A 1 346 ? -18.047 -9.712 21.354 1.00 81.12 346 ARG A N 1
ATOM 2627 C CA . ARG A 1 346 ? -17.134 -10.354 20.407 1.00 81.12 346 ARG A CA 1
ATOM 2628 C C . ARG A 1 346 ? -15.941 -9.456 20.121 1.00 81.12 346 ARG A C 1
ATOM 2630 O O . ARG A 1 346 ? -16.108 -8.265 19.839 1.00 81.12 346 ARG A O 1
ATOM 2637 N N . SER A 1 347 ? -14.754 -10.054 20.152 1.00 84.56 347 SER A N 1
ATOM 2638 C CA . SER A 1 347 ? -13.533 -9.404 19.704 1.00 84.56 347 SER A CA 1
ATOM 2639 C C . SER A 1 347 ? -13.522 -9.275 18.181 1.00 84.56 347 SER A C 1
ATOM 2641 O O . SER A 1 347 ? -14.011 -10.141 17.451 1.00 84.56 347 SER A O 1
ATOM 2643 N N . TYR A 1 348 ? -12.976 -8.169 17.691 1.00 87.69 348 TYR A N 1
ATOM 2644 C CA . TYR A 1 348 ? -12.758 -7.928 16.272 1.00 87.69 348 TYR A CA 1
ATOM 2645 C C . TYR A 1 348 ? -11.420 -7.233 16.054 1.00 87.69 348 TYR A C 1
ATOM 2647 O O . TYR A 1 348 ? -10.904 -6.538 16.924 1.00 87.69 348 TYR A O 1
ATOM 2655 N N . VAL A 1 349 ? -10.868 -7.418 14.861 1.00 90.19 349 VAL A N 1
ATOM 2656 C CA . VAL A 1 349 ? -9.612 -6.796 14.441 1.00 90.19 349 VAL A CA 1
ATOM 2657 C C . VAL A 1 349 ? -9.910 -5.436 13.816 1.00 90.19 349 VAL A C 1
ATOM 2659 O O . VAL A 1 349 ? -10.782 -5.329 12.949 1.00 90.19 349 VAL A O 1
ATOM 2662 N N . PHE A 1 350 ? -9.187 -4.414 14.262 1.00 90.44 350 PHE A N 1
ATOM 2663 C CA . PHE A 1 350 ? -9.273 -3.048 13.773 1.00 90.44 350 PHE A CA 1
ATOM 2664 C C . PHE A 1 350 ? -7.915 -2.570 13.222 1.00 90.44 350 PHE A C 1
ATOM 2666 O O . PHE A 1 350 ? -6.909 -2.650 13.934 1.00 90.44 350 PHE A O 1
ATOM 2673 N N . PRO A 1 351 ? -7.890 -2.011 12.001 1.00 92.19 351 PRO A N 1
ATOM 2674 C CA . PRO A 1 351 ? -8.987 -1.971 11.036 1.00 92.19 351 PRO A CA 1
ATOM 2675 C C . PRO A 1 351 ? -9.252 -3.367 10.439 1.00 92.19 351 PRO A C 1
ATOM 2677 O O . PRO A 1 351 ? -8.456 -4.281 10.668 1.00 92.19 351 PRO A O 1
ATOM 2680 N N . PRO A 1 352 ? -10.349 -3.586 9.692 1.00 92.56 352 PRO A N 1
ATOM 2681 C CA . PRO A 1 352 ? -10.664 -4.907 9.143 1.00 92.56 352 PRO A CA 1
ATOM 2682 C C . PRO A 1 352 ? -9.538 -5.533 8.303 1.00 92.56 352 PRO A C 1
ATOM 2684 O O . PRO A 1 352 ? -9.306 -6.743 8.410 1.00 92.56 352 PRO A O 1
ATOM 2687 N N . ASN A 1 353 ? -8.796 -4.720 7.543 1.00 92.25 353 ASN A N 1
ATOM 2688 C CA . ASN A 1 353 ? -7.629 -5.155 6.767 1.00 92.25 353 ASN A CA 1
ATOM 2689 C C . ASN A 1 353 ? -6.396 -5.521 7.619 1.00 92.25 353 ASN A C 1
ATOM 2691 O O . ASN A 1 353 ? -5.420 -6.051 7.095 1.00 92.25 353 ASN A O 1
ATOM 2695 N N . GLY A 1 354 ? -6.434 -5.259 8.927 1.00 89.50 354 GLY A N 1
ATOM 2696 C CA . GLY A 1 354 ? -5.353 -5.532 9.869 1.00 89.50 354 GLY A CA 1
ATOM 2697 C C . GLY A 1 354 ? -4.181 -4.549 9.822 1.00 89.50 354 GLY A C 1
ATOM 2698 O O . GLY A 1 354 ? -3.214 -4.775 10.542 1.00 89.50 354 GLY A O 1
ATOM 2699 N N . ALA A 1 355 ? -4.239 -3.488 9.014 1.00 88.00 355 ALA A N 1
ATOM 2700 C CA . ALA A 1 355 ? -3.158 -2.517 8.865 1.00 88.00 355 ALA A CA 1
ATOM 2701 C C . ALA A 1 355 ? -3.633 -1.109 9.235 1.00 88.00 355 ALA A C 1
ATOM 2703 O O . ALA A 1 355 ? -4.491 -0.520 8.575 1.00 88.00 355 ALA A O 1
ATOM 2704 N N . LEU A 1 356 ? -3.052 -0.567 10.302 1.00 90.31 356 LEU A N 1
ATOM 2705 C CA . LEU A 1 356 ? -3.307 0.798 10.746 1.00 90.31 356 LEU A CA 1
ATOM 2706 C C . LEU A 1 356 ? -2.656 1.807 9.786 1.00 90.31 356 LEU A C 1
ATOM 2708 O O . LEU A 1 356 ? -1.495 1.622 9.427 1.00 90.31 356 LEU A O 1
ATOM 2712 N N . PRO A 1 357 ? -3.372 2.857 9.346 1.00 90.69 357 PRO A N 1
ATOM 2713 C CA . PRO A 1 357 ? -2.850 3.750 8.321 1.00 90.69 357 PRO A CA 1
ATOM 2714 C C . PRO A 1 357 ? -1.794 4.723 8.886 1.00 90.69 357 PRO A C 1
ATOM 2716 O O . PRO A 1 357 ? -2.115 5.471 9.817 1.00 90.69 357 PRO A O 1
ATOM 2719 N N . PRO A 1 358 ? -0.564 4.762 8.331 1.00 90.69 358 PRO A N 1
ATOM 2720 C CA . PRO A 1 358 ? 0.410 5.815 8.626 1.00 90.69 358 PRO A CA 1
ATOM 2721 C C . PRO A 1 358 ? -0.017 7.154 8.011 1.00 90.69 358 PRO A C 1
ATOM 2723 O O . PRO A 1 358 ? -0.823 7.185 7.075 1.00 90.69 358 PRO A O 1
ATOM 2726 N N . ARG A 1 359 ? 0.593 8.261 8.454 1.00 89.31 359 ARG A N 1
ATOM 2727 C CA . ARG A 1 359 ? 0.613 9.481 7.630 1.00 89.31 359 ARG A CA 1
ATOM 2728 C C . ARG A 1 359 ? 1.404 9.237 6.343 1.00 89.31 359 ARG A C 1
ATOM 2730 O O . ARG A 1 359 ? 2.427 8.554 6.361 1.00 89.31 359 ARG A O 1
ATOM 2737 N N . GLY A 1 360 ? 0.934 9.806 5.239 1.00 89.12 360 GLY A N 1
ATOM 2738 C CA . GLY A 1 360 ? 1.517 9.627 3.915 1.00 89.12 360 GLY A CA 1
ATOM 2739 C C . GLY A 1 360 ? 1.121 8.314 3.243 1.00 89.12 360 GLY A C 1
ATOM 2740 O O . GLY A 1 360 ? 1.724 7.948 2.240 1.00 89.12 360 GLY A O 1
ATOM 2741 N N . LEU A 1 361 ? 0.115 7.587 3.742 1.00 91.25 361 LEU A N 1
ATOM 2742 C CA . LEU A 1 361 ? -0.367 6.380 3.062 1.00 91.25 361 LEU A CA 1
ATOM 2743 C C . LEU A 1 361 ? -0.874 6.697 1.643 1.00 91.25 361 LEU A C 1
ATOM 2745 O O . LEU A 1 361 ? -0.689 5.903 0.718 1.00 91.25 361 LEU A O 1
ATOM 2749 N N . SER A 1 362 ? -1.473 7.873 1.457 1.00 92.06 362 SER A N 1
ATOM 2750 C CA . SER A 1 362 ? -1.938 8.359 0.156 1.00 92.06 362 SER A CA 1
ATOM 2751 C C . SER A 1 362 ? -0.826 8.490 -0.892 1.00 92.06 362 SER A C 1
ATOM 2753 O O . SER A 1 362 ? -1.111 8.268 -2.071 1.00 92.06 362 SER A O 1
ATOM 2755 N N . ALA A 1 363 ? 0.437 8.699 -0.487 1.00 90.44 363 ALA A N 1
ATOM 2756 C CA . ALA A 1 363 ? 1.609 8.740 -1.376 1.00 90.44 363 ALA A CA 1
ATOM 2757 C C . ALA A 1 363 ? 1.712 7.509 -2.275 1.00 90.44 363 ALA A C 1
ATOM 2759 O O . ALA A 1 363 ? 2.092 7.595 -3.437 1.00 90.44 363 ALA A O 1
ATOM 2760 N N . TYR A 1 364 ? 1.375 6.344 -1.720 1.00 90.38 364 TYR A N 1
ATOM 2761 C CA . TYR A 1 364 ? 1.454 5.070 -2.425 1.00 90.38 364 TYR A CA 1
ATOM 2762 C C . TYR A 1 364 ? 0.265 4.868 -3.371 1.00 90.38 364 TYR A C 1
ATOM 2764 O O . TYR A 1 364 ? 0.363 4.135 -4.355 1.00 90.38 364 TYR A O 1
ATOM 2772 N N . ALA A 1 365 ? -0.863 5.525 -3.093 1.00 91.81 365 ALA A N 1
ATOM 2773 C CA . ALA A 1 365 ? -2.085 5.407 -3.876 1.00 91.81 365 ALA A CA 1
ATOM 2774 C C . ALA A 1 365 ? -2.127 6.382 -5.062 1.00 91.81 365 ALA A C 1
ATOM 2776 O O . ALA A 1 365 ? -2.686 6.026 -6.100 1.00 91.81 365 ALA A O 1
ATOM 2777 N N . PHE A 1 366 ? -1.532 7.576 -4.955 1.00 91.06 366 PHE A N 1
ATOM 2778 C CA . PHE A 1 366 ? -1.545 8.576 -6.032 1.00 91.06 366 PHE A CA 1
ATOM 2779 C C . PHE A 1 366 ? -0.920 8.087 -7.350 1.00 91.06 366 PHE A C 1
ATOM 2781 O O . PHE A 1 366 ? -1.601 8.175 -8.375 1.00 91.06 366 PHE A O 1
ATOM 2788 N N . PRO A 1 367 ? 0.282 7.478 -7.370 1.00 88.62 367 PRO A N 1
ATOM 2789 C CA . PRO A 1 367 ? 0.866 6.953 -8.604 1.00 88.62 367 PRO A CA 1
ATOM 2790 C C . PRO A 1 367 ? 0.018 5.843 -9.232 1.00 88.62 367 PRO A C 1
ATOM 2792 O O . PRO A 1 367 ? -0.104 5.761 -10.455 1.00 88.62 367 PRO A O 1
ATOM 2795 N N . LEU A 1 368 ? -0.617 5.001 -8.409 1.00 88.62 368 LEU A N 1
ATOM 2796 C CA . LEU A 1 368 ? -1.541 3.971 -8.887 1.00 88.62 368 LEU A CA 1
ATOM 2797 C C . LEU A 1 368 ? -2.800 4.609 -9.477 1.00 88.62 368 LEU A C 1
ATOM 2799 O O . LEU A 1 368 ? -3.231 4.245 -10.569 1.00 88.62 368 LEU A O 1
ATOM 2803 N N . ALA A 1 369 ? -3.363 5.608 -8.805 1.00 88.94 369 ALA A N 1
ATOM 2804 C CA . ALA A 1 369 ? -4.493 6.368 -9.309 1.00 88.94 369 ALA A CA 1
ATOM 2805 C C . ALA A 1 369 ? -4.144 7.027 -10.655 1.00 88.94 369 ALA A C 1
ATOM 2807 O O . ALA A 1 369 ? -4.924 6.920 -11.601 1.00 88.94 369 ALA A O 1
ATOM 2808 N N . TYR A 1 370 ? -2.964 7.624 -10.789 1.00 86.31 370 TYR A N 1
ATOM 2809 C CA . TYR A 1 370 ? -2.488 8.178 -12.052 1.00 86.31 370 TYR A CA 1
ATOM 2810 C C . TYR A 1 370 ? -2.400 7.097 -13.144 1.00 86.31 370 TYR A C 1
ATOM 2812 O O . TYR A 1 370 ? -3.064 7.212 -14.175 1.00 86.31 370 TYR A O 1
ATOM 2820 N N . CYS A 1 371 ? -1.692 5.990 -12.883 1.00 84.81 371 CYS A N 1
ATOM 2821 C CA . CYS A 1 371 ? -1.465 4.916 -13.859 1.00 84.81 371 CYS A CA 1
ATOM 2822 C C . CYS A 1 371 ? -2.749 4.185 -14.294 1.00 84.81 371 CYS A C 1
ATOM 2824 O O . CYS A 1 371 ? -2.849 3.754 -15.442 1.00 84.81 371 CYS A O 1
ATOM 2826 N N . TYR A 1 372 ? -3.714 4.021 -13.386 1.00 80.12 372 TYR A N 1
ATOM 2827 C CA . TYR A 1 372 ? -4.951 3.259 -13.609 1.00 80.12 372 TYR A CA 1
ATOM 2828 C C . TYR A 1 372 ? -6.197 4.139 -13.760 1.00 80.12 372 TYR A C 1
ATOM 2830 O O . TYR A 1 372 ? -7.300 3.626 -13.977 1.00 80.12 372 TYR A O 1
ATOM 2838 N N . SER A 1 373 ? -6.058 5.469 -13.695 1.00 68.81 373 SER A N 1
ATOM 2839 C CA . SER A 1 373 ? -7.076 6.364 -14.236 1.00 68.81 373 SER A CA 1
ATOM 2840 C C . SER A 1 373 ? -7.228 6.008 -15.702 1.00 68.81 373 SER A C 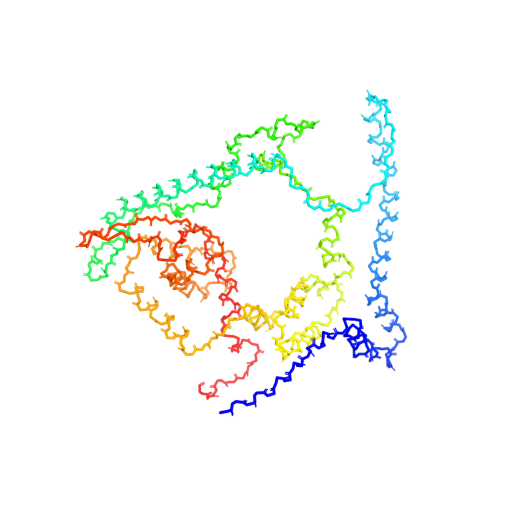1
ATOM 2842 O O . SER A 1 373 ? -6.234 5.958 -16.417 1.00 68.81 373 SER A O 1
ATOM 2844 N N . ARG A 1 374 ? -8.445 5.622 -16.110 1.00 56.97 374 ARG A N 1
ATOM 2845 C CA . ARG A 1 374 ? -8.749 5.164 -17.469 1.00 56.97 374 ARG A CA 1
ATOM 2846 C C . ARG A 1 374 ? -7.899 5.957 -18.467 1.00 56.97 374 ARG A C 1
ATOM 2848 O O . ARG A 1 374 ? -8.202 7.119 -18.714 1.00 56.97 374 ARG A O 1
ATOM 2855 N N . GLN A 1 375 ? -6.904 5.317 -19.089 1.00 42.28 375 GLN A N 1
ATOM 2856 C CA . GLN A 1 375 ? -6.253 5.784 -20.318 1.00 42.28 375 GLN A CA 1
ATOM 2857 C C . GLN A 1 375 ? -7.270 5.738 -21.479 1.00 42.28 375 GLN A C 1
ATOM 2859 O O . GLN A 1 375 ? -7.019 5.203 -22.554 1.00 42.28 375 GLN A O 1
ATOM 2864 N N . ARG A 1 376 ? -8.477 6.271 -21.271 1.00 35.16 376 ARG A N 1
ATOM 2865 C CA . ARG A 1 376 ? -9.364 6.701 -22.336 1.00 35.16 376 ARG A CA 1
ATOM 2866 C C . ARG A 1 376 ? -9.104 8.196 -22.502 1.00 35.16 376 ARG A C 1
ATOM 2868 O O . ARG A 1 376 ? -9.645 8.997 -21.756 1.00 35.16 376 ARG A O 1
ATOM 2875 N N . ARG A 1 377 ? -8.335 8.521 -23.546 1.00 35.66 377 ARG A N 1
ATOM 2876 C CA . ARG A 1 377 ? -8.392 9.802 -24.274 1.00 35.66 377 ARG A CA 1
ATOM 2877 C C . ARG A 1 377 ? -7.889 11.040 -23.524 1.00 35.66 377 ARG A C 1
ATOM 2879 O O . ARG A 1 377 ? -8.651 11.964 -23.280 1.00 35.66 377 ARG A O 1
ATOM 2886 N N . LEU A 1 378 ? -6.587 11.115 -23.270 1.00 35.62 378 LEU A N 1
ATOM 2887 C CA . LEU A 1 378 ? -5.939 12.423 -23.080 1.00 35.62 378 LEU A CA 1
ATOM 2888 C C . LEU A 1 378 ? -4.953 12.785 -24.200 1.00 35.62 378 LEU A C 1
ATOM 2890 O O . LEU A 1 378 ? -4.553 13.933 -24.272 1.00 35.62 378 LEU A O 1
ATOM 2894 N N . HIS A 1 379 ? -4.604 11.860 -25.106 1.00 32.78 379 HIS A N 1
ATOM 2895 C CA . HIS A 1 379 ? -3.638 12.126 -26.193 1.00 32.78 379 HIS A CA 1
ATOM 2896 C C . HIS A 1 379 ? -4.101 11.698 -27.597 1.00 32.78 379 HIS A C 1
ATOM 2898 O O . HIS A 1 379 ? -3.350 11.805 -28.559 1.00 32.78 379 HIS A O 1
ATOM 2904 N N . THR A 1 380 ? -5.350 11.260 -27.759 1.00 31.64 380 THR A N 1
ATOM 2905 C CA . THR A 1 380 ? -5.961 11.120 -29.087 1.00 31.64 380 THR A CA 1
ATOM 2906 C C . THR A 1 380 ? -7.287 11.861 -29.078 1.00 31.64 380 THR A C 1
ATOM 2908 O O . THR A 1 380 ? -8.237 11.451 -28.410 1.00 31.64 380 THR A O 1
ATOM 2911 N N . GLY A 1 381 ? -7.336 12.991 -29.786 1.00 29.77 381 GLY A N 1
ATOM 2912 C CA . GLY A 1 381 ? -8.531 13.807 -30.013 1.00 29.77 381 GLY A CA 1
ATOM 2913 C C . GLY A 1 381 ? -9.582 13.093 -30.865 1.00 29.77 381 GLY A C 1
ATOM 2914 O O . GLY A 1 381 ? -9.994 13.596 -31.902 1.00 29.77 381 GLY A O 1
ATOM 2915 N N . ALA A 1 382 ? -10.009 11.903 -30.452 1.00 26.33 382 ALA A N 1
ATOM 2916 C CA . ALA A 1 382 ? -11.136 11.205 -31.042 1.00 26.33 382 ALA A CA 1
ATOM 2917 C C . ALA A 1 382 ? -12.372 11.421 -30.149 1.00 26.33 382 ALA A C 1
ATOM 2919 O O . ALA A 1 382 ? -12.269 11.250 -28.928 1.00 26.33 382 ALA A O 1
ATOM 2920 N N . PRO A 1 383 ? -13.544 11.765 -30.714 1.00 32.12 383 PRO A N 1
ATOM 2921 C CA . PRO A 1 383 ? -14.758 12.057 -29.959 1.00 32.12 383 PRO A CA 1
ATOM 2922 C C . PRO A 1 383 ? -15.400 10.792 -29.388 1.00 32.12 383 PRO A C 1
ATOM 2924 O O . PRO A 1 383 ? -15.381 9.708 -29.985 1.00 32.12 383 PRO A O 1
ATOM 2927 N N . ALA A 1 384 ? -15.914 10.921 -28.168 1.00 32.56 384 ALA A N 1
ATOM 2928 C CA . ALA A 1 384 ? -16.611 9.871 -27.448 1.00 32.56 384 ALA A CA 1
ATOM 2929 C C . ALA A 1 384 ? -17.971 9.610 -28.100 1.00 32.56 384 ALA A C 1
ATOM 2931 O O . ALA A 1 384 ? -18.944 10.296 -27.819 1.00 32.56 384 ALA A O 1
ATOM 2932 N N . HIS A 1 385 ? -18.044 8.585 -28.944 1.00 29.59 385 HIS A N 1
ATOM 2933 C CA . HIS A 1 385 ? -19.304 7.936 -29.261 1.00 29.59 385 HIS A CA 1
ATOM 2934 C C . HIS A 1 385 ? -19.184 6.425 -29.061 1.00 29.59 385 HIS A C 1
ATOM 2936 O O . HIS A 1 385 ? -18.286 5.784 -29.602 1.00 29.59 385 HIS A O 1
ATOM 2942 N N . ARG A 1 386 ? -20.187 5.917 -28.336 1.00 25.48 386 ARG A N 1
ATOM 2943 C CA . ARG A 1 386 ? -20.640 4.529 -28.168 1.00 25.48 386 ARG A CA 1
ATOM 2944 C C . ARG A 1 386 ? -20.034 3.719 -27.010 1.00 25.48 386 ARG A C 1
ATOM 2946 O O . ARG A 1 386 ? -18.902 3.248 -27.079 1.00 25.48 386 ARG A O 1
ATOM 2953 N N . LEU A 1 387 ? -20.952 3.507 -26.056 1.00 29.59 387 LEU A N 1
ATOM 2954 C CA . LEU A 1 387 ? -21.085 2.474 -25.021 1.00 29.59 387 LEU A CA 1
ATOM 2955 C C . LEU A 1 387 ? -20.247 2.661 -23.750 1.00 29.59 387 LEU A C 1
ATOM 2957 O O . LEU A 1 387 ? -19.000 2.510 -23.775 1.00 29.59 387 LEU A O 1
#

pLDDT: mean 71.55, std 20.19, range [25.48, 95.94]

Radius of gyration: 28.8 Å; chains: 1; bounding box: 81×75×68 Å

Organism: Emiliania huxleyi (NCBI:txid2903)

Foldseek 3Di:
DDDDDDDDDDPDDPDVVVVVVVCCCVPPVVLCPDDDPVVNVVVVCLVVLVVVVVVVVVVVVVVVVVPVVVVVVVVVVVVPDDDDDDDDDDDDDDDDDDDPVVVVLVVLVVVLVVVVLVLLQVLLVVLCVQQVHDQKDFVVPPPGDDRDDDPPAFSHAPVVSLVSQLPDDDPQLVPDPDPPDDPDSGSDDDDDDDPVVVCVVLVCPPPSHAAPPPCCVVPVDPVVVLVVVLVVLLVVLDLVSLVVSPSRHHDLVCVLSSVCSNVVPDDDPVNVVLLVVLLVVCNGMDGSNLVSLLCLLVDDDVDPVLNVCSVVLSSVVSSLLQDLVLLVPDPDHASWDWDADPVPRDIDTPRSNRHRDHRNNSVVVSVVCVSPVPPPDPPDPDDDDDD

InterPro domains:
  IPR042507 TBC1 domain family member 19 [PTHR16110] (16-377)

Secondary structure (DSSP, 8-state):
---------------HHHHHHHHHHHHTTTTTSSS-HHHHHHHHHHHTTHHHHHHHHHHHHHHHHHHHHHHHHHHHTTTTS------------------TTHHHHHHHHHHHHHHHHHHHHHHHHHHHHHTTS-SEEEGGG------S---S--SS-HHHHHHHHHT---GGGGS--SS---SSS----PPPPPHHHHHHHTGGGSTTS--TTTHHHHTT--HHHHHHHHHHHHHH--HHHHHHHHTT---TTTHHHHHHHHTT----HHHHHHHHHHHHHHHHEEETTHHHHHHHHTS--S-GGGGGGHHHHHHHHHHHHH-HHHHHH-SS----EEEE-TTT--EEEESTTS-PPPTTTHHHHHHHHHHHS--SSSS--------

Sequence (387 aa):
TQKRSRAHTYMDVPDTALVKKLVKDALLKPRYRNEDPAAATEAVLQDHGLASRLSNMLYASRRASEEPQTVAMARALRGAGRTAATGAGPAAPTTISTRAGDVAELDIMRALQARWQSHVEAAVRRLCAESGGPLMRTTAAAVAPAPKSSRQRGLYEPSEMLQLVADAEHDNAMSSHTGLRGWGLVPFELATPSLGELADGFGELRPSVRQSGVDDELRGWSGEERQRMAASVLADGHVPLLLQFLRCGTPAGTRSALWRAALGVEIDQAALSYYGRLVAEIERVALVTDGLLERDAMAPWDEEEYFLFRERVATLLAAFVRDPWVRRHSAVPSVHVTGASPQTGRSYVFPPNGALPPRGLSAYAFPLAYCYSRQRRLHTGAPAHRL